Protein 3SIR (pdb70)

Nearest PDB structures (foldseek):
  3sir-assembly2_D  TM=1.006E+00  e=1.236E-36  Drosophila melanogaster
  3sir-assembly1_A  TM=9.595E-01  e=1.688E-28  Drosophila melanogaster
  3sir-assembly1_B  TM=9.388E-01  e=2.127E-26  Drosophila melanogaster
  3v6m-assembly1_A  TM=8.961E-01  e=5.161E-17  Homo sapiens
  3v6m-assembly4_J  TM=8.856E-01  e=1.012E-16  Homo sapiens

InterPro domains:
  IPR001309 Peptidase C14, p20 domain [PS50208] (92-215)
  IPR002138 Peptidase C14, caspase non-catalytic subunit p10 [PS50207] (235-330)
  IPR002398 Peptidase C14 family [PTHR10454] (73-324)
  IPR011600 Peptidase C14, caspase domain [PF00656] (93-324)
  IPR015917 Peptidase C14A, caspase catalytic domain [PR00376] (92-105)
  IPR015917 Peptidase C14A, caspase catalytic domain [PR00376] (112-130)
  IPR015917 Peptidase C14A, caspase catalytic domain [PR00376] (130-148)
  IPR015917 Peptidase C14A, caspase catalytic domain [PR00376] (162-170)
  IPR015917 Peptidase C14A, caspase catalytic domain [PR00376] (196-214)
  IPR015917 Peptidase C14A, caspase catalytic domain [PR00376] (257-268)
  IPR015917 Peptidase C14A, caspase catalytic domain [PR00376] (320-329)
  IPR015917 Peptidase C14A, caspase catalytic domain [SM00115] (85-330)
  IPR015917 Peptidase C14A, caspase catalytic domain [cd00032] (86-328)
  IPR016129 Peptidase family C14A, His active site [PS01121] (156-170)
  IPR029030 Caspase-like domain superfamily [SSF52129] (75-328)
  IPR033139 Peptidase family C14A, cysteine active site [PS01122] (202-213)

Radius of gyration: 32.16 Å; Cα contacts (8 Å, |Δi|>4): 1539; chains: 4; bounding box: 69×56×92 Å

GO terms:
  GO:0005634 nucleus (C, IDA)
  GO:0005737 cytoplasm (C, IDA)
  GO:0005886 plasma membrane (C, IDA)
  GO:0031625 ubiquitin protein ligase binding (F, IDA)
  GO:0012501 programmed cell death (P, IDA)
  GO:0004197 cysteine-type endopeptidase activity (F, IDA)
  GO:0097194 execution phase of apoptosis (P, IDA)
  GO:0006508 proteolysis (P, IDA)
  GO:0045476 nurse cell apoptotic process (P, IGI)
  GO:0006915 apoptotic process (P, IGI)
  GO:0035070 salivary gland histolysis (P, IMP)
  GO:0045751 negative regulation of Toll signaling pathway (P, IMP)
  GO:0010165 response to X-ray (P, IMP)
  GO:0010623 programmed cell death involved in cell development (P, IMP)
  GO:0012501 programmed cell death (P, IMP)
  GO:0016322 neuron remodeling (P, IMP)
  GO:0046667 compound eye retinal cell programmed cell death (P, IMP)
  GO:0048515 spermatid differentiation (P, IMP)
  GO:0061060 negative regulation of peptidoglycan recognition protein signaling pathway (P, IMP)
  GO:1990525 BIR domain binding (F, IPI)

Sequence (717 aa):
ALGSVTDRHAAEYNMRHKNRGMALIFNHEHFNVDCENLTRVLKQLDFEVTVYKDCRYKDILRTIEYSASQNHSDSDCILVAILSHGEMGYIYAKDTQYKLDNIWSFFTANHCPSLAGKPKLFFIQACQGDRLDGSYKIPVHADFLIAYSTVPGFYSWRNTTRGSWFMQSLCAELAANGKRLDILTLLTFVCQRVAVDFQIPCITTMLTRILRFSAAEYNMRHKNRGMALIFNNVDCENLTRVLKQLDFEVTVYKDCRYKDILRTIEYSASQNHSDSDCILVAILSHIWSFFTANHCPSLAGKPKLFFIQACSYKIPVHADFLIAYSTVPTRGSWFMQSLCAELAANGKRLDILTLLTFVCQRVAVDFESCQIPCITTMLTRILRFSAAEYNMRHKNRGMALIFNHNVDCENLTRVLKQLDFEVTVYKDCRYKDILRTIEYSASQNHSDSDCILVAILSNIWSFFTANHCPSLAGKPKLFFIQACQVHADFLIAYSTVPSWFMQSLCAELAANGKRLDILTLLTFVCQRVAVDQIPCITTMLTRILRFSAAEYNMRHKNRGMALIFNHNVDCENLTRVLKQLDFEVTVYKDKDILRTIEYSASQNHSDSDCILVAILSIWSFFTANHCPSLAGKPKLFFIQAADFLIAYSTVPGFYSWRNTTRGSWFMQSLCAELAANGKRLDILTLLTFVCQRVAVDFQIPCITTMLTRILRFSDKQ

CATH classification: 3.40.50.1460

Foldseek 3Di:
DLVPDQPPPGFEQPQPFPAAEAEEEEEQDECDVLQVLVVVLVVVLGHPYDYHYDHQVVVVLVVLLVRLVDQCLRHQEYEYEYAYDAAADHDHDPCNVVSLVCSVVSNACVNRVSPDLHAYEYEDEAAPVQVSDVVHVDDDGARYKYWYFHHYHHDDDDVPDDPDLLSVQLSVQSVPCVAVDWVVVSLVVSQVRVVVVPSGIDMDDNYPHTYHSD/DAEQPCPFQAAEAEEAEEPLLSVLVVVLVVVLRHDYDYHYDDDPPVLQVVLLVSLVDQLLRHQEYHYEYAYCHCVCNACVNRVSQDLHAYEYEYEACDDDDDDHANYKHWYFHDCVNDDLLSNLLSVQCNPCVQPAWVVVSVVVSQVRSVPVPDDVRRIDMDHRNPHTYHSD/DAAQPQPFPAQEAEEAEQCDPLSVLCVVLVVVLRHDYDYYYHNDPVVLLVVQLCSLVDQCLRHQAYHYEYAPVSCCSVACVNRVSPDLHAYEYEYADAPDGARYKYKYAHDCPLLSVLLSVLSNPCLAPDWVVVSLVVSQVRVVVVSRIDMDHRYPHTDHSD/DFEQPQAFVAQEAEEEEEVPLLQVLVVVLVVVLRHHYDYHYNVVQQVVLQVRLQDQLLRHSEYEYEYAPHCVSNACPNRVSDDLHAYEYEYECLNYKYWYFYDDPPPDDPPDVHDPLQSRQLSVLSVPCLAPDWVVVSLVVSQVDSVVDPSRIDIDDSHPHTYHSDDYD

Organism: Drosophila melanogaster (NCBI:txid7227)

B-factor: mean 43.35, std 10.56, range [2.0, 82.76]

Structure (mmCIF, N/CA/C/O backbone):
data_3SIR
#
_entry.id   3SIR
#
_cell.length_a   56.025
_cell.length_b   56.025
_cell.length_c   287.441
_cell.angle_alpha   90.00
_cell.angle_beta   90.00
_cell.angle_gamma   120.00
#
_symmetry.space_group_name_H-M   'P 31'
#
loop_
_entity.id
_entity.type
_entity.pdbx_description
1 polymer Caspase
2 water water
#
loop_
_atom_site.group_PDB
_atom_site.id
_atom_site.type_symbol
_atom_site.label_atom_id
_atom_site.label_alt_id
_atom_site.label_comp_id
_atom_site.label_asym_id
_atom_site.label_entity_id
_atom_site.label_seq_id
_atom_site.pdbx_PDB_ins_code
_atom_site.Cartn_x
_atom_site.Cartn_y
_atom_site.Cartn_z
_atom_site.occupancy
_atom_site.B_iso_or_equiv
_atom_site.auth_seq_id
_atom_site.auth_comp_id
_atom_site.auth_asym_id
_atom_site.auth_atom_id
_atom_site.pdbx_PDB_model_num
ATOM 1 N N . ALA A 1 1 ? 18.227 -12.241 -26.764 1.00 23.46 1 ALA A N 1
ATOM 2 C CA . ALA A 1 1 ? 17.634 -11.185 -25.885 1.00 23.32 1 ALA A CA 1
ATOM 3 C C . ALA A 1 1 ? 16.127 -11.382 -25.749 1.00 24.32 1 ALA A C 1
ATOM 4 O O . ALA A 1 1 ? 15.370 -10.430 -25.569 1.00 24.83 1 ALA A O 1
ATOM 6 N N . LEU A 1 2 ? 15.700 -12.637 -25.817 1.00 28.23 2 LEU A N 1
ATOM 7 C CA . LEU A 1 2 ? 14.371 -13.030 -25.349 1.00 30.47 2 LEU A CA 1
ATOM 8 C C . LEU A 1 2 ? 13.251 -12.589 -26.280 1.00 31.74 2 LEU A C 1
ATOM 9 O O . LEU A 1 2 ? 12.217 -13.253 -26.370 1.00 34.46 2 LEU A O 1
ATOM 14 N N . GLY A 1 3 ? 13.484 -11.521 -27.034 1.00 32.65 3 GLY A N 1
ATOM 15 C CA . GLY A 1 3 ? 12.993 -11.494 -28.402 1.00 33.81 3 GLY A CA 1
ATOM 16 C C . GLY A 1 3 ? 13.070 -12.910 -28.937 1.00 34.13 3 GLY A C 1
ATOM 17 O O . GLY A 1 3 ? 12.044 -13.505 -29.271 1.00 32.21 3 GLY A O 1
ATOM 18 N N . SER A 1 4 ? 14.242 -13.520 -28.775 1.00 35.69 4 SER A N 1
ATOM 19 C CA . SER A 1 4 ? 14.609 -14.699 -29.561 1.00 37.26 4 SER A CA 1
ATOM 20 C C . SER A 1 4 ? 15.096 -15.914 -28.777 1.00 37.30 4 SER A C 1
ATOM 21 O O . SER A 1 4 ? 15.385 -16.949 -29.379 1.00 39.28 4 SER A O 1
ATOM 24 N N . VAL A 1 5 ? 15.146 -15.830 -27.452 1.00 36.39 5 VAL A N 1
ATOM 25 C CA . VAL A 1 5 ? 15.065 -17.054 -26.667 1.00 36.80 5 VAL A CA 1
ATOM 26 C C . VAL A 1 5 ? 13.625 -17.530 -26.649 1.00 37.68 5 VAL A C 1
ATOM 27 O O . VAL A 1 5 ? 12.701 -16.725 -26.531 1.00 41.23 5 VAL A O 1
ATOM 31 N N . THR A 1 6 ? 13.434 -18.810 -26.938 1.00 36.22 6 THR A N 1
ATOM 32 C CA . THR A 1 6 ? 12.213 -19.494 -26.551 1.00 34.39 6 THR A CA 1
ATOM 33 C C . THR A 1 6 ? 12.583 -20.629 -25.618 1.00 35.66 6 THR A C 1
ATOM 34 O O . THR A 1 6 ? 13.619 -20.603 -24.953 1.00 38.93 6 THR A O 1
ATOM 38 N N . ASP A 1 7 ? 11.876 -21.732 -25.792 1.00 34.72 7 ASP A N 1
ATOM 39 C CA . ASP A 1 7 ? 12.310 -22.999 -25.241 1.00 34.27 7 ASP A CA 1
ATOM 40 C C . ASP A 1 7 ? 11.176 -23.951 -25.585 1.00 35.91 7 ASP A C 1
ATOM 41 O O . ASP A 1 7 ? 10.106 -23.506 -26.002 1.00 35.38 7 ASP A O 1
ATOM 46 N N . ARG A 1 8 ? 11.492 -25.232 -25.698 1.00 36.25 8 ARG A N 1
ATOM 47 C CA . ARG A 1 8 ? 10.679 -26.080 -26.546 1.00 36.76 8 ARG A CA 1
ATOM 48 C C . ARG A 1 8 ? 9.206 -25.802 -26.253 1.00 38.36 8 ARG A C 1
ATOM 49 O O . ARG A 1 8 ? 8.396 -26.723 -26.135 1.00 40.71 8 ARG A O 1
ATOM 57 N N . HIS A 1 9 ? 8.875 -24.515 -26.145 1.00 38.41 9 HIS A N 1
ATOM 58 C CA . HIS A 1 9 ? 7.489 -24.053 -26.033 1.00 38.67 9 HIS A CA 1
ATOM 59 C C . HIS A 1 9 ? 7.349 -22.554 -26.319 1.00 39.06 9 HIS A C 1
ATOM 60 O O . HIS A 1 9 ? 6.793 -22.149 -27.345 1.00 40.09 9 HIS A O 1
ATOM 67 N N . ALA A 1 10 ? 7.824 -21.732 -25.391 1.00 39.46 10 ALA A N 1
ATOM 68 C CA . ALA A 1 10 ? 7.490 -20.312 -25.387 1.00 40.65 10 ALA A CA 1
ATOM 69 C C . ALA A 1 10 ? 8.143 -19.596 -24.209 1.00 40.43 10 ALA A C 1
ATOM 70 O O . ALA A 1 10 ? 8.465 -20.221 -23.198 1.00 39.76 10 ALA A O 1
ATOM 72 N N . ALA A 1 11 ? 8.328 -18.285 -24.342 1.00 40.73 11 ALA A N 1
ATOM 73 C CA . ALA A 1 11 ? 9.175 -17.534 -23.420 1.00 40.60 11 ALA A CA 1
ATOM 74 C C . ALA A 1 11 ? 8.406 -16.974 -22.223 1.00 41.27 11 ALA A C 1
ATOM 75 O O . ALA A 1 11 ? 8.879 -17.041 -21.088 1.00 41.56 11 ALA A O 1
ATOM 77 N N . GLU A 1 12 ? 7.250 -16.371 -22.488 1.00 40.75 12 GLU A N 1
ATOM 78 C CA . GLU A 1 12 ? 6.557 -15.562 -21.493 1.00 39.08 12 GLU A CA 1
ATOM 79 C C . GLU A 1 12 ? 5.231 -16.191 -21.106 1.00 39.82 12 GLU A C 1
ATOM 80 O O . GLU A 1 12 ? 4.494 -16.669 -21.967 1.00 41.24 12 GLU A O 1
ATOM 86 N N . TYR A 1 13 ? 4.964 -16.250 -19.803 1.00 39.86 13 TYR A N 1
ATOM 87 C CA . TYR A 1 13 ? 3.704 -16.791 -19.307 1.00 36.51 13 TYR A CA 1
ATOM 88 C C . TYR A 1 13 ? 2.563 -16.059 -19.999 1.00 36.93 13 TYR A C 1
ATOM 89 O O . TYR A 1 13 ? 2.625 -14.842 -20.190 1.00 37.62 13 TYR A O 1
ATOM 98 N N . ASN A 1 14 ? 1.551 -16.804 -20.429 1.00 37.22 14 ASN A N 1
ATOM 99 C CA . ASN A 1 14 ? 0.331 -16.181 -20.931 1.00 37.78 14 ASN A CA 1
ATOM 100 C C . ASN A 1 14 ? -0.452 -15.471 -19.827 1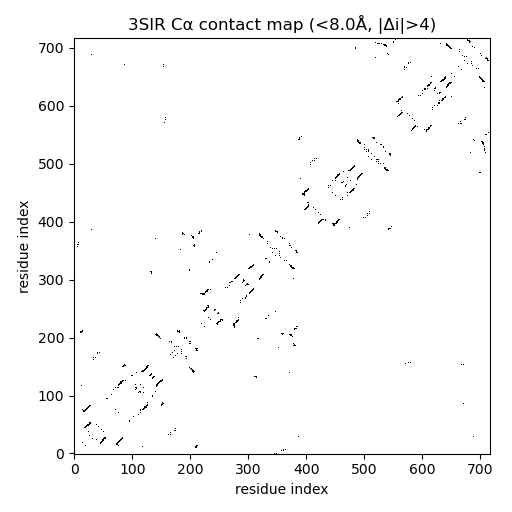.00 38.54 14 ASN A C 1
ATOM 101 O O . ASN A 1 14 ? -1.121 -16.117 -19.016 1.00 39.61 14 ASN A O 1
ATOM 106 N N . MET A 1 15 ? -0.275 -14.155 -19.737 1.00 38.34 15 MET A N 1
ATOM 107 C CA . MET A 1 15 ? -0.868 -13.356 -18.665 1.00 40.20 15 MET A CA 1
ATOM 108 C C . MET A 1 15 ? -1.972 -12.428 -19.175 1.00 41.80 15 MET A C 1
ATOM 109 O O . MET A 1 15 ? -2.167 -11.328 -18.652 1.00 40.55 15 MET A O 1
ATOM 114 N N . ARG A 1 16 ? -2.701 -12.874 -20.192 1.00 43.85 16 ARG A N 1
ATOM 115 C CA . ARG A 1 16 ? -3.747 -12.045 -20.776 1.00 46.13 16 ARG A CA 1
ATOM 116 C C . ARG A 1 16 ? -5.106 -12.741 -20.764 1.00 45.87 16 ARG A C 1
ATOM 117 O O . ARG A 1 16 ? -6.054 -12.280 -21.396 1.00 46.43 16 ARG A O 1
ATOM 125 N N . HIS A 1 17 ? -5.231 -13.761 -19.920 1.00 46.56 17 HIS A N 1
ATOM 126 C CA . HIS A 1 17 ? -6.492 -14.476 -19.743 1.00 45.29 17 HIS A CA 1
ATOM 127 C C . HIS A 1 17 ? -7.643 -13.527 -19.423 1.00 45.92 17 HIS A C 1
ATOM 128 O O . HIS A 1 17 ? -7.482 -12.306 -19.437 1.00 46.83 17 HIS A O 1
ATOM 135 N N . LYS A 1 18 ? -8.810 -14.107 -19.159 1.00 45.91 18 LYS A N 1
ATOM 136 C CA . LYS A 1 18 ? -9.981 -13.359 -18.715 1.00 44.75 18 LYS A CA 1
ATOM 137 C C . LYS A 1 18 ? -9.703 -12.681 -17.376 1.00 44.34 18 LYS A C 1
ATOM 138 O O . LYS A 1 18 ? -9.792 -11.457 -17.262 1.00 44.02 18 LYS A O 1
ATOM 144 N N . ASN A 1 19 ? -9.343 -13.480 -16.373 1.00 44.38 19 ASN A N 1
ATOM 145 C CA . ASN A 1 19 ? -9.000 -12.965 -15.045 1.00 41.32 19 ASN A CA 1
ATOM 146 C C . ASN A 1 19 ? -7.538 -13.205 -14.696 1.00 39.37 19 ASN A C 1
ATOM 147 O O . ASN A 1 19 ? -6.998 -14.274 -14.980 1.00 39.14 19 ASN A O 1
ATOM 152 N N . ARG A 1 20 ? -6.971 -12.292 -13.914 1.00 36.93 20 ARG A N 1
ATOM 153 C CA . ARG A 1 20 ? -5.624 -12.469 -13.383 1.00 36.18 20 ARG A CA 1
ATOM 154 C C . ARG A 1 20 ? -5.528 -13.685 -12.470 1.00 35.05 20 ARG A C 1
ATOM 155 O O . ARG A 1 20 ? -4.718 -14.583 -12.697 1.00 35.97 20 ARG A O 1
ATOM 163 N N . GLY A 1 21 ? -6.381 -13.725 -11.453 1.00 35.10 21 GLY A N 1
ATOM 164 C CA . GLY A 1 21 ? -6.486 -14.893 -10.582 1.00 35.28 21 GLY A CA 1
ATOM 165 C C . GLY A 1 21 ? -6.803 -14.476 -9.161 1.00 33.56 21 GLY A C 1
ATOM 166 O O . GLY A 1 21 ? -6.979 -13.290 -8.885 1.00 32.55 21 GLY A O 1
ATOM 167 N N . MET A 1 22 ? -6.884 -15.451 -8.261 1.00 34.66 22 MET A N 1
ATOM 168 C CA . MET A 1 22 ? -7.139 -15.173 -6.848 1.00 35.74 22 MET A CA 1
ATOM 169 C C . MET A 1 22 ? -5.892 -14.665 -6.141 1.00 33.83 22 MET A C 1
ATOM 170 O O . MET A 1 22 ? -4.815 -15.238 -6.298 1.00 34.25 22 MET A O 1
ATOM 175 N N . ALA A 1 23 ? -6.086 -13.722 -5.227 1.00 32.56 23 ALA A N 1
ATOM 176 C CA . ALA A 1 23 ? -5.192 -13.565 -4.085 1.00 33.38 23 ALA A CA 1
ATOM 177 C C . ALA A 1 23 ? -5.857 -14.039 -2.793 1.00 33.48 23 ALA A C 1
ATOM 178 O O . ALA A 1 23 ? -6.957 -13.606 -2.451 1.00 33.29 23 ALA A O 1
ATOM 180 N N . LEU A 1 24 ? -5.216 -14.986 -2.115 1.00 33.10 24 LEU A N 1
ATOM 181 C CA . LEU A 1 24 ? -5.645 -15.401 -0.786 1.00 32.25 24 LEU A CA 1
ATOM 182 C C . LEU A 1 24 ? -4.634 -14.982 0.274 1.00 32.37 24 LEU A C 1
ATOM 183 O O . LEU A 1 24 ? -3.584 -15.612 0.430 1.00 32.92 24 LEU A O 1
ATOM 188 N N . ILE A 1 25 ? -4.940 -13.893 0.973 1.00 31.32 25 ILE A N 1
ATOM 189 C CA . ILE A 1 25 ? -4.104 -13.423 2.072 1.00 30.70 25 ILE A CA 1
ATOM 190 C C . ILE A 1 25 ? -4.570 -13.931 3.436 1.00 31.47 25 ILE A C 1
ATOM 191 O O . ILE A 1 25 ? -5.600 -13.501 3.952 1.00 31.71 25 ILE A O 1
ATOM 196 N N . PHE A 1 26 ? -3.790 -14.823 4.034 1.00 31.38 26 PHE A N 1
ATOM 197 C CA . PHE A 1 26 ? -4.098 -15.318 5.368 1.00 33.25 26 PHE A CA 1
ATOM 198 C C . PHE A 1 26 ? -3.244 -14.635 6.430 1.00 34.70 26 PHE A C 1
ATOM 199 O O . PHE A 1 26 ? -2.024 -14.818 6.472 1.00 34.27 26 PHE A O 1
ATOM 207 N N . ASN A 1 27 ? -3.889 -13.832 7.271 1.00 35.68 27 ASN A N 1
ATOM 208 C CA . ASN A 1 27 ? -3.276 -13.384 8.520 1.00 38.44 27 ASN A CA 1
ATOM 209 C C . ASN A 1 27 ? -3.214 -14.485 9.569 1.00 38.92 27 ASN A C 1
ATOM 210 O O . ASN A 1 27 ? -4.246 -14.966 10.039 1.00 39.96 27 ASN A O 1
ATOM 215 N N . HIS A 1 28 ? -2.002 -14.958 9.840 1.00 38.89 28 HIS A N 1
ATOM 216 C CA . HIS A 1 28 ? -1.730 -15.715 11.053 1.00 38.52 28 HIS A CA 1
ATOM 217 C C . HIS A 1 28 ? -1.713 -14.771 12.251 1.00 38.10 28 HIS A C 1
ATOM 218 O O . HIS A 1 28 ? -0.732 -14.066 12.495 1.00 37.23 28 HIS A O 1
ATOM 225 N N . GLU A 1 29 ? -2.818 -14.746 12.984 1.00 36.23 29 GLU A N 1
ATOM 226 C CA . GLU A 1 29 ? -2.905 -13.956 14.203 1.00 36.05 29 GLU A CA 1
ATOM 227 C C . GLU A 1 29 ? -2.821 -14.887 15.401 1.00 34.68 29 GLU A C 1
ATOM 228 O O . GLU A 1 29 ? -3.061 -16.086 15.280 1.00 31.45 29 GLU A O 1
ATOM 234 N N . HIS A 1 30 ? -2.457 -14.339 16.554 1.00 37.19 30 HIS A N 1
ATOM 235 C CA . HIS A 1 30 ? -2.512 -15.112 17.789 1.00 38.95 30 HIS A CA 1
ATOM 236 C C . HIS A 1 30 ? -3.437 -14.453 18.800 1.00 39.79 30 HIS A C 1
ATOM 237 O O . HIS A 1 30 ? -4.458 -13.882 18.420 1.00 38.36 30 HIS A O 1
ATOM 244 N N . PHE A 1 31 ? -3.127 -14.625 20.083 1.00 42.31 31 PHE A N 1
ATOM 245 C CA . PHE A 1 31 ? -3.463 -13.637 21.109 1.00 42.35 31 PHE A CA 1
ATOM 246 C C . PHE A 1 31 ? -2.465 -13.649 22.264 1.00 41.04 31 PHE A C 1
ATOM 247 O O . PHE A 1 31 ? -2.464 -12.753 23.111 1.00 39.65 31 PHE A O 1
ATOM 255 N N . ASN A 1 43 ? -1.415 -6.362 9.334 1.00 57.88 43 ASN A N 1
ATOM 256 C CA . ASN A 1 43 ? -2.639 -5.571 9.380 1.00 58.62 43 ASN A CA 1
ATOM 257 C C . ASN A 1 43 ? -2.550 -4.338 8.488 1.00 57.85 43 ASN A C 1
ATOM 258 O O . ASN A 1 43 ? -3.458 -4.067 7.701 1.00 57.24 43 ASN A O 1
ATOM 263 N N . VAL A 1 44 ? -1.446 -3.604 8.609 1.00 56.03 44 VAL A N 1
ATOM 264 C CA . VAL A 1 44 ? -1.093 -2.569 7.642 1.00 54.57 44 VAL A CA 1
ATOM 265 C C . VAL A 1 44 ? -0.382 -3.154 6.424 1.00 53.47 44 VAL A C 1
ATOM 266 O O . VAL A 1 44 ? -0.703 -2.817 5.283 1.00 53.34 44 VAL A O 1
ATOM 270 N N . ASP A 1 45 ? 0.643 -3.960 6.677 1.00 51.84 45 ASP A N 1
ATOM 271 C CA . ASP A 1 45 ? 1.130 -4.917 5.690 1.00 50.66 45 ASP A CA 1
ATOM 272 C C . ASP A 1 45 ? -0.042 -5.534 4.930 1.00 50.52 45 ASP A C 1
ATOM 273 O O . ASP A 1 45 ? -0.173 -5.363 3.715 1.00 48.27 45 ASP A O 1
ATOM 278 N N . CYS A 1 46 ? -0.965 -6.114 5.690 1.00 49.94 46 CYS A N 1
ATOM 279 C CA . CYS A 1 46 ? -2.013 -6.956 5.134 1.00 49.67 46 CYS A CA 1
ATOM 280 C C . CYS A 1 46 ? -2.987 -6.141 4.293 1.00 49.34 46 CYS A C 1
ATOM 281 O O . CYS A 1 46 ? -3.783 -6.693 3.535 1.00 49.01 46 CYS A O 1
ATOM 284 N N . GLU A 1 47 ? -2.949 -4.824 4.464 1.00 49.15 47 GLU A N 1
ATOM 285 C CA . GLU A 1 47 ? -3.836 -3.943 3.717 1.00 48.57 47 GLU A CA 1
ATOM 286 C C . GLU A 1 47 ? -3.132 -3.440 2.467 1.00 46.85 47 GLU A C 1
ATOM 287 O O . GLU A 1 47 ? -3.667 -3.533 1.363 1.00 47.29 47 GLU A O 1
ATOM 293 N N . ASN A 1 48 ? -1.895 -2.990 2.641 1.00 45.03 48 ASN A N 1
ATOM 294 C CA . ASN A 1 48 ? -1.020 -2.702 1.516 1.00 43.64 48 ASN A CA 1
ATOM 295 C C . ASN A 1 48 ? -0.996 -3.825 0.478 1.00 43.25 48 ASN A C 1
ATOM 296 O O . ASN A 1 48 ? -1.571 -3.689 -0.601 1.00 41.48 48 ASN A O 1
ATOM 301 N N . LEU A 1 49 ? -0.418 -4.966 0.841 1.00 42.45 49 LEU A N 1
ATOM 302 C CA . LEU A 1 49 ? -0.562 -6.177 0.041 1.00 42.00 49 LEU A CA 1
ATOM 303 C C . LEU A 1 49 ? -1.876 -6.174 -0.734 1.00 42.84 49 LEU A C 1
ATOM 304 O O . LEU A 1 49 ? -1.884 -6.001 -1.954 1.00 44.25 49 LEU A O 1
ATOM 309 N N . THR A 1 50 ? -2.980 -6.358 -0.016 1.00 43.12 50 THR A N 1
ATOM 310 C CA . THR A 1 50 ? -4.323 -6.231 -0.580 1.00 42.15 50 THR A CA 1
ATOM 311 C C . THR A 1 50 ? -4.402 -5.201 -1.707 1.00 43.44 50 THR A C 1
ATOM 312 O O . THR A 1 50 ? -4.816 -5.519 -2.821 1.00 43.40 50 THR A O 1
ATOM 316 N N . ARG A 1 51 ? -4.041 -3.959 -1.405 1.00 44.30 51 ARG A N 1
ATOM 317 C CA . ARG A 1 51 ? -4.184 -2.868 -2.361 1.00 46.70 51 ARG A CA 1
ATOM 318 C C . ARG A 1 51 ? -3.395 -3.150 -3.637 1.00 47.96 51 ARG A C 1
ATOM 319 O O . ARG A 1 51 ? -3.936 -3.120 -4.744 1.00 48.23 51 ARG A O 1
ATOM 327 N N . VAL A 1 52 ? -2.099 -3.397 -3.473 1.00 48.55 52 VAL A N 1
ATOM 328 C CA . VAL A 1 52 ? -1.212 -3.616 -4.607 1.00 47.30 52 VAL A CA 1
ATOM 329 C C . VAL A 1 52 ? -1.708 -4.771 -5.465 1.00 47.58 52 VAL A C 1
ATOM 330 O O . VAL A 1 52 ? -1.595 -4.739 -6.692 1.00 48.08 52 VAL A O 1
ATOM 334 N N . LEU A 1 53 ? -2.251 -5.794 -4.814 1.00 46.58 53 LEU A N 1
ATOM 335 C CA . LEU A 1 53 ? -2.710 -6.975 -5.530 1.00 46.78 53 LEU A CA 1
ATOM 336 C C . LEU A 1 53 ? -4.028 -6.697 -6.239 1.00 48.66 53 LEU A C 1
ATOM 337 O O . LEU A 1 53 ? -4.417 -7.432 -7.147 1.00 49.11 53 LEU A O 1
ATOM 342 N N . LYS A 1 54 ? -4.687 -5.610 -5.844 1.00 49.05 54 LYS A N 1
ATOM 343 C CA . LYS A 1 54 ? -5.888 -5.150 -6.529 1.00 50.25 54 LYS A CA 1
ATOM 344 C C . LYS A 1 54 ? -5.510 -4.273 -7.717 1.00 50.89 54 LYS A C 1
ATOM 345 O O . LYS A 1 54 ? -6.123 -4.360 -8.781 1.00 50.54 54 LYS A O 1
ATOM 351 N N . GLN A 1 55 ? -4.510 -3.416 -7.526 1.00 50.65 55 GLN A N 1
ATOM 352 C CA . GLN A 1 55 ? -3.946 -2.645 -8.631 1.00 49.75 55 GLN A CA 1
ATOM 353 C C . GLN A 1 55 ? -3.418 -3.564 -9.727 1.00 48.59 55 GLN A C 1
ATOM 354 O O . GLN A 1 55 ? -3.378 -3.180 -10.895 1.00 47.43 55 GLN A O 1
ATOM 360 N N . LEU A 1 56 ? -2.988 -4.763 -9.339 1.00 46.57 56 LEU A N 1
ATOM 361 C CA . LEU A 1 56 ? -2.450 -5.734 -10.288 1.00 44.46 56 LEU A CA 1
ATOM 362 C C . LEU A 1 56 ? -3.530 -6.635 -10.879 1.00 44.12 56 LEU A C 1
ATOM 363 O O . LEU A 1 56 ? -3.269 -7.397 -11.812 1.00 44.51 56 LEU A O 1
ATOM 368 N N . ASP A 1 57 ? -4.734 -6.565 -10.317 1.00 43.04 57 ASP A N 1
ATOM 369 C CA . ASP A 1 57 ? -5.927 -7.064 -10.991 1.00 41.60 57 ASP A CA 1
ATOM 370 C C . ASP A 1 57 ? -6.432 -8.354 -10.358 1.00 40.04 57 ASP A C 1
ATOM 371 O O . ASP A 1 57 ? -7.299 -9.028 -10.918 1.00 40.13 57 ASP A O 1
ATOM 376 N N . PHE A 1 58 ? -5.858 -8.717 -9.214 1.00 39.64 58 PHE A N 1
ATOM 377 C CA . P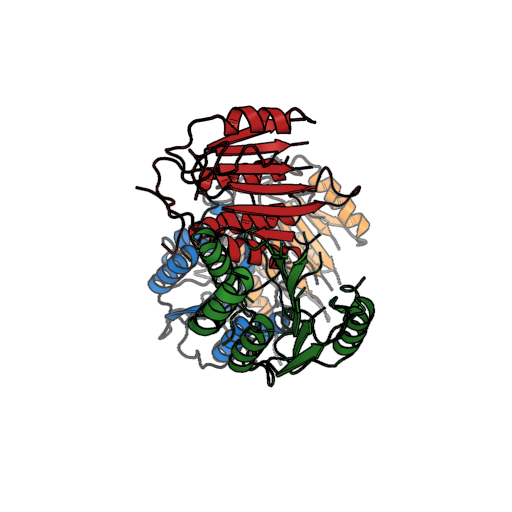HE A 1 58 ? -6.249 -9.937 -8.499 1.00 38.37 58 PHE A CA 1
ATOM 378 C C . PHE A 1 58 ? -7.645 -9.817 -7.890 1.00 37.42 58 PHE A C 1
ATOM 379 O O . PHE A 1 58 ? -8.137 -8.710 -7.672 1.00 36.59 58 PHE A O 1
ATOM 387 N N . GLU A 1 59 ? -8.304 -10.950 -7.667 1.00 36.07 59 GLU A N 1
ATOM 388 C CA . GLU A 1 59 ? -9.484 -10.965 -6.811 1.00 36.34 59 GLU A CA 1
ATOM 389 C C . GLU A 1 59 ? -9.114 -11.290 -5.369 1.00 35.18 59 GLU A C 1
ATOM 390 O O . GLU A 1 59 ? -8.968 -12.456 -4.992 1.00 36.93 59 GLU A O 1
ATOM 396 N N . VAL A 1 60 ? -8.970 -10.241 -4.567 1.00 32.60 60 VAL A N 1
ATOM 397 C CA . VAL A 1 60 ? -8.348 -10.349 -3.256 1.00 31.19 60 VAL A CA 1
ATOM 398 C C . VAL A 1 60 ? -9.388 -10.686 -2.185 1.00 31.64 60 VAL A C 1
ATOM 399 O O . VAL A 1 60 ? -10.329 -9.927 -1.961 1.00 32.63 60 VAL A O 1
ATOM 403 N N . THR A 1 61 ? -9.260 -11.856 -1.571 1.00 31.15 61 THR A N 1
ATOM 404 C CA . THR A 1 61 ? -9.969 -12.130 -0.330 1.00 32.57 61 THR A CA 1
ATOM 405 C C . THR A 1 61 ? -9.005 -12.279 0.843 1.00 34.01 61 THR A C 1
ATOM 406 O O . THR A 1 61 ? -7.980 -12.958 0.735 1.00 32.40 61 THR A O 1
ATOM 410 N N . VAL A 1 62 ? -9.363 -11.672 1.972 1.00 35.29 62 VAL A N 1
ATOM 411 C CA . VAL A 1 62 ? -8.456 -11.541 3.108 1.00 36.95 62 VAL A CA 1
ATOM 412 C C . VAL A 1 62 ? -8.979 -12.291 4.334 1.00 39.00 62 VAL A C 1
ATOM 413 O O . VAL A 1 62 ? -9.984 -11.905 4.928 1.00 40.92 62 VAL A O 1
ATOM 417 N N . TYR A 1 63 ? -8.371 -13.431 4.637 1.00 39.80 63 TYR A N 1
ATOM 418 C CA . TYR A 1 63 ? -8.851 -14.260 5.734 1.00 43.30 63 TYR A CA 1
ATOM 419 C C . TYR A 1 63 ? -8.101 -13.917 7.018 1.00 44.53 63 TYR A C 1
ATOM 420 O O . TYR A 1 63 ? -6.914 -13.597 6.986 1.00 44.49 63 TYR A O 1
ATOM 429 N N . LYS A 1 64 ? -8.819 -13.927 8.136 1.00 46.24 64 LYS A N 1
ATOM 430 C CA . LYS A 1 64 ? -8.230 -13.638 9.439 1.00 47.15 64 LYS A CA 1
ATOM 431 C C . LYS A 1 64 ? -8.463 -14.827 10.357 1.00 47.17 64 LYS A C 1
ATOM 432 O O . LYS A 1 64 ? -9.461 -14.876 11.075 1.00 45.74 64 LYS A O 1
ATOM 438 N N . ASP A 1 65 ? -7.627 -15.848 10.204 1.00 49.16 65 ASP A N 1
ATOM 439 C CA . ASP A 1 65 ? -7.750 -17.044 11.025 1.00 51.83 65 ASP A CA 1
ATOM 440 C C . ASP A 1 65 ? -6.448 -17.482 11.682 1.00 51.48 65 ASP A C 1
ATOM 441 O O . ASP A 1 65 ? -5.365 -17.014 11.328 1.00 50.70 65 ASP A O 1
ATOM 446 N N . CYS A 1 66 ? -6.572 -18.436 12.600 1.00 51.58 66 CYS A N 1
ATOM 447 C CA . CYS A 1 66 ? -5.709 -18.518 13.773 1.00 51.94 66 CYS A CA 1
ATOM 448 C C . CYS A 1 66 ? -5.326 -19.975 14.022 1.00 50.74 66 CYS A C 1
ATOM 449 O O . CYS A 1 66 ? -4.246 -20.269 14.539 1.00 50.32 66 CYS A O 1
ATOM 452 N N . ARG A 1 67 ? -6.223 -20.881 13.642 1.00 49.12 67 ARG A N 1
ATOM 453 C CA . ARG A 1 67 ? -5.892 -22.292 13.488 1.00 47.72 67 ARG A CA 1
ATOM 454 C C . ARG A 1 67 ? -5.312 -22.579 12.103 1.00 48.01 67 ARG A C 1
ATOM 455 O O . ARG A 1 67 ? -6.043 -22.632 11.110 1.00 49.30 67 ARG A O 1
ATOM 463 N N . TYR A 1 68 ? -3.991 -22.727 12.040 1.00 46.05 68 TYR A N 1
ATOM 464 C CA . TYR A 1 68 ? -3.281 -22.863 10.770 1.00 44.36 68 TYR A CA 1
ATOM 465 C C . TYR A 1 68 ? -4.031 -23.776 9.804 1.00 44.56 68 TYR A C 1
ATOM 466 O O . TYR A 1 68 ? -4.190 -23.454 8.626 1.00 43.00 68 TYR A O 1
ATOM 475 N N . LYS A 1 69 ? -4.498 -24.908 10.324 1.00 44.69 69 LYS A N 1
ATOM 476 C CA . LYS A 1 69 ? -5.330 -25.843 9.571 1.00 45.58 69 LYS A CA 1
ATOM 477 C C . LYS A 1 69 ? -6.410 -25.154 8.738 1.00 46.49 69 LYS A C 1
ATOM 478 O O . LYS A 1 69 ? -6.762 -25.625 7.655 1.00 45.45 69 LYS A O 1
ATOM 484 N N . ASP A 1 70 ? -7.007 -24.104 9.298 1.00 46.92 70 ASP A N 1
ATOM 485 C CA . ASP A 1 70 ? -7.951 -23.268 8.561 1.00 47.08 70 ASP A CA 1
ATOM 486 C C . ASP A 1 70 ? -7.328 -22.742 7.276 1.00 45.83 70 ASP A C 1
ATOM 487 O O . ASP A 1 70 ? -7.939 -22.788 6.208 1.00 47.14 70 ASP A O 1
ATOM 492 N N . ILE A 1 71 ? -6.126 -22.194 7.410 1.00 43.60 71 ILE A N 1
ATOM 493 C CA . ILE A 1 71 ? -5.403 -21.605 6.293 1.00 42.34 71 ILE A CA 1
ATOM 494 C C . ILE A 1 71 ? -5.100 -22.650 5.218 1.00 42.88 71 ILE A C 1
ATOM 495 O O . ILE A 1 71 ? -5.309 -22.413 4.028 1.00 43.33 71 ILE A O 1
ATOM 500 N N . LEU A 1 72 ? -4.713 -23.845 5.649 1.00 42.18 72 LEU A N 1
ATOM 501 C CA . LEU A 1 72 ? -4.372 -24.907 4.713 1.00 42.03 72 LEU A CA 1
ATOM 502 C C . LEU A 1 72 ? -5.605 -25.357 3.941 1.00 42.91 72 LEU A C 1
ATOM 503 O O . LEU A 1 72 ? -5.654 -25.235 2.715 1.00 44.13 72 LEU A O 1
ATOM 508 N N . ARG A 1 73 ? -6.641 -25.759 4.670 1.00 42.74 73 ARG A N 1
ATOM 509 C CA . ARG A 1 73 ? -7.868 -26.229 4.041 1.00 43.97 73 ARG A CA 1
ATOM 510 C C . ARG A 1 73 ? -8.363 -25.206 3.030 1.00 43.75 73 ARG A C 1
ATOM 511 O O . ARG A 1 73 ? -8.563 -25.528 1.858 1.00 44.11 73 ARG A O 1
ATOM 519 N N . THR A 1 74 ? -8.457 -23.954 3.463 1.00 43.24 74 THR A N 1
ATOM 520 C CA . THR A 1 74 ? -8.962 -22.891 2.601 1.00 44.43 74 THR A CA 1
ATOM 521 C C . THR A 1 74 ? -8.176 -22.882 1.299 1.00 44.97 74 THR A C 1
ATOM 522 O O . THR A 1 74 ? -8.712 -22.593 0.229 1.00 44.89 74 THR A O 1
ATOM 526 N N . ILE A 1 75 ? -6.916 -23.285 1.401 1.00 46.39 75 ILE A N 1
ATOM 527 C CA . ILE A 1 75 ? -6.050 -23.430 0.244 1.00 45.79 75 ILE A CA 1
ATOM 528 C C . ILE A 1 75 ? -6.442 -24.665 -0.560 1.00 46.33 75 ILE A C 1
ATOM 529 O O . ILE A 1 75 ? -6.643 -24.583 -1.774 1.00 46.39 75 ILE A O 1
ATOM 534 N N . GLU A 1 76 ? -6.606 -25.794 0.125 1.00 45.19 76 GLU A N 1
ATOM 535 C CA . GLU A 1 76 ? -7.005 -27.029 -0.548 1.00 45.54 76 GLU A CA 1
ATOM 536 C C . GLU A 1 76 ? -8.213 -26.818 -1.449 1.00 44.74 76 GLU A C 1
ATOM 537 O O . GLU A 1 76 ? -8.202 -27.213 -2.614 1.00 44.21 76 GLU A O 1
ATOM 543 N N . TYR A 1 77 ? -9.232 -26.152 -0.915 1.00 46.33 77 TYR A N 1
ATOM 544 C CA . TYR A 1 77 ? -10.505 -25.982 -1.612 1.00 46.80 77 TYR A CA 1
ATOM 545 C C . TYR A 1 77 ? -10.432 -25.034 -2.808 1.00 45.90 77 TYR A C 1
ATOM 546 O O . TYR A 1 77 ? -11.248 -25.120 -3.724 1.00 46.03 77 TYR A O 1
ATOM 555 N N . SER A 1 78 ? -9.434 -24.157 -2.810 1.00 44.61 78 SER A N 1
ATOM 556 C CA . SER A 1 78 ? -9.238 -23.217 -3.904 1.00 45.28 78 SER A CA 1
ATOM 557 C C . SER A 1 78 ? -8.408 -23.858 -5.008 1.00 46.04 78 SER A C 1
ATOM 558 O O . SER A 1 78 ? -8.543 -23.525 -6.187 1.00 47.09 78 SER A O 1
ATOM 561 N N . ALA A 1 79 ? -7.505 -24.746 -4.610 1.00 45.78 79 ALA A N 1
ATOM 562 C CA . ALA A 1 79 ? -6.890 -25.657 -5.562 1.00 44.79 79 ALA A CA 1
ATOM 563 C C . ALA A 1 79 ? -7.980 -26.345 -6.377 1.00 44.04 79 ALA A C 1
ATOM 564 O O . ALA A 1 79 ? -7.834 -26.542 -7.583 1.00 45.28 79 ALA A O 1
ATOM 566 N N . SER A 1 80 ? -9.086 -26.667 -5.713 1.00 43.06 80 SER A N 1
ATOM 567 C CA . SER A 1 80 ? -10.111 -27.537 -6.277 1.00 41.15 80 SER A CA 1
ATOM 568 C C . SER A 1 80 ? -10.932 -26.788 -7.314 1.00 41.15 80 SER A C 1
ATOM 569 O O . SER A 1 80 ? -11.755 -27.383 -8.012 1.00 42.56 80 SER A O 1
ATOM 572 N N . GLN A 1 81 ? -10.795 -25.467 -7.325 1.00 39.82 81 GLN A N 1
ATOM 573 C CA . GLN A 1 81 ? -11.573 -24.639 -8.233 1.00 40.60 81 GLN A CA 1
ATOM 574 C C . GLN A 1 81 ? -11.076 -24.780 -9.663 1.00 41.28 81 GLN A C 1
ATOM 575 O O . GLN A 1 81 ? -10.051 -25.419 -9.914 1.00 41.68 81 GLN A O 1
ATOM 581 N N . ASN A 1 82 ? -11.877 -24.277 -10.599 1.00 41.21 82 ASN A N 1
ATOM 582 C CA . ASN A 1 82 ? -11.503 -24.225 -12.005 1.00 39.04 82 ASN A CA 1
ATOM 583 C C . ASN A 1 82 ? -10.937 -22.852 -12.338 1.00 40.01 82 ASN A C 1
ATOM 584 O O . ASN A 1 82 ? -11.678 -21.871 -12.443 1.00 39.24 82 ASN A O 1
ATOM 589 N N . HIS A 1 83 ? -9.612 -22.780 -12.441 1.00 38.67 83 HIS A N 1
ATOM 590 C CA . HIS A 1 83 ? -8.951 -21.540 -12.817 1.00 37.30 83 HIS A CA 1
ATOM 591 C C . HIS A 1 83 ? -8.587 -21.507 -14.300 1.00 38.28 83 HIS A C 1
ATOM 592 O O . HIS A 1 83 ? -7.645 -20.821 -14.696 1.00 39.33 83 HIS A O 1
ATOM 599 N N . SER A 1 84 ? -9.412 -22.147 -15.125 1.00 36.96 84 SER A N 1
ATOM 600 C CA . SER A 1 84 ? -9.267 -22.108 -16.582 1.00 36.95 84 SER A CA 1
ATOM 601 C C . SER A 1 84 ? -9.110 -20.700 -17.153 1.00 37.06 84 SER A C 1
ATOM 602 O O . SER A 1 84 ? -8.559 -20.532 -18.243 1.00 37.79 84 SER A O 1
ATOM 605 N N . ASP A 1 85 ? -9.789 -19.740 -16.532 1.00 36.54 85 ASP A N 1
ATOM 606 C CA . ASP A 1 85 ? -9.794 -18.357 -16.992 1.00 37.02 85 ASP A CA 1
ATOM 607 C C . ASP A 1 85 ? -8.793 -17.508 -16.213 1.00 38.60 85 ASP A C 1
ATOM 608 O O . ASP A 1 85 ? -8.791 -16.277 -16.317 1.00 37.82 85 ASP A O 1
ATOM 613 N N . SER A 1 86 ? -7.963 -18.172 -15.413 1.00 38.01 86 SER A N 1
ATOM 614 C CA . SER A 1 86 ? -6.974 -17.489 -14.590 1.00 40.14 86 SER A CA 1
ATOM 615 C C . SER A 1 86 ? -5.619 -17.390 -15.293 1.00 39.74 86 SER A C 1
ATOM 616 O O . SER A 1 86 ? -5.149 -18.359 -15.895 1.00 38.14 86 SER A O 1
ATOM 619 N N . ASP A 1 87 ? -5.003 -16.212 -15.221 1.00 38.90 87 ASP A N 1
ATOM 620 C CA . ASP A 1 87 ? -3.557 -16.083 -15.374 1.00 38.96 87 ASP A CA 1
ATOM 621 C C . ASP A 1 87 ? -2.832 -17.018 -14.408 1.00 39.22 87 ASP A C 1
ATOM 622 O O . ASP A 1 87 ? -2.051 -17.877 -14.823 1.00 38.75 87 ASP A O 1
ATOM 627 N N . CYS A 1 88 ? -3.072 -16.821 -13.115 1.00 38.60 88 CYS A N 1
ATOM 628 C CA . CYS A 1 88 ? -2.236 -17.416 -12.078 1.00 38.04 88 CYS A CA 1
ATOM 629 C C . CYS A 1 88 ? -3.011 -17.661 -10.788 1.00 37.58 88 CYS A C 1
ATOM 630 O O . CYS A 1 88 ? -4.241 -17.650 -10.775 1.00 39.83 88 CYS A O 1
ATOM 633 N N . ILE A 1 89 ? -2.278 -17.870 -9.700 1.00 35.17 89 ILE A N 1
ATOM 634 C CA . ILE A 1 89 ? -2.831 -17.738 -8.359 1.00 32.66 89 ILE A CA 1
ATOM 635 C C . ILE A 1 89 ? -1.767 -17.191 -7.424 1.00 33.94 89 ILE A C 1
ATOM 636 O O . ILE A 1 89 ? -0.572 -17.438 -7.606 1.00 35.85 89 ILE A O 1
ATOM 641 N N . LEU A 1 90 ? -2.206 -16.490 -6.387 1.00 33.54 90 LEU A N 1
ATOM 642 C CA . LEU A 1 90 ? -1.290 -16.080 -5.333 1.00 33.45 90 LEU A CA 1
ATOM 643 C C . LEU A 1 90 ? -1.833 -16.455 -3.962 1.00 33.68 90 LEU A C 1
ATOM 644 O O . LEU A 1 90 ? -2.992 -16.178 -3.648 1.00 33.33 90 LEU A O 1
ATOM 649 N N . VAL A 1 91 ? -1.018 -17.154 -3.180 1.00 32.96 91 VAL A N 1
ATOM 650 C CA . VAL A 1 91 ? -1.313 -17.354 -1.769 1.00 34.28 91 VAL A CA 1
ATOM 651 C C . VAL A 1 91 ? -0.303 -16.589 -0.921 1.00 35.55 91 VAL A C 1
ATOM 652 O O . VAL A 1 91 ? 0.859 -16.453 -1.299 1.00 36.36 91 VAL A O 1
ATOM 656 N N . ALA A 1 92 ? -0.769 -16.002 0.175 1.00 35.95 92 ALA A N 1
ATOM 657 C CA . ALA A 1 92 ? 0.077 -15.115 0.963 1.00 36.20 92 ALA A CA 1
ATOM 658 C C . ALA A 1 92 ? -0.153 -15.338 2.450 1.00 35.60 92 ALA A C 1
ATOM 659 O O . ALA A 1 92 ? -1.203 -14.983 2.980 1.00 36.31 92 ALA A O 1
ATOM 661 N N . ILE A 1 93 ? 0.811 -15.962 3.112 1.00 35.16 93 ILE A N 1
ATOM 662 C CA . ILE A 1 93 ? 0.719 -16.148 4.554 1.00 35.81 93 ILE A CA 1
ATOM 663 C C . ILE A 1 93 ? 1.565 -15.126 5.300 1.00 36.30 93 ILE A C 1
ATOM 664 O O . ILE A 1 93 ? 2.725 -14.897 4.961 1.00 38.05 93 ILE A O 1
ATOM 669 N N . LEU A 1 94 ? 0.924 -14.396 6.204 1.00 36.27 94 LEU A N 1
ATOM 670 C CA . LEU A 1 94 ? 1.607 -13.362 6.969 1.00 36.30 94 LEU A CA 1
ATOM 671 C C . LEU A 1 94 ? 1.526 -13.665 8.459 1.00 37.32 94 LEU A C 1
ATOM 672 O O . LEU A 1 94 ? 0.438 -13.803 9.017 1.00 37.96 94 LEU A O 1
ATOM 677 N N . SER A 1 95 ? 2.681 -13.933 9.056 1.00 39.08 95 SER A N 1
ATOM 678 C CA . SER A 1 95 ? 2.760 -14.157 10.491 1.00 39.89 95 SER A CA 1
ATOM 679 C C . SER A 1 95 ? 3.303 -12.915 11.177 1.00 41.14 95 SER A C 1
ATOM 680 O O . SER A 1 95 ? 4.000 -12.111 10.558 1.00 40.34 95 SER A O 1
ATOM 683 N N . HIS A 1 96 ? 2.806 -12.665 12.383 1.00 42.74 96 HIS A N 1
ATOM 684 C CA . HIS A 1 96 ? 2.989 -11.374 13.029 1.00 42.94 96 HIS A CA 1
ATOM 685 C C . HIS A 1 96 ? 4.270 -11.390 13.857 1.00 42.42 96 HIS A C 1
ATOM 686 O O . HIS A 1 96 ? 4.669 -12.435 14.370 1.00 41.46 96 HIS A O 1
ATOM 693 N N . GLY A 1 97 ? 4.949 -10.248 13.909 1.00 42.83 97 GLY A N 1
ATOM 694 C CA . GLY A 1 97 ? 6.140 -10.077 14.737 1.00 42.63 97 GLY A CA 1
ATOM 695 C C . GLY A 1 97 ? 6.137 -10.858 16.037 1.00 42.15 97 GLY A C 1
ATOM 696 O O . GLY A 1 97 ? 6.095 -12.087 16.028 1.00 44.26 97 GLY A O 1
ATOM 697 N N . GLU A 1 98 ? 6.317 -10.157 17.153 1.00 41.36 98 GLU A N 1
ATOM 698 C CA . GLU A 1 98 ? 7.177 -10.659 18.222 1.00 40.49 98 GLU A CA 1
ATOM 699 C C . GLU A 1 98 ? 6.414 -11.384 19.323 1.00 39.39 98 GLU A C 1
ATOM 700 O O . GLU A 1 98 ? 6.608 -11.110 20.512 1.00 37.52 98 GLU A O 1
ATOM 706 N N . MET A 1 99 ? 5.505 -12.262 18.911 1.00 36.71 99 MET A N 1
ATOM 707 C CA . MET A 1 99 ? 5.143 -13.425 19.708 1.00 34.55 99 MET A CA 1
ATOM 708 C C . MET A 1 99 ? 4.942 -14.640 18.808 1.00 33.78 99 MET A C 1
ATOM 709 O O . MET A 1 99 ? 4.648 -14.506 17.618 1.00 32.98 99 MET A O 1
ATOM 714 N N . GLY A 1 100 ? 5.197 -15.821 19.358 1.00 31.19 100 GLY A N 1
ATOM 715 C CA . GLY A 1 100 ? 5.155 -17.046 18.573 1.00 30.12 100 GLY A CA 1
ATOM 716 C C . GLY A 1 100 ? 3.777 -17.678 18.502 1.00 27.06 100 GLY A C 1
ATOM 717 O O . GLY A 1 100 ? 2.769 -17.047 18.818 1.00 27.69 100 GLY A O 1
ATOM 718 N N . TYR A 1 101 ? 3.739 -18.941 18.097 1.00 23.99 101 TYR A N 1
ATOM 719 C CA . TYR A 1 101 ? 2.480 -19.663 17.955 1.00 21.30 101 TYR A CA 1
ATOM 720 C C . TYR A 1 101 ? 2.626 -21.086 18.482 1.00 21.07 101 TYR A C 1
ATOM 721 O O . TYR A 1 101 ? 3.729 -21.545 18.770 1.00 20.61 101 TYR A O 1
ATOM 730 N N . ILE A 1 102 ? 1.514 -21.806 18.520 1.00 22.28 102 ILE A N 1
ATOM 731 C CA . ILE A 1 102 ? 1.525 -23.242 18.779 1.00 26.03 102 ILE A CA 1
ATOM 732 C C . ILE A 1 102 ? 0.769 -23.916 17.635 1.00 27.95 102 ILE A C 1
ATOM 733 O O . ILE A 1 102 ? -0.113 -23.310 17.028 1.00 29.79 102 ILE A O 1
ATOM 738 N N . TYR A 1 103 ? 1.164 -25.134 17.284 1.00 29.91 103 TYR A N 1
ATOM 739 C CA . TYR A 1 103 ? 0.490 -25.857 16.214 1.00 30.72 103 TYR A CA 1
ATOM 740 C C . TYR A 1 103 ? 0.202 -27.312 16.596 1.00 32.11 103 TYR A C 1
ATOM 741 O O . TYR A 1 103 ? 1.016 -27.969 17.243 1.00 33.16 103 TYR A O 1
ATOM 750 N N . ALA A 1 104 ? -0.962 -27.810 16.194 1.00 32.76 104 ALA A N 1
ATOM 751 C CA . ALA A 1 104 ? -1.379 -29.162 16.538 1.00 33.32 104 ALA A CA 1
ATOM 752 C C . ALA A 1 104 ? -0.597 -30.212 15.753 1.00 35.95 104 ALA A C 1
ATOM 753 O O . ALA A 1 104 ? 0.090 -29.896 14.776 1.00 37.62 104 ALA A O 1
ATOM 755 N N . LYS A 1 105 ? -0.786 -31.476 16.121 1.00 35.64 105 LYS A N 1
ATOM 756 C CA . LYS A 1 105 ? 0.137 -32.531 15.716 1.00 34.85 105 LYS A CA 1
ATOM 757 C C . LYS A 1 105 ? 0.139 -32.760 14.207 1.00 33.56 105 LYS A C 1
ATOM 758 O O . LYS A 1 105 ? 1.052 -33.393 13.675 1.00 33.31 105 LYS A O 1
ATOM 764 N N . ASP A 1 106 ? -0.913 -32.301 13.536 1.00 31.17 106 ASP A N 1
ATOM 765 C CA . ASP A 1 106 ? -1.199 -32.704 12.161 1.00 28.89 106 ASP A CA 1
ATOM 766 C C . ASP A 1 106 ? -1.034 -31.529 11.204 1.00 27.80 106 ASP A C 1
ATOM 767 O O . ASP A 1 106 ? -1.440 -31.599 10.041 1.00 28.67 106 ASP A O 1
ATOM 772 N N . THR A 1 107 ? -0.634 -30.390 11.757 1.00 23.95 107 THR A N 1
ATOM 773 C CA . THR A 1 107 ? -0.392 -29.198 10.960 1.00 20.77 107 THR A CA 1
ATOM 774 C C . THR A 1 107 ? 0.819 -29.439 10.064 1.00 18.75 107 THR A C 1
ATOM 775 O O . THR A 1 107 ? 0.715 -29.407 8.834 1.00 19.98 107 THR A O 1
ATOM 779 N N . GLN A 1 108 ? 1.938 -29.802 10.687 1.00 13.53 108 GLN A N 1
ATOM 780 C CA . GLN A 1 108 ? 3.203 -29.950 9.976 1.00 8.70 108 GLN A CA 1
ATOM 781 C C . GLN A 1 108 ? 2.959 -30.770 8.718 1.00 6.02 108 GLN A C 1
ATOM 782 O O . GLN A 1 108 ? 2.866 -30.242 7.609 1.00 2.00 108 GLN A O 1
ATOM 788 N N . TYR A 1 109 ? 2.515 -31.994 8.942 1.00 2.00 109 TYR A N 1
ATOM 789 C CA . TYR A 1 109 ? 2.083 -32.829 7.839 1.00 2.00 109 TYR A CA 1
ATOM 790 C C . TYR A 1 109 ? 1.273 -31.993 6.882 1.00 2.00 109 TYR A C 1
ATOM 791 O O . TYR A 1 109 ? 1.512 -32.024 5.661 1.00 2.00 109 TYR A O 1
ATOM 800 N N . LYS A 1 110 ? 0.298 -31.258 7.405 1.00 2.00 110 LYS A N 1
ATOM 801 C CA . LYS A 1 110 ? -0.680 -30.645 6.507 1.00 2.00 110 LYS A CA 1
ATOM 802 C C . LYS A 1 110 ? 0.063 -29.609 5.657 1.00 2.00 110 LYS A C 1
ATOM 803 O O . LYS A 1 110 ? 0.224 -29.784 4.440 1.00 2.00 110 LYS A O 1
ATOM 809 N N . LEU A 1 111 ? 0.760 -28.684 6.317 1.00 2.00 111 LEU A N 1
ATOM 810 C CA . LEU A 1 111 ? 1.706 -27.879 5.562 1.00 2.00 111 LEU A CA 1
ATOM 811 C C . LEU A 1 111 ? 2.312 -28.828 4.559 1.00 2.00 111 LEU A C 1
ATOM 812 O O . LEU A 1 111 ? 2.601 -28.440 3.435 1.00 2.00 111 LEU A O 1
ATOM 817 N N . ASP A 1 112 ? 2.820 -29.942 5.071 1.00 7.20 112 ASP A N 1
ATOM 818 C CA . ASP A 1 112 ? 3.793 -30.683 4.282 1.00 17.65 112 ASP A CA 1
ATOM 819 C C . ASP A 1 112 ? 3.179 -30.979 2.913 1.00 24.03 112 ASP A C 1
ATOM 820 O O . ASP A 1 112 ? 3.827 -30.755 1.886 1.00 25.36 112 ASP A O 1
ATOM 825 N N . ASN A 1 113 ? 1.869 -31.223 2.901 1.00 28.81 113 ASN A N 1
ATOM 826 C CA . ASN A 1 113 ? 1.178 -31.706 1.703 1.00 35.81 113 ASN A CA 1
ATOM 827 C C . ASN A 1 113 ? 0.913 -30.610 0.683 1.00 39.87 113 ASN A C 1
ATOM 828 O O . ASN A 1 113 ? 0.826 -30.878 -0.519 1.00 41.13 113 ASN A O 1
ATOM 833 N N . ILE A 1 114 ? 0.554 -29.439 1.198 1.00 41.39 114 ILE A N 1
ATOM 834 C CA . ILE A 1 114 ? -0.450 -28.604 0.557 1.00 42.57 114 ILE A CA 1
ATOM 835 C C . ILE A 1 114 ? -0.045 -28.268 -0.870 1.00 44.00 114 ILE A C 1
ATOM 836 O O . ILE A 1 114 ? -0.829 -27.705 -1.633 1.00 45.51 114 ILE A O 1
ATOM 841 N N . TRP A 1 115 ? 1.182 -28.627 -1.230 1.00 44.74 115 TRP A N 1
ATOM 842 C CA . TRP A 1 115 ? 1.697 -28.339 -2.559 1.00 45.81 115 TRP A CA 1
ATOM 843 C C . TRP A 1 115 ? 1.149 -29.327 -3.583 1.00 45.21 115 TRP A C 1
ATOM 844 O O . TRP A 1 115 ? 0.776 -28.944 -4.693 1.00 45.99 115 TRP A O 1
ATOM 855 N N . SER A 1 116 ? 0.992 -30.580 -3.169 1.00 43.18 116 SER A N 1
ATOM 856 C CA . SER A 1 116 ? 0.448 -31.592 -4.065 1.00 41.78 116 SER A CA 1
ATOM 857 C C . SER A 1 116 ? -0.827 -31.083 -4.723 1.00 40.98 116 SER A C 1
ATOM 858 O O . SER A 1 116 ? -1.105 -31.398 -5.879 1.00 43.02 116 SER A O 1
ATOM 861 N N . PHE A 1 117 ? -1.600 -30.295 -3.984 1.00 39.94 117 PHE A N 1
ATOM 862 C CA . PHE A 1 117 ? -2.920 -29.883 -4.451 1.00 39.13 117 PHE A CA 1
ATOM 863 C C . PHE A 1 117 ? -2.828 -29.070 -5.733 1.00 39.29 117 PHE A C 1
ATOM 864 O O . PHE A 1 117 ? -3.809 -28.945 -6.464 1.00 38.72 117 PHE A O 1
ATOM 872 N N . PHE A 1 118 ? -1.645 -28.523 -5.994 1.00 39.79 118 PHE A N 1
ATOM 873 C CA . PHE A 1 118 ? -1.474 -27.517 -7.037 1.00 39.83 118 PHE A CA 1
ATOM 874 C C . PHE A 1 118 ? -0.685 -28.042 -8.238 1.00 40.83 118 PHE A C 1
ATOM 875 O O . PHE A 1 118 ? -0.572 -27.358 -9.255 1.00 40.90 118 PHE A O 1
ATOM 883 N N . THR A 1 119 ? -0.091 -29.225 -8.115 1.00 41.73 119 THR A N 1
ATOM 884 C CA . THR A 1 119 ? 0.685 -29.764 -9.227 1.00 44.31 119 THR A CA 1
ATOM 885 C C . THR A 1 119 ? -0.143 -29.625 -10.502 1.00 46.67 119 THR A C 1
ATOM 886 O O . THR A 1 119 ? -1.332 -29.308 -10.433 1.00 47.49 119 THR A O 1
ATOM 890 N N . ALA A 1 120 ? 0.479 -29.840 -11.658 1.00 47.87 120 ALA A N 1
ATOM 891 C CA . ALA A 1 120 ? -0.263 -29.891 -12.917 1.00 49.12 120 ALA A CA 1
ATOM 892 C C . ALA A 1 120 ? -1.213 -31.089 -12.980 1.00 50.81 120 ALA A C 1
ATOM 893 O O . ALA A 1 120 ? -2.348 -30.974 -13.454 1.00 49.54 120 ALA A O 1
ATOM 895 N N . ASN A 1 121 ? -0.757 -32.230 -12.471 1.00 52.20 121 ASN A N 1
ATOM 896 C CA . ASN A 1 121 ? -1.630 -33.385 -12.278 1.00 54.01 121 ASN A CA 1
ATOM 897 C C . ASN A 1 121 ? -2.865 -33.047 -11.448 1.00 53.75 121 ASN A C 1
ATOM 898 O O . ASN A 1 121 ? -3.977 -33.009 -11.977 1.00 54.74 121 ASN A O 1
ATOM 903 N N . HIS A 1 122 ? -2.648 -32.681 -10.187 1.00 52.16 122 HIS A N 1
ATOM 904 C CA . HIS A 1 122 ? -3.742 -32.467 -9.240 1.00 51.10 122 HIS A CA 1
ATOM 905 C C . HIS A 1 122 ? -4.613 -31.258 -9.576 1.00 49.02 122 HIS A C 1
ATOM 906 O O . HIS A 1 122 ? -5.715 -31.114 -9.049 1.00 49.08 122 HIS A O 1
ATOM 913 N N . CYS A 1 123 ? -4.093 -30.353 -10.399 1.00 47.17 123 CYS A N 1
ATOM 914 C CA . CYS A 1 123 ? -4.755 -29.075 -10.634 1.00 45.42 123 CYS A CA 1
ATOM 915 C C . CYS A 1 123 ? -4.542 -28.607 -12.067 1.00 44.30 123 CYS A C 1
ATOM 916 O O . CYS A 1 123 ? -3.722 -27.727 -12.319 1.00 44.03 123 CYS A O 1
ATOM 919 N N . PRO A 1 124 ? -5.288 -29.196 -13.010 1.00 43.61 124 PRO A N 1
ATOM 920 C CA . PRO A 1 124 ? -4.940 -29.100 -14.424 1.00 43.33 124 PRO A CA 1
ATOM 921 C C . PRO A 1 124 ? -5.453 -27.825 -15.090 1.00 43.48 124 PRO A C 1
ATOM 922 O O . PRO A 1 124 ? -5.162 -27.580 -16.264 1.00 42.99 124 PRO A O 1
ATOM 926 N N . SER A 1 125 ? -6.197 -27.015 -14.340 1.00 43.01 125 SER A N 1
ATOM 927 C CA . SER A 1 125 ? -6.553 -25.671 -14.783 1.00 39.83 125 SER A CA 1
ATOM 928 C C . SER A 1 125 ? -5.432 -24.679 -14.498 1.00 40.06 125 SER A C 1
ATOM 929 O O . SER A 1 125 ? -5.292 -23.679 -15.202 1.00 41.28 125 SER A O 1
ATOM 932 N N . LEU A 1 126 ? -4.651 -24.950 -13.454 1.00 39.72 126 LEU A N 1
ATOM 933 C CA . LEU A 1 126 ? -3.295 -24.411 -13.333 1.00 38.94 126 LEU A CA 1
ATOM 934 C C . LEU A 1 126 ? -2.248 -25.489 -13.612 1.00 40.91 126 LEU A C 1
ATOM 935 O O . LEU A 1 126 ? -1.662 -26.068 -12.691 1.00 43.36 126 LEU A O 1
ATOM 940 N N . ALA A 1 127 ? -2.111 -25.841 -14.884 1.00 39.61 127 ALA A N 1
ATOM 941 C CA . ALA A 1 127 ? -0.916 -26.518 -15.354 1.00 38.81 127 ALA A CA 1
ATOM 942 C C . ALA A 1 127 ? -0.203 -25.596 -16.331 1.00 38.88 127 ALA A C 1
ATOM 943 O O . ALA A 1 127 ? -0.750 -25.251 -17.377 1.00 41.01 127 ALA A O 1
ATOM 945 N N . GLY A 1 128 ? 0.981 -25.133 -15.948 1.00 37.63 128 GLY A N 1
ATOM 946 C CA . GLY A 1 128 ? 1.750 -24.222 -16.785 1.00 34.07 128 GLY A CA 1
ATOM 947 C C . GLY A 1 128 ? 1.420 -22.783 -16.459 1.00 33.50 128 GLY A C 1
ATOM 948 O O . GLY A 1 128 ? 1.717 -21.875 -17.240 1.00 36.14 128 GLY A O 1
ATOM 949 N N . LYS A 1 129 ? 0.793 -22.579 -15.304 1.00 30.76 129 LYS A N 1
ATOM 950 C CA . LYS A 1 129 ? 0.567 -21.237 -14.776 1.00 28.50 129 LYS A CA 1
ATOM 951 C C . LYS A 1 129 ? 1.303 -20.994 -13.457 1.00 26.86 129 LYS A C 1
ATOM 952 O O . LYS A 1 129 ? 1.398 -21.883 -12.606 1.00 27.68 129 LYS A O 1
ATOM 958 N N . PRO A 1 130 ? 1.814 -19.772 -13.273 1.00 24.25 130 PRO A N 1
ATOM 959 C CA . PRO A 1 130 ? 2.507 -19.427 -12.039 1.00 25.50 130 PRO A CA 1
ATOM 960 C C . PRO A 1 130 ? 1.633 -19.685 -10.811 1.00 26.87 130 PRO A C 1
ATOM 961 O O . PRO A 1 130 ? 0.501 -19.202 -10.741 1.00 28.52 130 PRO A O 1
ATOM 965 N N . LYS A 1 131 ? 2.144 -20.456 -9.858 1.00 26.46 131 LYS A N 1
ATOM 966 C CA . LYS A 1 131 ? 1.517 -20.553 -8.544 1.00 26.58 131 LYS A CA 1
ATOM 967 C C . LYS A 1 131 ? 2.423 -19.899 -7.519 1.00 27.27 131 LYS A C 1
ATOM 968 O O . LYS A 1 131 ? 3.420 -20.499 -7.122 1.00 24.32 131 LYS A O 1
ATOM 974 N N . LEU A 1 132 ? 2.145 -18.632 -7.211 1.00 29.75 132 LEU A N 1
ATOM 975 C CA . LEU A 1 132 ? 2.995 -17.822 -6.336 1.00 31.38 132 LEU A CA 1
ATOM 976 C C . LEU A 1 132 ? 2.686 -18.117 -4.875 1.00 33.66 132 LEU A C 1
ATOM 977 O O . LEU A 1 132 ? 1.530 -18.327 -4.514 1.00 36.62 132 LEU A O 1
ATOM 982 N N . PHE A 1 133 ? 3.706 -18.066 -4.024 1.00 35.05 133 PHE A N 1
ATOM 983 C CA . PHE A 1 133 ? 3.492 -18.024 -2.582 1.00 33.09 133 PHE A CA 1
ATOM 984 C C . PHE A 1 133 ? 4.383 -16.990 -1.917 1.00 32.55 133 PHE A C 1
ATOM 985 O O . PHE A 1 133 ? 5.602 -17.007 -2.081 1.00 32.54 133 PHE A O 1
ATOM 993 N N . PHE A 1 134 ? 3.774 -16.138 -1.106 1.00 32.57 134 PHE A N 1
ATOM 994 C CA . PHE A 1 134 ? 4.531 -15.316 -0.178 1.00 35.46 134 PHE A CA 1
ATOM 995 C C . PHE A 1 134 ? 4.339 -15.785 1.262 1.00 36.88 134 PHE A C 1
ATOM 996 O O . PHE A 1 134 ? 3.208 -15.935 1.729 1.00 38.19 134 PHE A O 1
ATOM 1004 N N . ILE A 1 135 ? 5.431 -16.249 1.862 1.00 36.32 135 ILE A N 1
ATOM 1005 C CA . ILE A 1 135 ? 5.434 -16.599 3.278 1.00 35.93 135 ILE A CA 1
ATOM 1006 C C . ILE A 1 135 ? 6.153 -15.545 4.113 1.00 36.79 135 ILE A C 1
ATOM 1007 O O . ILE A 1 135 ? 7.356 -15.330 3.952 1.00 36.92 135 ILE A O 1
ATOM 1012 N N . GLN A 1 136 ? 5.419 -14.923 5.031 1.00 36.42 136 GLN A N 1
ATOM 1013 C CA . GLN A 1 136 ? 6.016 -14.307 6.210 1.00 36.90 136 GLN A CA 1
ATOM 1014 C C . GLN A 1 136 ? 5.999 -15.280 7.385 1.00 37.07 136 GLN A C 1
ATOM 1015 O O . GLN A 1 136 ? 4.935 -15.712 7.830 1.00 36.97 136 GLN A O 1
ATOM 1021 N N . ALA A 1 137 ? 7.181 -15.653 7.865 1.00 37.65 137 ALA A N 1
ATOM 1022 C CA . ALA A 1 137 ? 7.289 -16.663 8.913 1.00 37.91 137 ALA A CA 1
ATOM 1023 C C . ALA A 1 137 ? 8.090 -16.127 10.090 1.00 39.21 137 ALA A C 1
ATOM 1024 O O . ALA A 1 137 ? 8.468 -14.957 10.109 1.00 39.46 137 ALA A O 1
ATOM 1026 N N . CYS A 1 138 ? 8.331 -16.984 11.076 1.00 41.14 138 CYS A N 1
ATOM 1027 C CA . CYS A 1 138 ? 9.010 -16.577 12.299 1.00 43.18 138 CYS A CA 1
ATOM 1028 C C . CYS A 1 138 ? 10.471 -16.993 12.234 1.00 45.06 138 CYS A C 1
ATOM 1029 O O . CYS A 1 138 ? 10.807 -17.999 11.603 1.00 45.28 138 CYS A O 1
ATOM 1032 N N . GLN A 1 139 ? 11.322 -16.268 12.955 1.00 46.38 139 GLN A N 1
ATOM 1033 C CA . GLN A 1 139 ? 12.742 -16.590 13.003 1.00 47.60 139 GLN A CA 1
ATOM 1034 C C . GLN A 1 139 ? 12.990 -17.814 13.877 1.00 46.83 139 GLN A C 1
ATOM 1035 O O . GLN A 1 139 ? 14.038 -17.941 14.512 1.00 48.44 139 GLN A O 1
ATOM 1041 N N . GLY A 1 140 ? 12.009 -18.708 13.922 1.00 45.88 140 GLY A N 1
ATOM 1042 C CA . GLY A 1 140 ? 12.179 -19.993 14.584 1.00 43.98 140 GLY A CA 1
ATOM 1043 C C . GLY A 1 140 ? 11.765 -21.127 13.673 1.00 43.00 140 GLY A C 1
ATOM 1044 O O . GLY A 1 140 ? 12.176 -22.268 13.861 1.00 44.90 140 GLY A O 1
ATOM 1045 N N . ASP A 1 141 ? 10.948 -20.808 12.677 1.00 42.48 141 ASP A N 1
ATOM 1046 C CA . ASP A 1 141 ? 10.634 -21.749 11.609 1.00 41.76 141 ASP A CA 1
ATOM 1047 C C . ASP A 1 141 ? 11.849 -22.014 10.724 1.00 41.40 141 ASP A C 1
ATOM 1048 O O . ASP A 1 141 ? 12.846 -21.299 10.806 1.00 41.46 141 ASP A O 1
ATOM 1053 N N . ARG A 1 142 ? 11.809 -23.112 9.974 1.00 40.72 142 ARG A N 1
ATOM 1054 C CA . ARG A 1 142 ? 12.892 -23.456 9.061 1.00 40.44 142 ARG A CA 1
ATOM 1055 C C . ARG A 1 142 ? 12.427 -23.278 7.621 1.00 40.53 142 ARG A C 1
ATOM 1056 O O . ARG A 1 142 ? 11.238 -23.398 7.329 1.00 40.76 142 ARG A O 1
ATOM 1064 N N . LEU A 1 143 ? 13.370 -23.035 6.717 1.00 39.98 143 LEU A N 1
ATOM 1065 C CA . LEU A 1 143 ? 13.127 -23.250 5.296 1.00 40.22 143 LEU A CA 1
ATOM 1066 C C . LEU A 1 143 ? 14.174 -24.167 4.672 1.00 40.44 143 LEU A C 1
ATOM 1067 O O . LEU A 1 143 ? 15.373 -23.913 4.774 1.00 40.71 143 LEU A O 1
ATOM 1072 N N . ASP A 1 144 ? 13.714 -25.255 4.065 1.00 40.13 144 ASP A N 1
ATOM 1073 C CA . ASP A 1 144 ? 14.613 -26.253 3.509 1.00 42.05 144 ASP A CA 1
ATOM 1074 C C . ASP A 1 144 ? 14.031 -26.821 2.220 1.00 42.63 144 ASP A C 1
ATOM 1075 O O . ASP A 1 144 ? 12.818 -26.782 2.011 1.00 41.54 144 ASP A O 1
ATOM 1080 N N . GLY A 1 145 ? 14.909 -27.305 1.344 1.00 42.90 145 GLY A N 1
ATOM 1081 C CA . GLY A 1 145 ? 14.502 -27.888 0.071 1.00 42.13 145 GLY A CA 1
ATOM 1082 C C . GLY A 1 145 ? 15.203 -29.201 -0.216 1.00 42.87 145 GLY A C 1
ATOM 1083 O O . GLY A 1 145 ? 15.284 -29.634 -1.366 1.00 42.88 145 GLY A O 1
ATOM 1084 N N . SER A 1 163 ? 8.079 -25.640 9.647 1.00 29.07 163 SER A N 1
ATOM 1085 C CA . SER A 1 163 ? 9.236 -25.546 8.770 1.00 29.27 163 SER A CA 1
ATOM 1086 C C . SER A 1 163 ? 8.846 -25.855 7.329 1.00 29.43 163 SER A C 1
ATOM 1087 O O . SER A 1 163 ? 8.014 -26.727 7.070 1.00 28.75 163 SER A O 1
ATOM 1090 N N . TYR A 1 164 ? 9.426 -25.109 6.396 1.00 29.30 164 TYR A N 1
ATOM 1091 C CA . TYR A 1 164 ? 8.867 -25.002 5.056 1.00 30.21 164 TYR A CA 1
ATOM 1092 C C . TYR A 1 164 ? 9.749 -25.721 4.042 1.00 29.83 164 TYR A C 1
ATOM 1093 O O . TYR A 1 164 ? 10.739 -25.168 3.568 1.00 29.37 164 TYR A O 1
ATOM 1102 N N . LYS A 1 165 ? 9.404 -26.970 3.745 1.00 31.37 165 LYS A N 1
ATOM 1103 C CA . LYS A 1 165 ? 10.091 -27.728 2.708 1.00 34.37 165 LYS A CA 1
ATOM 1104 C C . LYS A 1 165 ? 9.714 -27.218 1.321 1.00 36.94 165 LYS A C 1
ATOM 1105 O O . LYS A 1 165 ? 8.538 -27.209 0.954 1.00 36.50 165 LYS A O 1
ATOM 1111 N N . ILE A 1 166 ? 10.713 -26.764 0.569 1.00 38.68 166 ILE A N 1
ATOM 1112 C CA . ILE A 1 166 ? 10.510 -26.383 -0.821 1.00 40.55 166 ILE A CA 1
ATOM 1113 C C . ILE A 1 166 ? 10.014 -27.575 -1.629 1.00 41.81 166 ILE A C 1
ATOM 1114 O O . ILE A 1 166 ? 10.741 -28.554 -1.809 1.00 42.35 166 ILE A O 1
ATOM 1119 N N . PRO A 1 167 ? 8.822 -27.438 -2.225 1.00 42.34 167 PRO A N 1
ATOM 1120 C CA . PRO A 1 167 ? 8.192 -28.572 -2.887 1.00 42.83 167 PRO A CA 1
ATOM 1121 C C . PRO A 1 167 ? 9.112 -29.216 -3.924 1.00 42.60 167 PRO A C 1
ATOM 1122 O O . PRO A 1 167 ? 9.352 -30.422 -3.875 1.00 43.40 167 PRO A O 1
ATOM 1126 N N . VAL A 1 168 ? 9.577 -28.426 -4.887 1.00 41.23 168 VAL A N 1
ATOM 1127 C CA . VAL A 1 168 ? 10.131 -28.971 -6.122 1.00 40.11 168 VAL A CA 1
ATOM 1128 C C . VAL A 1 168 ? 9.018 -29.385 -7.082 1.00 39.64 168 VAL A C 1
ATOM 1129 O O . VAL A 1 168 ? 8.682 -30.565 -7.199 1.00 39.60 168 VAL A O 1
ATOM 1133 N N . HIS A 1 169 ? 8.371 -28.388 -7.678 1.00 38.78 169 HIS A N 1
ATOM 1134 C CA . HIS A 1 169 ? 7.463 -28.608 -8.798 1.00 36.59 169 HIS A CA 1
ATOM 1135 C C . HIS A 1 169 ? 7.629 -27.482 -9.810 1.00 35.85 169 HIS A C 1
ATOM 1136 O O . HIS A 1 169 ? 8.159 -26.424 -9.480 1.00 35.97 169 HIS A O 1
ATOM 1143 N N . ALA A 1 170 ? 7.221 -27.730 -11.049 1.00 34.46 170 ALA A N 1
ATOM 1144 C CA . ALA A 1 170 ? 7.311 -26.714 -12.090 1.00 34.38 170 ALA A CA 1
ATOM 1145 C C . ALA A 1 170 ? 6.356 -25.556 -11.819 1.00 32.52 170 ALA A C 1
ATOM 1146 O O . ALA A 1 170 ? 5.200 -25.769 -11.461 1.00 33.27 170 ALA A O 1
ATOM 1148 N N . ASP A 1 171 ? 6.851 -24.333 -11.985 1.00 32.30 171 ASP A N 1
ATOM 1149 C CA . ASP A 1 171 ? 6.011 -23.136 -11.993 1.00 31.10 171 ASP A CA 1
ATOM 1150 C C . ASP A 1 171 ? 5.740 -22.508 -10.621 1.00 30.29 171 ASP A C 1
ATOM 1151 O O . ASP A 1 171 ? 5.405 -21.326 -10.539 1.00 29.69 171 ASP A O 1
ATOM 1156 N N . PHE A 1 172 ? 6.065 -23.231 -9.552 1.00 28.26 172 PHE A N 1
ATOM 1157 C CA . PHE A 1 172 ? 6.044 -22.664 -8.203 1.00 28.94 172 PHE A CA 1
ATOM 1158 C C . PHE A 1 172 ? 7.050 -21.523 -8.024 1.00 29.93 172 PHE A C 1
ATOM 1159 O O . PHE A 1 172 ? 8.163 -21.576 -8.550 1.00 28.89 172 PHE A O 1
ATOM 1167 N N . LEU A 1 173 ? 6.656 -20.505 -7.263 1.00 30.90 173 LEU A N 1
ATOM 1168 C CA . LEU A 1 173 ? 7.603 -19.571 -6.657 1.00 31.67 173 LEU A CA 1
ATOM 1169 C C . LEU A 1 173 ? 7.215 -19.221 -5.226 1.00 32.72 173 LEU A C 1
ATOM 1170 O O . LEU A 1 173 ? 6.137 -18.681 -4.984 1.00 34.11 173 LEU A O 1
ATOM 1175 N N . ILE A 1 174 ? 8.170 -19.366 -4.314 1.00 33.62 174 ILE A N 1
ATOM 1176 C CA . ILE A 1 174 ? 7.957 -19.065 -2.904 1.00 34.39 174 ILE A CA 1
ATOM 1177 C C . ILE A 1 174 ? 8.897 -17.955 -2.439 1.00 35.06 174 ILE A C 1
ATOM 1178 O O . ILE A 1 174 ? 10.073 -18.203 -2.182 1.00 37.52 174 ILE A O 1
ATOM 1183 N N . ALA A 1 175 ? 8.396 -16.723 -2.382 1.00 35.28 175 ALA A N 1
ATOM 1184 C CA . ALA A 1 175 ? 9.081 -15.649 -1.663 1.00 34.59 175 ALA A CA 1
ATOM 1185 C C . ALA A 1 175 ? 8.905 -15.781 -0.151 1.00 34.97 175 ALA A C 1
ATOM 1186 O O . ALA A 1 175 ? 7.787 -15.909 0.349 1.00 35.38 175 ALA A O 1
ATOM 1188 N N . TYR A 1 176 ? 10.013 -15.769 0.579 1.00 34.89 176 TYR A N 1
ATOM 1189 C CA . TYR A 1 176 ? 9.992 -16.166 1.980 1.00 36.94 176 TYR A CA 1
ATOM 1190 C C . TYR A 1 176 ? 10.876 -15.276 2.849 1.00 37.88 176 TYR A C 1
ATOM 1191 O O . TYR A 1 176 ? 12.049 -15.064 2.546 1.00 36.80 176 TYR A O 1
ATOM 1200 N N . SER A 1 177 ? 10.298 -14.747 3.924 1.00 39.70 177 SER A N 1
ATOM 1201 C CA . SER A 1 177 ? 11.052 -13.978 4.906 1.00 41.36 177 SER A CA 1
ATOM 1202 C C . SER A 1 177 ? 10.654 -14.374 6.325 1.00 41.93 177 SER A C 1
ATOM 1203 O O . SER A 1 177 ? 9.598 -14.973 6.545 1.00 39.34 177 SER A O 1
ATOM 1206 N N . THR A 1 178 ? 11.515 -14.036 7.281 1.00 42.89 178 THR A N 1
ATOM 1207 C CA . THR A 1 178 ? 11.288 -14.364 8.685 1.00 42.03 178 THR A CA 1
ATOM 1208 C C . THR A 1 178 ? 10.914 -13.109 9.455 1.00 40.28 178 THR A C 1
ATOM 1209 O O . THR A 1 178 ? 11.630 -12.115 9.398 1.00 41.73 178 THR A O 1
ATOM 1213 N N . VAL A 1 179 ? 9.830 -13.187 10.219 1.00 39.79 179 VAL A N 1
ATOM 1214 C CA . VAL A 1 179 ? 9.486 -12.177 11.216 1.00 40.04 179 VAL A CA 1
ATOM 1215 C C . VAL A 1 179 ? 10.041 -12.550 12.598 1.00 40.87 179 VAL A C 1
ATOM 1216 O O . VAL A 1 179 ? 10.066 -13.723 12.968 1.00 40.23 179 VAL A O 1
ATOM 1220 N N . PRO A 1 180 ? 10.599 -11.571 13.327 1.00 43.08 180 PRO A N 1
ATOM 1221 C CA . PRO A 1 180 ? 11.150 -11.899 14.642 1.00 43.61 180 PRO A CA 1
ATOM 1222 C C . PRO A 1 180 ? 10.038 -12.245 15.624 1.00 43.29 180 PRO A C 1
ATOM 1223 O O . PRO A 1 180 ? 9.077 -11.484 15.757 1.00 45.16 180 PRO A O 1
ATOM 1227 N N . GLY A 1 181 ? 10.166 -13.378 16.304 1.00 41.00 181 GLY A N 1
ATOM 1228 C CA . GLY A 1 181 ? 9.151 -13.799 17.261 1.00 42.19 181 GLY A CA 1
ATOM 1229 C C . GLY A 1 181 ? 9.516 -13.580 18.720 1.00 42.87 181 GLY A C 1
ATOM 1230 O O . GLY A 1 181 ? 9.248 -14.433 19.565 1.00 41.57 181 GLY A O 1
ATOM 1231 N N . PHE A 1 182 ? 10.107 -12.429 19.028 1.00 43.17 182 PHE A N 1
ATOM 1232 C CA . PHE A 1 182 ? 10.281 -12.006 20.418 1.00 44.43 182 PHE A CA 1
ATOM 1233 C C . PHE A 1 182 ? 10.432 -10.488 20.529 1.00 44.45 182 PHE A C 1
ATOM 1234 O O . PHE A 1 182 ? 10.177 -9.759 19.569 1.00 43.99 182 PHE A O 1
ATOM 1242 N N . TYR A 1 183 ? 10.879 -10.015 21.688 1.00 44.55 183 TYR A N 1
ATOM 1243 C CA . TYR A 1 183 ? 10.802 -8.592 21.988 1.00 45.99 183 TYR A CA 1
ATOM 1244 C C . TYR A 1 183 ? 12.143 -7.921 22.298 1.00 47.52 183 TYR A C 1
ATOM 1245 O O . TYR A 1 183 ? 12.926 -8.420 23.111 1.00 46.12 183 TYR A O 1
ATOM 1254 N N . SER A 1 184 ? 12.426 -6.828 21.591 1.00 49.00 184 SER A N 1
ATOM 1255 C CA . SER A 1 184 ? 12.726 -5.536 22.215 1.00 51.35 184 SER A CA 1
ATOM 1256 C C . SER A 1 184 ? 12.884 -4.436 21.167 1.00 53.56 184 SER A C 1
ATOM 1257 O O . SER A 1 184 ? 12.554 -4.651 19.998 1.00 55.30 184 SER A O 1
ATOM 1260 N N . TRP A 1 185 ? 13.306 -3.246 21.594 1.00 54.84 185 TRP A N 1
ATOM 1261 C CA . TRP A 1 185 ? 13.378 -2.079 20.706 1.00 57.25 185 TRP A CA 1
ATOM 1262 C C . TRP A 1 185 ? 12.149 -1.168 20.872 1.00 58.05 185 TRP A C 1
ATOM 1263 O O . TRP A 1 185 ? 11.067 -1.651 21.214 1.00 59.39 185 TRP A O 1
ATOM 1274 N N . ARG A 1 186 ? 12.294 0.129 20.595 1.00 57.95 186 ARG A N 1
ATOM 1275 C CA . ARG A 1 186 ? 11.282 1.129 20.974 1.00 58.42 186 ARG A CA 1
ATOM 1276 C C . ARG A 1 186 ? 10.297 1.580 19.890 1.00 59.99 186 ARG A C 1
ATOM 1277 O O . ARG A 1 186 ? 9.118 1.788 20.187 1.00 60.26 186 ARG A O 1
ATOM 1285 N N . ASN A 1 187 ? 10.826 2.026 18.754 1.00 60.60 187 ASN A N 1
ATOM 1286 C CA . ASN A 1 187 ? 9.996 2.672 17.736 1.00 61.40 187 ASN A CA 1
ATOM 1287 C C . ASN A 1 187 ? 9.016 1.703 17.072 1.00 61.50 187 ASN A C 1
ATOM 1288 O O . ASN A 1 187 ? 9.206 1.302 15.921 1.00 61.65 187 ASN A O 1
ATOM 1293 N N . THR A 1 188 ? 7.954 1.356 17.795 1.00 60.36 188 THR A N 1
ATOM 1294 C CA . THR A 1 188 ? 7.440 -0.012 17.795 1.00 60.11 188 THR A CA 1
ATOM 1295 C C . THR A 1 188 ? 7.718 -0.711 16.468 1.00 58.77 188 THR A C 1
ATOM 1296 O O . THR A 1 188 ? 7.279 -0.255 15.410 1.00 57.82 188 THR A O 1
ATOM 1300 N N . THR A 1 189 ? 8.501 -1.783 16.524 1.00 56.51 189 THR A N 1
ATOM 1301 C CA . THR A 1 189 ? 9.054 -2.372 15.312 1.00 55.03 189 THR A CA 1
ATOM 1302 C C . THR A 1 189 ? 7.988 -2.403 14.225 1.00 53.70 189 THR A C 1
ATOM 1303 O O . THR A 1 189 ? 6.813 -2.654 14.498 1.00 52.99 189 THR A O 1
ATOM 1307 N N . ARG A 1 190 ? 8.379 -1.984 13.028 1.00 52.49 190 ARG A N 1
ATOM 1308 C CA . ARG A 1 190 ? 7.427 -1.461 12.063 1.00 51.64 190 ARG A CA 1
ATOM 1309 C C . ARG A 1 190 ? 6.699 -2.620 11.391 1.00 50.83 190 ARG A C 1
ATOM 1310 O O . ARG A 1 190 ? 6.990 -3.786 11.660 1.00 49.28 190 ARG A O 1
ATOM 1318 N N . GLY A 1 191 ? 5.735 -2.302 10.533 1.00 49.59 191 GLY A N 1
ATOM 1319 C CA . GLY A 1 191 ? 5.437 -3.171 9.402 1.00 48.60 191 GLY A CA 1
ATOM 1320 C C . GLY A 1 191 ? 6.711 -3.778 8.846 1.00 47.50 191 GLY A C 1
ATOM 1321 O O . GLY A 1 191 ? 7.749 -3.118 8.796 1.00 47.28 191 GLY A O 1
ATOM 1322 N N . SER A 1 192 ? 6.637 -5.044 8.447 1.00 48.10 192 SER A N 1
ATOM 1323 C CA . SER A 1 192 ? 7.779 -5.753 7.871 1.00 48.63 192 SER A CA 1
ATOM 1324 C C . SER A 1 192 ? 8.441 -4.981 6.735 1.00 48.27 192 SER A C 1
ATOM 1325 O O . SER A 1 192 ? 7.770 -4.311 5.954 1.00 47.48 192 SER A O 1
ATOM 1328 N N . TRP A 1 193 ? 9.754 -5.139 6.607 1.00 49.80 193 TRP A N 1
ATOM 1329 C CA . TRP A 1 193 ? 10.485 -4.563 5.485 1.00 52.27 193 TRP A CA 1
ATOM 1330 C C . TRP A 1 193 ? 10.241 -5.359 4.206 1.00 51.01 193 TRP A C 1
ATOM 1331 O O . TRP A 1 193 ? 10.172 -4.791 3.115 1.00 50.15 193 TRP A O 1
ATOM 1342 N N . PHE A 1 194 ? 10.057 -6.667 4.353 1.00 50.25 194 PHE A N 1
ATOM 1343 C CA . PHE A 1 194 ? 9.652 -7.508 3.236 1.00 50.37 194 PHE A CA 1
ATOM 1344 C C . PHE A 1 194 ? 8.398 -6.961 2.554 1.00 49.66 194 PHE A C 1
ATOM 1345 O O . PHE A 1 194 ? 8.317 -6.918 1.326 1.00 49.09 194 PHE A O 1
ATOM 1353 N N . MET A 1 195 ? 7.445 -6.497 3.357 1.00 49.14 195 MET A N 1
ATOM 1354 C CA . MET A 1 195 ? 6.134 -6.105 2.849 1.00 49.65 195 MET A CA 1
ATOM 1355 C C . MET A 1 195 ? 6.098 -4.643 2.416 1.00 48.48 195 MET A C 1
ATOM 1356 O O . MET A 1 195 ? 5.438 -4.295 1.436 1.00 49.73 195 MET A O 1
ATOM 1361 N N . GLN A 1 196 ? 6.729 -3.779 3.202 1.00 46.03 196 GLN A N 1
ATOM 1362 C CA . GLN A 1 196 ? 6.936 -2.394 2.802 1.00 45.36 196 GLN A CA 1
ATOM 1363 C C . GLN A 1 196 ? 7.548 -2.306 1.405 1.00 44.93 196 GLN A C 1
ATOM 1364 O O . GLN A 1 196 ? 7.057 -1.570 0.545 1.00 43.79 196 GLN A O 1
ATOM 1370 N N . SER A 1 197 ? 8.565 -3.129 1.166 1.00 43.95 197 SER A N 1
ATOM 1371 C CA . SER A 1 197 ? 9.338 -3.082 -0.070 1.00 43.36 197 SER A CA 1
ATOM 1372 C C . SER A 1 197 ? 8.609 -3.790 -1.207 1.00 42.75 197 SER A C 1
ATOM 1373 O O . SER A 1 197 ? 8.672 -3.368 -2.362 1.00 40.72 197 SER A O 1
ATOM 1376 N N . LEU A 1 198 ? 7.968 -4.906 -0.875 1.00 43.37 198 LEU A N 1
ATOM 1377 C CA . LEU A 1 198 ? 7.289 -5.730 -1.867 1.00 44.05 198 LEU A CA 1
ATOM 1378 C C . LEU A 1 198 ? 6.116 -4.975 -2.483 1.00 44.60 198 LEU A C 1
ATOM 1379 O O . LEU A 1 198 ? 5.948 -4.949 -3.703 1.00 44.09 198 LEU A O 1
ATOM 1384 N N . CYS A 1 199 ? 5.284 -4.402 -1.618 1.00 44.79 199 CYS A N 1
ATOM 1385 C CA . CYS A 1 199 ? 4.283 -3.426 -2.031 1.00 44.24 199 CYS A CA 1
ATOM 1386 C C . CYS A 1 199 ? 4.904 -2.257 -2.785 1.00 43.14 199 CYS A C 1
ATOM 1387 O O . CYS A 1 199 ? 4.385 -1.831 -3.814 1.00 44.54 199 CYS A O 1
ATOM 1390 N N . ALA A 1 200 ? 6.008 -1.728 -2.272 1.00 41.46 200 ALA A N 1
ATOM 1391 C CA . ALA A 1 200 ? 6.653 -0.601 -2.928 1.00 41.53 200 ALA A CA 1
ATOM 1392 C C . ALA A 1 200 ? 7.046 -0.970 -4.354 1.00 41.94 200 ALA A C 1
ATOM 1393 O O . ALA A 1 200 ? 6.643 -0.298 -5.303 1.00 43.92 200 ALA A O 1
ATOM 1395 N N . GLU A 1 201 ? 7.670 -2.131 -4.517 1.00 41.70 201 GLU A N 1
ATOM 1396 C CA . GLU A 1 201 ? 8.081 -2.579 -5.843 1.00 41.86 201 GLU A CA 1
ATOM 1397 C C . GLU A 1 201 ? 6.908 -2.936 -6.749 1.00 41.65 201 GLU A C 1
ATOM 1398 O O . GLU A 1 201 ? 6.532 -2.152 -7.619 1.00 40.56 201 GLU A O 1
ATOM 1404 N N . LEU A 1 202 ? 6.301 -4.096 -6.528 1.00 42.47 202 LEU A N 1
ATOM 1405 C CA . LEU A 1 202 ? 4.992 -4.353 -7.121 1.00 43.91 202 LEU A CA 1
ATOM 1406 C C . LEU A 1 202 ? 4.294 -3.035 -7.468 1.00 45.73 202 LEU A C 1
ATOM 1407 O O . LEU A 1 202 ? 3.775 -2.871 -8.574 1.00 46.88 202 LEU A O 1
ATOM 1412 N N . ALA A 1 203 ? 4.304 -2.093 -6.528 1.00 45.57 203 ALA A N 1
ATOM 1413 C CA . ALA A 1 203 ? 3.431 -0.920 -6.597 1.00 46.24 203 ALA A CA 1
ATOM 1414 C C . ALA A 1 203 ? 4.007 0.211 -7.443 1.00 46.74 203 ALA A C 1
ATOM 1415 O O . ALA A 1 203 ? 3.588 1.365 -7.317 1.00 47.94 203 ALA A O 1
ATOM 1417 N N . ALA A 1 204 ? 4.986 -0.115 -8.279 1.00 45.70 204 ALA A N 1
ATOM 1418 C CA . ALA A 1 204 ? 5.783 0.900 -8.960 1.00 44.67 204 ALA A CA 1
ATOM 1419 C C . ALA A 1 204 ? 6.326 0.315 -10.256 1.00 44.75 204 ALA A C 1
ATOM 1420 O O . ALA A 1 204 ? 6.278 0.952 -11.307 1.00 44.50 204 ALA A O 1
ATOM 1422 N N . ASN A 1 205 ? 6.808 -0.922 -10.168 1.00 45.01 205 ASN A N 1
ATOM 1423 C CA . ASN A 1 205 ? 7.299 -1.662 -11.321 1.00 44.61 205 ASN A CA 1
ATOM 1424 C C . ASN A 1 205 ? 6.446 -2.904 -11.550 1.00 45.18 205 ASN A C 1
ATOM 1425 O O . ASN A 1 205 ? 6.671 -3.651 -12.501 1.00 46.47 205 ASN A O 1
ATOM 1430 N N . GLY A 1 206 ? 5.528 -3.175 -10.629 1.00 43.98 206 GLY A N 1
ATOM 1431 C CA . GLY A 1 206 ? 4.610 -4.300 -10.791 1.00 44.25 206 GLY A CA 1
ATOM 1432 C C . GLY A 1 206 ? 4.300 -4.616 -12.244 1.00 44.47 206 GLY A C 1
ATOM 1433 O O . GLY A 1 206 ? 4.154 -5.779 -12.624 1.00 42.62 206 GLY A O 1
ATOM 1434 N N . LYS A 1 207 ? 4.162 -3.572 -13.055 1.00 45.21 207 LYS A N 1
ATOM 1435 C CA . LYS A 1 207 ? 3.637 -3.712 -14.407 1.00 46.53 207 LYS A CA 1
ATOM 1436 C C . LYS A 1 207 ? 4.733 -3.454 -15.433 1.00 47.50 207 LYS A C 1
ATOM 1437 O O . LYS A 1 207 ? 4.612 -3.832 -16.601 1.00 48.87 207 LYS A O 1
ATOM 1443 N N . ARG A 1 208 ? 5.818 -2.838 -14.975 1.00 46.89 208 ARG A N 1
ATOM 1444 C CA . ARG A 1 208 ? 6.922 -2.465 -15.848 1.00 47.16 208 ARG A CA 1
ATOM 1445 C C . ARG A 1 208 ? 7.877 -3.635 -16.073 1.00 47.07 208 ARG A C 1
ATOM 1446 O O . ARG A 1 208 ? 8.514 -3.728 -17.122 1.00 48.84 208 ARG A O 1
ATOM 1454 N N . LEU A 1 209 ? 7.859 -4.596 -15.154 1.00 46.07 209 LEU A N 1
ATOM 1455 C CA . LEU A 1 209 ? 9.034 -5.410 -14.852 1.00 44.04 209 LEU A CA 1
ATOM 1456 C C . LEU A 1 209 ? 8.659 -6.867 -14.592 1.00 42.65 209 LEU A C 1
ATOM 1457 O O . LEU A 1 209 ? 7.615 -7.150 -14.005 1.00 41.12 209 LEU A O 1
ATOM 1462 N N . ASP A 1 210 ? 9.565 -7.781 -14.925 1.00 40.22 210 ASP A N 1
ATOM 1463 C CA . ASP A 1 210 ? 9.299 -9.206 -14.755 1.00 39.98 210 ASP A CA 1
ATOM 1464 C C . ASP A 1 210 ? 9.579 -9.665 -13.326 1.00 38.25 210 ASP A C 1
ATOM 1465 O O . ASP A 1 210 ? 10.426 -9.094 -12.638 1.00 38.41 210 ASP A O 1
ATOM 1470 N N . ILE A 1 211 ? 8.842 -10.675 -12.875 1.00 35.14 211 ILE A N 1
ATOM 1471 C CA . ILE A 1 211 ? 8.672 -10.930 -11.449 1.00 34.48 211 ILE A CA 1
ATOM 1472 C C . ILE A 1 211 ? 10.001 -11.024 -10.696 1.00 35.18 211 ILE A C 1
ATOM 1473 O O . ILE A 1 211 ? 10.134 -10.500 -9.587 1.00 33.16 211 ILE A O 1
ATOM 1478 N N . LEU A 1 212 ? 11.004 -11.616 -11.338 1.00 35.10 212 LEU A N 1
ATOM 1479 C CA . LEU A 1 212 ? 12.233 -11.996 -10.649 1.00 35.92 212 LEU A CA 1
ATOM 1480 C C . LEU A 1 212 ? 13.192 -10.818 -10.476 1.00 37.01 212 LEU A C 1
ATOM 1481 O O . LEU A 1 212 ? 14.001 -10.795 -9.544 1.00 35.91 212 LEU A O 1
ATOM 1486 N N . THR A 1 213 ? 13.091 -9.842 -11.375 1.00 36.93 213 THR A N 1
ATOM 1487 C CA . THR A 1 213 ? 13.797 -8.574 -11.218 1.00 36.94 213 THR A CA 1
ATOM 1488 C C . THR A 1 213 ? 12.999 -7.606 -10.346 1.00 35.52 213 THR A C 1
ATOM 1489 O O . THR A 1 213 ? 13.561 -6.706 -9.719 1.00 38.05 213 THR A O 1
ATOM 1493 N N . LEU A 1 214 ? 11.698 -7.840 -10.231 1.00 33.50 214 LEU A N 1
ATOM 1494 C CA . LEU A 1 214 ? 10.944 -7.254 -9.133 1.00 32.20 214 LEU A CA 1
ATOM 1495 C C . LEU A 1 214 ? 11.478 -7.777 -7.799 1.00 31.80 214 LEU A C 1
ATOM 1496 O O . LEU A 1 214 ? 12.183 -7.065 -7.084 1.00 29.55 214 LEU A O 1
ATOM 1501 N N . LEU A 1 215 ? 11.278 -9.069 -7.553 1.00 31.44 215 LEU A N 1
ATOM 1502 C CA . LEU A 1 215 ? 11.671 -9.689 -6.285 1.00 32.23 215 LEU A CA 1
ATOM 1503 C C . LEU A 1 215 ? 13.179 -9.680 -6.058 1.00 31.88 215 LEU A C 1
ATOM 1504 O O . LEU A 1 215 ? 13.661 -10.107 -5.009 1.00 29.34 215 LEU A O 1
ATOM 1509 N N . THR A 1 216 ? 13.926 -9.258 -7.071 1.00 33.12 216 THR A N 1
ATOM 1510 C CA . THR A 1 216 ? 15.348 -9.006 -6.898 1.00 34.32 216 THR A CA 1
ATOM 1511 C C . THR A 1 216 ? 15.552 -7.663 -6.211 1.00 36.18 216 THR A C 1
ATOM 1512 O O . THR A 1 216 ? 16.356 -7.540 -5.284 1.00 37.01 216 THR A O 1
ATOM 1516 N N . PHE A 1 217 ? 14.732 -6.692 -6.594 1.00 35.69 217 PHE A N 1
ATOM 1517 C CA . PHE A 1 217 ? 14.829 -5.354 -6.038 1.00 36.00 217 PHE A CA 1
ATOM 1518 C C . PHE A 1 217 ? 14.173 -5.274 -4.662 1.00 37.73 217 PHE A C 1
ATOM 1519 O O . PHE A 1 217 ? 14.575 -4.470 -3.818 1.00 40.64 217 PHE A O 1
ATOM 1527 N N . VAL A 1 218 ? 13.185 -6.132 -4.427 1.00 36.39 218 VAL A N 1
ATOM 1528 C CA . VAL A 1 218 ? 12.595 -6.266 -3.099 1.00 34.81 218 VAL A CA 1
ATOM 1529 C C . VAL A 1 218 ? 13.651 -6.760 -2.112 1.00 36.52 218 VAL A C 1
ATOM 1530 O O . VAL A 1 218 ? 13.583 -6.475 -0.915 1.00 34.50 218 VAL A O 1
ATOM 1534 N N . CYS A 1 219 ? 14.613 -7.520 -2.629 1.00 38.65 219 CYS A N 1
ATOM 1535 C CA . CYS A 1 219 ? 15.720 -8.044 -1.834 1.00 38.72 219 CYS A CA 1
ATOM 1536 C C . CYS A 1 219 ? 16.773 -6.969 -1.570 1.00 39.24 219 CYS A C 1
ATOM 1537 O O . CYS A 1 219 ? 17.109 -6.683 -0.418 1.00 38.85 219 CYS A O 1
ATOM 1540 N N . GLN A 1 220 ? 17.295 -6.384 -2.644 1.00 38.55 220 GLN A N 1
ATOM 1541 C CA . GLN A 1 220 ? 18.060 -5.146 -2.553 1.00 39.69 220 GLN A CA 1
ATOM 1542 C C . GLN A 1 220 ? 17.573 -4.281 -1.397 1.00 42.02 220 GLN A C 1
ATOM 1543 O O . GLN A 1 220 ? 18.318 -4.021 -0.452 1.00 41.45 220 GLN A O 1
ATOM 1549 N N . ARG A 1 221 ? 16.305 -3.879 -1.459 1.00 44.25 221 ARG A N 1
ATOM 1550 C CA . ARG A 1 221 ? 15.808 -2.788 -0.633 1.00 46.51 221 ARG A CA 1
ATOM 1551 C C . ARG A 1 221 ? 15.785 -3.132 0.852 1.00 48.62 221 ARG A C 1
ATOM 1552 O O . ARG A 1 221 ? 16.164 -2.307 1.682 1.00 50.75 221 ARG A O 1
ATOM 1560 N N . VAL A 1 222 ? 15.462 -4.378 1.184 1.00 49.99 222 VAL A N 1
ATOM 1561 C CA . VAL A 1 222 ? 15.489 -4.807 2.580 1.00 51.45 222 VAL A CA 1
ATOM 1562 C C . VAL A 1 222 ? 16.907 -5.089 3.062 1.00 53.13 222 VAL A C 1
ATOM 1563 O O . VAL A 1 222 ? 17.143 -5.250 4.262 1.00 53.50 222 VAL A O 1
ATOM 1567 N N . ALA A 1 223 ? 17.843 -5.154 2.119 1.00 53.40 223 ALA A N 1
ATOM 1568 C CA . ALA A 1 223 ? 19.253 -5.316 2.455 1.00 53.95 223 ALA A CA 1
ATOM 1569 C C . ALA A 1 223 ? 19.955 -3.964 2.525 1.00 53.78 223 ALA A C 1
ATOM 1570 O O . ALA A 1 223 ? 20.605 -3.642 3.519 1.00 53.07 223 ALA A O 1
ATOM 1572 N N . VAL A 1 224 ? 19.740 -3.140 1.507 1.00 55.17 224 VAL A N 1
ATOM 1573 C CA . VAL A 1 224 ? 20.078 -1.724 1.592 1.00 56.80 224 VAL A CA 1
ATOM 1574 C C . VAL A 1 224 ? 19.053 -0.966 2.436 1.00 57.54 224 VAL A C 1
ATOM 1575 O O . VAL A 1 224 ? 18.675 0.160 2.112 1.00 57.79 224 VAL A O 1
ATOM 1579 N N . ASP A 1 225 ? 18.615 -1.597 3.521 1.00 58.21 225 ASP A N 1
ATOM 1580 C CA . ASP A 1 225 ? 17.926 -0.906 4.607 1.00 58.94 225 ASP A CA 1
ATOM 1581 C C . ASP A 1 225 ? 18.409 -1.405 5.967 1.00 59.22 225 ASP A C 1
ATOM 1582 O O . ASP A 1 225 ? 17.682 -1.331 6.960 1.00 59.26 225 ASP A O 1
ATOM 1587 N N . PHE A 1 226 ? 19.627 -1.938 6.000 1.00 57.92 226 PHE A N 1
ATOM 1588 C CA . PHE A 1 226 ? 20.303 -2.219 7.263 1.00 56.46 226 PHE A CA 1
ATOM 1589 C C . PHE A 1 226 ? 21.506 -1.302 7.449 1.00 56.20 226 PHE A C 1
ATOM 1590 O O . PHE A 1 226 ? 22.148 -0.903 6.478 1.00 55.59 226 PHE A O 1
ATOM 1598 N N . GLN A 1 241 ? 17.038 -12.942 7.821 1.00 53.94 241 GLN A N 1
ATOM 1599 C CA . GLN A 1 241 ? 16.129 -11.861 7.456 1.00 52.72 241 GLN A CA 1
ATOM 1600 C C . GLN A 1 241 ? 16.667 -11.048 6.281 1.00 51.05 241 GLN A C 1
ATOM 1601 O O . GLN A 1 241 ? 17.098 -9.906 6.443 1.00 49.90 241 GLN A O 1
ATOM 1607 N N . ILE A 1 242 ? 16.747 -11.691 5.120 1.00 49.03 242 ILE A N 1
ATOM 1608 C CA . ILE A 1 242 ? 16.523 -11.021 3.843 1.00 45.70 242 ILE A CA 1
ATOM 1609 C C . ILE A 1 242 ? 15.672 -11.939 2.974 1.00 43.25 242 ILE A C 1
ATOM 1610 O O . ILE A 1 242 ? 15.642 -13.149 3.195 1.00 43.19 242 ILE A O 1
ATOM 1615 N N . PRO A 1 243 ? 14.915 -11.365 2.028 1.00 41.95 243 PRO A N 1
ATOM 1616 C CA . PRO A 1 243 ? 13.988 -12.248 1.334 1.00 40.38 243 PRO A CA 1
ATOM 1617 C C . PRO A 1 243 ? 14.694 -13.368 0.573 1.00 39.07 243 PRO A C 1
ATOM 1618 O O . PRO A 1 243 ? 15.774 -13.171 0.013 1.00 37.17 243 PRO A O 1
ATOM 1622 N N . CYS A 1 244 ? 14.135 -14.567 0.677 1.00 37.85 244 CYS A N 1
ATOM 1623 C CA . CYS A 1 244 ? 14.737 -15.754 0.097 1.00 37.22 244 CYS A CA 1
ATOM 1624 C C . CYS A 1 244 ? 13.790 -16.319 -0.954 1.00 37.13 244 CYS A C 1
ATOM 1625 O O . CYS A 1 244 ? 12.798 -16.976 -0.627 1.00 37.15 244 CYS A O 1
ATOM 1628 N N . ILE A 1 245 ? 14.037 -15.974 -2.212 1.00 35.97 245 ILE A N 1
ATOM 1629 C CA . ILE A 1 245 ? 13.102 -16.336 -3.267 1.00 35.51 245 ILE A CA 1
ATOM 1630 C C . ILE A 1 245 ? 13.529 -17.649 -3.902 1.00 35.51 245 ILE A C 1
ATOM 1631 O O . ILE A 1 245 ? 14.701 -17.829 -4.231 1.00 38.53 245 ILE A O 1
ATOM 1636 N N . THR A 1 246 ? 12.586 -18.571 -4.053 1.00 33.30 246 THR A N 1
ATOM 1637 C CA . THR A 1 246 ? 12.892 -19.867 -4.641 1.00 33.75 246 THR A CA 1
ATOM 1638 C C . THR A 1 246 ? 11.972 -20.182 -5.817 1.00 33.62 246 THR A C 1
ATOM 1639 O O . THR A 1 246 ? 10.802 -20.522 -5.628 1.00 31.56 246 THR A O 1
ATOM 1643 N N . THR A 1 247 ? 12.512 -20.114 -7.031 1.00 31.63 247 THR A N 1
ATOM 1644 C CA . THR A 1 247 ? 11.677 -20.274 -8.219 1.00 30.68 247 THR A CA 1
ATOM 1645 C C . THR A 1 247 ? 11.805 -21.647 -8.868 1.00 29.85 247 THR A C 1
ATOM 1646 O O . THR A 1 247 ? 12.899 -22.208 -8.942 1.00 30.25 247 THR A O 1
ATOM 1650 N N . MET A 1 248 ? 10.702 -22.134 -9.429 1.00 28.40 248 MET A N 1
ATOM 1651 C CA . MET A 1 248 ? 10.759 -23.081 -10.541 1.00 28.21 248 MET A CA 1
ATOM 1652 C C . MET A 1 248 ? 9.966 -22.592 -11.748 1.00 27.62 248 MET A C 1
ATOM 1653 O O . MET A 1 248 ? 9.541 -23.389 -12.585 1.00 25.23 248 MET A O 1
ATOM 1658 N N . LEU A 1 249 ? 9.749 -21.282 -11.819 1.00 26.70 249 LEU A N 1
ATOM 1659 C CA . LEU A 1 249 ? 9.115 -20.695 -12.988 1.00 26.17 249 LEU A CA 1
ATOM 1660 C C . LEU A 1 249 ? 9.816 -21.228 -14.231 1.00 26.19 249 LEU A C 1
ATOM 1661 O O . LEU A 1 249 ? 11.037 -21.318 -14.263 1.00 27.15 249 LEU A O 1
ATOM 1666 N N . THR A 1 250 ? 9.039 -21.750 -15.171 1.00 27.46 250 THR A N 1
ATOM 1667 C CA . THR A 1 250 ? 9.588 -22.165 -16.452 1.00 30.28 250 THR A CA 1
ATOM 1668 C C . THR A 1 250 ? 9.635 -21.022 -17.469 1.00 31.75 250 THR A C 1
ATOM 1669 O O . THR A 1 250 ? 10.187 -21.192 -18.558 1.00 32.11 250 THR A O 1
ATOM 1673 N N . ARG A 1 251 ? 9.161 -19.839 -17.073 1.00 31.43 251 ARG A N 1
ATOM 1674 C CA . ARG A 1 251 ? 8.974 -18.724 -18.002 1.00 29.73 251 ARG A CA 1
ATOM 1675 C C . ARG A 1 251 ? 8.986 -17.356 -17.323 1.00 30.33 251 ARG A C 1
ATOM 1676 O O . ARG A 1 251 ? 8.690 -17.237 -16.136 1.00 29.88 251 ARG A O 1
ATOM 1684 N N . ILE A 1 252 ? 9.182 -16.313 -18.125 1.00 31.19 252 ILE A N 1
ATOM 1685 C CA . ILE A 1 252 ? 9.155 -14.932 -17.650 1.00 32.38 252 ILE A CA 1
ATOM 1686 C C . ILE A 1 252 ? 7.739 -14.474 -17.327 1.00 36.11 252 ILE A C 1
ATOM 1687 O O . ILE A 1 252 ? 6.921 -14.278 -18.232 1.00 37.02 252 ILE A O 1
ATOM 1692 N N . LEU A 1 253 ? 7.515 -14.129 -16.063 1.00 37.74 253 LEU A N 1
ATOM 1693 C CA . LEU A 1 253 ? 6.197 -13.695 -15.613 1.00 37.91 253 LEU A CA 1
ATOM 1694 C C . LEU A 1 253 ? 6.130 -12.172 -15.562 1.00 38.12 253 LEU A C 1
ATOM 1695 O O . LEU A 1 253 ? 6.939 -11.534 -14.896 1.00 39.62 253 LEU A O 1
ATOM 1700 N N . ARG A 1 254 ? 5.163 -11.593 -16.264 1.00 39.96 254 ARG A N 1
ATOM 1701 C CA . ARG A 1 254 ? 4.944 -10.151 -16.211 1.00 42.62 254 ARG A CA 1
ATOM 1702 C C . ARG A 1 254 ? 3.459 -9.803 -16.274 1.00 43.69 254 ARG A C 1
ATOM 1703 O O . ARG A 1 254 ? 2.773 -10.129 -17.245 1.00 44.21 254 ARG A O 1
ATOM 1711 N N . PHE A 1 255 ? 2.968 -9.170 -15.213 1.00 44.57 255 PHE A N 1
ATOM 1712 C CA . PHE A 1 255 ? 1.567 -8.783 -15.114 1.00 43.83 255 PHE A CA 1
ATOM 1713 C C . PHE A 1 255 ? 1.239 -7.740 -16.170 1.00 45.67 255 PHE A C 1
ATOM 1714 O O . PHE A 1 255 ? 1.321 -6.540 -15.909 1.00 46.84 255 PHE A O 1
ATOM 1722 N N . SER A 1 256 ? 0.955 -8.208 -17.383 1.00 48.28 256 SER A N 1
ATOM 1723 C CA . SER A 1 256 ? 0.649 -7.326 -18.507 1.00 48.62 256 SER A CA 1
ATOM 1724 C C . SER A 1 256 ? -0.857 -7.191 -18.686 1.00 49.41 256 SER A C 1
ATOM 1725 O O . SER A 1 256 ? -1.623 -7.407 -17.745 1.00 51.61 256 SER A O 1
ATOM 1728 N N . ALA B 1 10 ? 22.015 1.016 -7.154 1.00 44.96 10 ALA B N 1
ATOM 1729 C CA . ALA B 1 10 ? 22.664 0.467 -8.378 1.00 46.37 10 ALA B CA 1
ATOM 1730 C C . ALA B 1 10 ? 21.900 -0.744 -8.908 1.00 46.72 10 ALA B C 1
ATOM 1731 O O . ALA B 1 10 ? 21.655 -1.705 -8.176 1.00 47.59 10 ALA B O 1
ATOM 1733 N N . ALA B 1 11 ? 21.502 -0.681 -10.175 1.00 45.48 11 ALA B N 1
ATOM 1734 C CA . ALA B 1 11 ? 20.683 -1.730 -10.774 1.00 44.71 11 ALA B CA 1
ATOM 1735 C C . ALA B 1 11 ? 21.460 -3.031 -10.973 1.00 44.41 11 ALA B C 1
ATOM 1736 O O . ALA B 1 11 ? 20.926 -4.125 -10.786 1.00 43.03 11 ALA B O 1
ATOM 1738 N N . GLU B 1 12 ? 22.721 -2.905 -11.376 1.00 43.53 12 GLU B N 1
ATOM 1739 C CA . GLU B 1 12 ? 23.450 -4.021 -11.966 1.00 40.94 12 GLU B CA 1
ATOM 1740 C C . GLU B 1 12 ? 24.649 -4.404 -11.111 1.00 40.44 12 GLU B C 1
ATOM 1741 O O . GLU B 1 12 ? 25.366 -3.536 -10.616 1.00 41.42 12 GLU B O 1
ATOM 1747 N N . TYR B 1 13 ? 24.924 -5.702 -11.026 1.00 39.48 13 TYR B N 1
ATOM 1748 C CA . TYR B 1 13 ? 26.176 -6.162 -10.444 1.00 39.22 13 TYR B CA 1
ATOM 1749 C C . TYR B 1 13 ? 27.328 -5.639 -11.284 1.00 41.28 13 TYR B C 1
ATOM 1750 O O . TYR B 1 13 ? 27.278 -5.686 -12.513 1.00 42.70 13 TYR B O 1
ATOM 1759 N N . ASN B 1 14 ? 28.296 -5.015 -10.621 1.00 44.56 14 ASN B N 1
ATOM 1760 C CA . ASN B 1 14 ? 29.511 -4.566 -11.288 1.00 46.39 14 ASN B CA 1
ATOM 1761 C C . ASN B 1 14 ? 30.317 -5.755 -11.800 1.00 48.03 14 ASN B C 1
ATOM 1762 O O . ASN B 1 14 ? 31.024 -6.415 -11.033 1.00 48.50 14 ASN B O 1
ATOM 1767 N N . MET B 1 15 ? 30.057 -6.126 -13.051 1.00 49.87 15 MET B N 1
ATOM 1768 C CA . MET B 1 15 ? 30.693 -7.286 -13.671 1.00 50.86 15 MET B CA 1
ATOM 1769 C C . MET B 1 15 ? 31.682 -6.849 -14.750 1.00 52.44 15 MET B C 1
ATOM 1770 O O . MET B 1 15 ? 31.673 -7.370 -15.864 1.00 52.70 15 MET B O 1
ATOM 1775 N N . ARG B 1 16 ? 32.513 -5.864 -14.421 1.00 54.45 16 ARG B N 1
ATOM 1776 C CA . ARG B 1 16 ? 33.632 -5.476 -15.276 1.00 56.03 16 ARG B CA 1
ATOM 1777 C C . ARG B 1 16 ? 34.912 -5.257 -14.468 1.00 55.47 16 ARG B C 1
ATOM 1778 O O . ARG B 1 16 ? 35.675 -4.325 -14.730 1.00 54.93 16 ARG B O 1
ATOM 1786 N N . HIS B 1 17 ? 35.122 -6.087 -13.452 1.00 54.84 17 HIS B N 1
ATOM 1787 C CA . HIS B 1 17 ? 36.368 -6.051 -12.698 1.00 54.59 17 HIS B CA 1
ATOM 1788 C C . HIS B 1 17 ? 37.528 -6.527 -13.565 1.00 54.99 17 HIS B C 1
ATOM 1789 O O . HIS B 1 17 ? 37.336 -6.880 -14.731 1.00 53.75 17 HIS B O 1
ATOM 1796 N N . LYS B 1 18 ? 38.738 -6.481 -13.013 1.00 54.84 18 LYS B N 1
ATOM 1797 C CA . LYS B 1 18 ? 39.874 -7.154 -13.635 1.00 54.25 18 LYS B CA 1
ATOM 1798 C C . LYS B 1 18 ? 39.476 -8.566 -14.051 1.00 52.11 18 LYS B C 1
ATOM 1799 O O . LYS B 1 18 ? 39.213 -8.817 -15.230 1.00 53.50 18 LYS B O 1
ATOM 1805 N N . ASN B 1 19 ? 39.274 -9.428 -13.057 1.00 49.07 19 ASN B N 1
ATOM 1806 C CA . ASN B 1 19 ? 38.946 -10.835 -13.287 1.00 45.65 19 ASN B CA 1
ATOM 1807 C C . ASN B 1 19 ? 37.460 -11.117 -13.090 1.00 43.64 19 ASN B C 1
ATOM 1808 O O . ASN B 1 19 ? 36.782 -10.427 -12.329 1.00 43.66 19 ASN B O 1
ATOM 1813 N N . ARG B 1 20 ? 36.969 -12.160 -13.749 1.00 41.96 20 ARG B N 1
ATOM 1814 C CA . ARG B 1 20 ? 35.591 -12.604 -13.567 1.00 40.76 20 ARG B CA 1
ATOM 1815 C C . ARG B 1 20 ? 35.417 -13.263 -12.199 1.00 40.13 20 ARG B C 1
ATOM 1816 O O . ARG B 1 20 ? 34.582 -12.843 -11.396 1.00 38.80 20 ARG B O 1
ATOM 1824 N N . GLY B 1 21 ? 36.253 -14.257 -11.915 1.00 39.28 21 GLY B N 1
ATOM 1825 C CA . GLY B 1 21 ? 36.229 -14.922 -10.618 1.00 37.87 21 GLY B CA 1
ATOM 1826 C C . GLY B 1 21 ? 36.546 -16.400 -10.721 1.00 37.03 21 GLY B C 1
ATOM 1827 O O . GLY B 1 21 ? 36.879 -16.904 -11.792 1.00 38.20 21 GLY B O 1
ATOM 1828 N N . MET B 1 22 ? 36.393 -17.104 -9.607 1.00 36.56 22 MET B N 1
ATOM 1829 C CA . MET B 1 22 ? 36.869 -18.473 -9.484 1.00 36.18 22 MET B CA 1
ATOM 1830 C C . MET B 1 22 ? 35.714 -19.440 -9.702 1.00 35.44 22 MET B C 1
ATOM 1831 O O . MET B 1 22 ? 34.628 -19.260 -9.154 1.00 35.07 22 MET B O 1
ATOM 1836 N N . ALA B 1 23 ? 35.984 -20.518 -10.426 1.00 35.06 23 ALA B N 1
ATOM 1837 C CA . ALA B 1 23 ? 35.011 -21.586 -10.579 1.00 34.97 23 ALA B CA 1
ATOM 1838 C C . ALA B 1 23 ? 35.597 -22.887 -10.049 1.00 36.02 23 ALA B C 1
ATOM 1839 O O . ALA B 1 23 ? 36.476 -23.478 -10.681 1.00 36.62 23 ALA B O 1
ATOM 1841 N N . LEU B 1 24 ? 35.189 -23.267 -8.842 1.00 34.43 24 LEU B N 1
ATOM 1842 C CA . LEU B 1 24 ? 35.561 -24.562 -8.285 1.00 34.90 24 LEU B CA 1
ATOM 1843 C C . LEU B 1 24 ? 34.516 -25.623 -8.608 1.00 36.42 24 LEU B C 1
ATOM 1844 O O . LEU B 1 24 ? 33.407 -25.602 -8.076 1.00 37.80 24 LEU B O 1
ATOM 1849 N N . ILE B 1 25 ? 34.857 -26.527 -9.518 1.00 37.69 25 ILE B N 1
ATOM 1850 C CA . ILE B 1 25 ? 33.937 -27.597 -9.882 1.00 38.41 25 ILE B CA 1
ATOM 1851 C C . ILE B 1 25 ? 34.311 -28.885 -9.172 1.00 37.94 25 ILE B C 1
ATOM 1852 O O . ILE B 1 25 ? 35.284 -29.544 -9.533 1.00 39.18 25 ILE B O 1
ATOM 1857 N N . PHE B 1 26 ? 33.551 -29.222 -8.139 1.00 39.90 26 PHE B N 1
ATOM 1858 C CA . PHE B 1 26 ? 33.837 -30.413 -7.357 1.00 41.17 26 PHE B CA 1
ATOM 1859 C C . PHE B 1 26 ? 33.004 -31.579 -7.872 1.00 42.43 26 PHE B C 1
ATOM 1860 O O . PHE B 1 26 ? 31.782 -31.482 -7.965 1.00 43.08 26 PHE B O 1
ATOM 1868 N N . ASN B 1 27 ? 33.683 -32.612 -8.358 1.00 43.58 27 ASN B N 1
ATOM 1869 C CA . ASN B 1 27 ? 33.066 -33.923 -8.512 1.00 45.57 27 ASN B CA 1
ATOM 1870 C C . ASN B 1 27 ? 32.945 -34.656 -7.177 1.00 44.92 27 ASN B C 1
ATOM 1871 O O . ASN B 1 27 ? 33.796 -35.473 -6.829 1.00 43.26 27 ASN B O 1
ATOM 1876 N N . ASN B 1 43 ? 31.120 -37.876 -15.652 1.00 55.44 43 ASN B N 1
ATOM 1877 C CA . ASN B 1 43 ? 32.353 -37.302 -16.175 1.00 56.68 43 ASN B CA 1
ATOM 1878 C C . ASN B 1 43 ? 32.111 -36.179 -17.177 1.00 56.65 43 ASN B C 1
ATOM 1879 O O . ASN B 1 43 ? 32.847 -35.193 -17.198 1.00 57.27 43 ASN B O 1
ATOM 1884 N N . VAL B 1 44 ? 31.099 -36.356 -18.024 1.00 55.77 44 VAL B N 1
ATOM 1885 C CA . VAL B 1 44 ? 30.806 -35.427 -19.114 1.00 55.87 44 VAL B CA 1
ATOM 1886 C C . VAL B 1 44 ? 30.096 -34.149 -18.657 1.00 55.75 44 VAL B C 1
ATOM 1887 O O . VAL B 1 44 ? 30.118 -33.134 -19.358 1.00 55.35 44 VAL B O 1
ATOM 1891 N N . ASP B 1 45 ? 29.430 -34.213 -17.508 1.00 54.87 45 ASP B N 1
ATOM 1892 C CA . ASP B 1 45 ? 28.812 -33.026 -16.927 1.00 53.85 45 ASP B CA 1
ATOM 1893 C C . ASP B 1 45 ? 29.889 -32.080 -16.424 1.00 53.08 45 ASP B C 1
ATOM 1894 O O . ASP B 1 45 ? 29.832 -30.872 -16.658 1.00 54.76 45 ASP B O 1
ATOM 1899 N N . CYS B 1 46 ? 30.885 -32.636 -15.747 1.00 51.68 46 CYS B N 1
ATOM 1900 C CA . CYS B 1 46 ? 31.982 -31.822 -15.251 1.00 51.94 46 CYS B CA 1
ATOM 1901 C C . CYS B 1 46 ? 32.715 -31.116 -16.381 1.00 51.63 46 CYS B C 1
ATOM 1902 O O . CYS B 1 46 ? 33.332 -30.072 -16.169 1.00 53.13 46 CYS B O 1
ATOM 1905 N N . GLU B 1 47 ? 32.681 -31.710 -17.570 1.00 50.25 47 GLU B N 1
ATOM 1906 C CA . GLU B 1 47 ? 33.460 -31.202 -18.691 1.00 49.62 47 GLU B CA 1
ATOM 1907 C C . GLU B 1 47 ? 32.796 -29.999 -19.348 1.00 48.20 47 GLU B C 1
ATOM 1908 O O . GLU B 1 47 ? 33.432 -28.968 -19.568 1.00 47.92 47 GLU B O 1
ATOM 1914 N N . ASN B 1 48 ? 31.527 -30.156 -19.706 1.00 47.16 48 ASN B N 1
ATOM 1915 C CA . ASN B 1 48 ? 30.771 -29.061 -20.296 1.00 46.30 48 ASN B CA 1
ATOM 1916 C C . ASN B 1 48 ? 30.804 -27.832 -19.404 1.00 44.81 48 ASN B C 1
ATOM 1917 O O . ASN B 1 48 ? 31.312 -26.785 -19.801 1.00 46.08 48 ASN B O 1
ATOM 1922 N N . LEU B 1 49 ? 30.352 -27.982 -18.166 1.00 42.23 49 LEU B N 1
ATOM 1923 C CA . LEU B 1 49 ? 30.445 -26.872 -17.234 1.00 41.16 49 LEU B CA 1
ATOM 1924 C C . LEU B 1 49 ? 31.776 -26.177 -17.476 1.00 40.98 49 LEU B C 1
ATOM 1925 O O . LEU B 1 49 ? 31.813 -25.008 -17.859 1.00 39.82 49 LEU B O 1
ATOM 1930 N N . THR B 1 50 ? 32.841 -26.971 -17.443 1.00 41.71 50 THR B N 1
ATOM 1931 C CA . THR B 1 50 ? 34.195 -26.489 -17.679 1.00 43.35 50 THR B CA 1
ATOM 1932 C C . THR B 1 50 ? 34.315 -25.651 -18.947 1.00 44.78 50 THR B C 1
ATOM 1933 O O . THR B 1 50 ? 34.709 -24.486 -18.897 1.00 45.00 50 THR B O 1
ATOM 1937 N N . ARG B 1 51 ? 34.101 -26.290 -20.091 1.00 46.41 51 ARG B N 1
ATOM 1938 C CA . ARG B 1 51 ? 34.034 -25.581 -21.365 1.00 49.10 51 ARG B CA 1
ATOM 1939 C C . ARG B 1 51 ? 33.356 -24.221 -21.221 1.00 49.27 51 ARG B C 1
ATOM 1940 O O . ARG B 1 51 ? 33.924 -23.192 -21.581 1.00 49.52 51 ARG B O 1
ATOM 1948 N N . VAL B 1 52 ? 32.138 -24.223 -20.689 1.00 50.20 52 VAL B N 1
ATOM 1949 C CA . VAL B 1 52 ? 31.284 -23.040 -20.729 1.00 51.31 52 VAL B CA 1
ATOM 1950 C C . VAL B 1 52 ? 31.783 -21.914 -19.827 1.00 50.99 52 VAL B C 1
ATOM 1951 O O . VAL B 1 52 ? 31.795 -20.749 -20.226 1.00 52.17 52 VAL B O 1
ATOM 1955 N N . LEU B 1 53 ? 32.154 -22.252 -18.597 1.00 49.54 53 LEU B N 1
ATOM 1956 C CA . LEU B 1 53 ? 32.634 -21.248 -17.659 1.00 47.94 53 LEU B CA 1
ATOM 1957 C C . LEU B 1 53 ? 33.927 -20.631 -18.170 1.00 48.42 53 LEU B C 1
ATOM 1958 O O . LEU B 1 53 ? 34.134 -19.421 -18.062 1.00 48.75 53 LEU B O 1
ATOM 1963 N N . LYS B 1 54 ? 34.752 -21.458 -18.803 1.00 48.52 54 LYS B N 1
ATOM 1964 C CA . LYS B 1 54 ? 35.935 -20.971 -19.506 1.00 49.17 54 LYS B CA 1
ATOM 1965 C C . LYS B 1 54 ? 35.577 -19.936 -20.568 1.00 48.61 54 LYS B C 1
ATOM 1966 O O . LYS B 1 54 ? 36.298 -18.957 -20.751 1.00 48.42 54 LYS B O 1
ATOM 1972 N N . GLN B 1 55 ? 34.463 -20.155 -21.262 1.00 48.07 55 GLN B N 1
ATOM 1973 C CA . GLN B 1 55 ? 33.980 -19.204 -22.259 1.00 48.83 55 GLN B CA 1
ATOM 1974 C C . GLN B 1 55 ? 33.320 -18.001 -21.599 1.00 48.24 55 GLN B C 1
ATOM 1975 O O . GLN B 1 55 ? 33.006 -17.010 -22.257 1.00 48.31 55 GLN B O 1
ATOM 1981 N N . LEU B 1 56 ? 33.069 -18.114 -20.299 1.00 47.95 56 LEU B N 1
ATOM 1982 C CA . LEU B 1 56 ? 32.662 -16.964 -19.504 1.00 46.22 56 LEU B CA 1
ATOM 1983 C C . LEU B 1 56 ? 33.870 -16.357 -18.797 1.00 45.72 56 LEU B C 1
ATOM 1984 O O . LEU B 1 56 ? 33.740 -15.414 -18.014 1.00 45.83 56 LEU B O 1
ATOM 1989 N N . ASP B 1 57 ? 35.052 -16.810 -19.208 1.00 44.78 57 ASP B N 1
ATOM 1990 C CA . ASP B 1 57 ? 36.322 -16.236 -18.774 1.00 44.40 57 ASP B CA 1
ATOM 1991 C C . ASP B 1 57 ? 36.495 -16.286 -17.265 1.00 43.73 57 ASP B C 1
ATOM 1992 O O . ASP B 1 57 ? 37.232 -15.489 -16.686 1.00 43.38 57 ASP B O 1
ATOM 1997 N N . PHE B 1 58 ? 35.796 -17.229 -16.642 1.00 43.75 58 PHE B N 1
ATOM 1998 C CA . PHE B 1 58 ? 36.192 -17.793 -15.359 1.00 42.79 58 PHE B CA 1
ATOM 1999 C C . PHE B 1 58 ? 37.539 -18.498 -15.485 1.00 43.78 58 PHE B C 1
ATOM 2000 O O . PHE B 1 58 ? 37.845 -19.076 -16.528 1.00 42.47 58 PHE B O 1
ATOM 2008 N N . GLU B 1 59 ? 38.288 -18.544 -14.386 1.00 43.94 59 GLU B N 1
ATOM 2009 C CA . GLU B 1 59 ? 39.309 -19.568 -14.202 1.00 43.13 59 GLU B CA 1
ATOM 2010 C C . GLU B 1 59 ? 38.737 -20.780 -13.479 1.00 41.45 59 GLU B C 1
ATOM 2011 O O . GLU B 1 59 ? 38.291 -20.688 -12.336 1.00 40.52 59 GLU B O 1
ATOM 2017 N N . VAL B 1 60 ? 38.775 -21.923 -14.156 1.00 40.09 60 VAL B N 1
ATOM 2018 C CA . VAL B 1 60 ? 38.093 -23.122 -13.691 1.00 37.54 60 VAL B CA 1
ATOM 2019 C C . VAL B 1 60 ? 39.129 -24.117 -13.201 1.00 38.64 60 VAL B C 1
ATOM 2020 O O . VAL B 1 60 ? 40.161 -24.303 -13.846 1.00 40.44 60 VAL B O 1
ATOM 2024 N N . THR B 1 61 ? 38.943 -24.595 -11.975 1.00 39.61 61 THR B N 1
ATOM 2025 C CA . THR B 1 61 ? 39.750 -25.690 -11.448 1.00 38.78 61 THR B CA 1
ATOM 2026 C C . THR B 1 61 ? 38.855 -26.811 -10.933 1.00 39.48 61 THR B C 1
ATOM 2027 O O . THR B 1 61 ? 37.812 -26.558 -10.336 1.00 38.75 61 THR B O 1
ATOM 2031 N N . VAL B 1 62 ? 39.255 -28.047 -11.207 1.00 40.21 62 VAL B N 1
ATOM 2032 C CA . VAL B 1 62 ? 38.352 -29.188 -11.165 1.00 40.79 62 VAL B CA 1
ATOM 2033 C C . VAL B 1 62 ? 38.843 -30.133 -10.080 1.00 42.87 62 VAL B C 1
ATOM 2034 O O . VAL B 1 62 ? 40.027 -30.461 -10.040 1.00 45.37 62 VAL B O 1
ATOM 2038 N N . TYR B 1 63 ? 37.968 -30.486 -9.145 1.00 44.08 63 TYR B N 1
ATOM 2039 C CA . TYR B 1 63 ? 38.380 -31.273 -7.985 1.00 45.08 63 TYR B CA 1
ATOM 2040 C C . TYR B 1 63 ? 37.772 -32.672 -8.013 1.00 47.01 63 TYR B C 1
ATOM 2041 O O . TYR B 1 63 ? 36.557 -32.832 -7.905 1.00 48.11 63 TYR B O 1
ATOM 2050 N N . LYS B 1 64 ? 38.612 -33.681 -8.224 1.00 49.34 64 LYS B N 1
ATOM 2051 C CA . LYS B 1 64 ? 38.140 -35.063 -8.252 1.00 51.42 64 LYS B CA 1
ATOM 2052 C C . LYS B 1 64 ? 38.314 -35.742 -6.899 1.00 52.52 64 LYS B C 1
ATOM 2053 O O . LYS B 1 64 ? 39.054 -35.256 -6.046 1.00 53.28 64 LYS B O 1
ATOM 2059 N N . ASP B 1 65 ? 37.559 -36.813 -6.677 1.00 55.05 65 ASP B N 1
ATOM 2060 C CA . ASP B 1 65 ? 37.710 -37.631 -5.477 1.00 58.07 65 ASP B CA 1
ATOM 2061 C C . ASP B 1 65 ? 36.645 -37.333 -4.427 1.00 59.34 65 ASP B C 1
ATOM 2062 O O . ASP B 1 65 ? 36.604 -37.973 -3.374 1.00 60.42 65 ASP B O 1
ATOM 2067 N N . CYS B 1 66 ? 35.768 -36.382 -4.731 1.00 60.50 66 CYS B N 1
ATOM 2068 C CA . CYS B 1 66 ? 34.600 -36.113 -3.896 1.00 61.51 66 CYS B CA 1
ATOM 2069 C C . CYS B 1 66 ? 34.988 -36.006 -2.425 1.00 60.27 66 CYS B C 1
ATOM 2070 O O . CYS B 1 66 ? 35.904 -35.267 -2.066 1.00 60.62 66 CYS B O 1
ATOM 2073 N N . ARG B 1 67 ? 34.327 -36.796 -1.587 1.00 59.84 67 ARG B N 1
ATOM 2074 C CA . ARG B 1 67 ? 34.464 -36.669 -0.141 1.00 59.70 67 ARG B CA 1
ATOM 2075 C C . ARG B 1 67 ? 34.198 -35.243 0.330 1.00 58.27 67 ARG B C 1
ATOM 2076 O O . ARG B 1 67 ? 35.087 -34.392 0.301 1.00 58.04 67 ARG B O 1
ATOM 2084 N N . TYR B 1 68 ? 32.928 -34.955 0.593 1.00 57.93 68 TYR B N 1
ATOM 2085 C CA . TYR B 1 68 ? 32.523 -34.196 1.773 1.00 58.27 68 TYR B CA 1
ATOM 2086 C C . TYR B 1 68 ? 33.634 -33.301 2.322 1.00 58.04 68 TYR B C 1
ATOM 2087 O O . TYR B 1 68 ? 33.628 -32.092 2.098 1.00 58.37 68 TYR B O 1
ATOM 2096 N N . LYS B 1 69 ? 34.609 -33.905 2.996 1.00 58.15 69 LYS B N 1
ATOM 2097 C CA . LYS B 1 69 ? 35.546 -33.170 3.844 1.00 58.23 69 LYS B CA 1
ATOM 2098 C C . LYS B 1 69 ? 36.592 -32.363 3.074 1.00 57.94 69 LYS B C 1
ATOM 2099 O O . LYS B 1 69 ? 37.038 -31.316 3.542 1.00 58.60 69 LYS B O 1
ATOM 2105 N N . ASP B 1 70 ? 37.031 -32.869 1.927 1.00 56.60 70 ASP B N 1
ATOM 2106 C CA . ASP B 1 70 ? 37.931 -32.098 1.078 1.00 56.96 70 ASP B CA 1
ATOM 2107 C C . ASP B 1 70 ? 37.197 -30.880 0.534 1.00 55.79 70 ASP B C 1
ATOM 2108 O O . ASP B 1 70 ? 37.631 -29.744 0.725 1.00 55.77 70 ASP B O 1
ATOM 2113 N N . ILE B 1 71 ? 36.037 -31.125 -0.069 1.00 54.73 71 ILE B N 1
ATOM 2114 C CA . ILE B 1 71 ? 35.209 -30.060 -0.624 1.00 53.30 71 ILE B CA 1
ATOM 2115 C C . ILE B 1 71 ? 35.078 -28.907 0.361 1.00 52.05 71 ILE B C 1
ATOM 2116 O O . ILE B 1 71 ? 35.455 -27.773 0.060 1.00 52.10 71 ILE B O 1
ATOM 2121 N N . LEU B 1 72 ? 34.498 -29.201 1.519 1.00 51.17 72 LEU B N 1
ATOM 2122 C CA . LEU B 1 72 ? 34.444 -28.244 2.618 1.00 50.16 72 LEU B CA 1
ATOM 2123 C C . LEU B 1 72 ? 35.789 -27.551 2.793 1.00 48.77 72 LEU B C 1
ATOM 2124 O O . LEU B 1 72 ? 35.878 -26.325 2.736 1.00 49.10 72 LEU B O 1
ATOM 2129 N N . ARG B 1 73 ? 36.843 -28.340 2.967 1.00 47.30 73 ARG B N 1
ATOM 2130 C CA . ARG B 1 73 ? 38.140 -27.784 3.323 1.00 45.87 73 ARG B CA 1
ATOM 2131 C C . ARG B 1 73 ? 38.635 -26.858 2.224 1.00 43.82 73 ARG B C 1
ATOM 2132 O O . ARG B 1 73 ? 39.024 -25.719 2.483 1.00 43.71 73 ARG B O 1
ATOM 2140 N N . THR B 1 74 ? 38.548 -27.333 0.987 1.00 41.97 74 THR B N 1
ATOM 2141 C CA . THR B 1 74 ? 38.913 -26.526 -0.168 1.00 38.61 74 THR B CA 1
ATOM 2142 C C . THR B 1 74 ? 38.132 -25.218 -0.195 1.00 39.35 74 THR B C 1
ATOM 2143 O O . THR B 1 74 ? 38.703 -24.153 -0.420 1.00 39.55 74 THR B O 1
ATOM 2147 N N . ILE B 1 75 ? 36.826 -25.298 0.038 1.00 40.29 75 ILE B N 1
ATOM 2148 C CA . ILE B 1 75 ? 35.983 -24.107 0.008 1.00 42.40 75 ILE B CA 1
ATOM 2149 C C . ILE B 1 75 ? 36.390 -23.106 1.089 1.00 43.41 75 ILE B C 1
ATOM 2150 O O . ILE B 1 75 ? 36.444 -21.898 0.847 1.00 42.94 75 ILE B O 1
ATOM 2155 N N . GLU B 1 76 ? 36.734 -23.621 2.263 1.00 45.14 76 GLU B N 1
ATOM 2156 C CA . GLU B 1 76 ? 37.299 -22.787 3.317 1.00 48.30 76 GLU B CA 1
ATOM 2157 C C . GLU B 1 76 ? 38.377 -21.870 2.753 1.00 49.39 76 GLU B C 1
ATOM 2158 O O . GLU B 1 76 ? 38.289 -20.647 2.869 1.00 49.95 76 GLU B O 1
ATOM 2164 N N . TYR B 1 77 ? 39.369 -22.467 2.100 1.00 50.67 77 TYR B N 1
ATOM 2165 C CA . TYR B 1 77 ? 40.555 -21.731 1.681 1.00 52.21 77 TYR B CA 1
ATOM 2166 C C . TYR B 1 77 ? 40.285 -20.821 0.484 1.00 51.25 77 TYR B C 1
ATOM 2167 O O . TYR B 1 77 ? 40.925 -19.780 0.326 1.00 50.48 77 TYR B O 1
ATOM 2176 N N . SER B 1 78 ? 39.324 -21.205 -0.349 1.00 50.37 78 SER B N 1
ATOM 2177 C CA . SER B 1 78 ? 38.929 -20.374 -1.482 1.00 50.68 78 SER B CA 1
ATOM 2178 C C . SER B 1 78 ? 38.219 -19.111 -1.007 1.00 50.03 78 SER B C 1
ATOM 2179 O O . SER B 1 78 ? 38.366 -18.037 -1.597 1.00 50.84 78 SER B O 1
ATOM 2182 N N . ALA B 1 79 ? 37.475 -19.242 0.086 1.00 48.46 79 ALA B N 1
ATOM 2183 C CA . ALA B 1 79 ? 36.906 -18.088 0.766 1.00 47.29 79 ALA B CA 1
ATOM 2184 C C . ALA B 1 79 ? 37.986 -17.232 1.426 1.00 46.89 79 ALA B C 1
ATOM 2185 O O . ALA B 1 79 ? 37.818 -16.021 1.583 1.00 47.47 79 ALA B O 1
ATOM 2187 N N . SER B 1 80 ? 39.109 -17.854 1.770 1.00 45.52 80 SER B N 1
ATOM 2188 C CA . SER B 1 80 ? 40.172 -17.171 2.503 1.00 46.21 80 SER B CA 1
ATOM 2189 C C . SER B 1 80 ? 40.874 -16.098 1.679 1.00 45.48 80 SER B C 1
ATOM 2190 O O . SER B 1 80 ? 41.835 -15.489 2.153 1.00 46.92 80 SER B O 1
ATOM 2193 N N . GLN B 1 81 ? 40.404 -15.877 0.453 1.00 43.16 81 GLN B N 1
ATOM 2194 C CA . GLN B 1 81 ? 41.236 -15.297 -0.600 1.00 41.06 81 GLN B CA 1
ATOM 2195 C C . GLN B 1 81 ? 40.802 -13.899 -1.028 1.00 40.51 81 GLN B C 1
ATOM 2196 O O . GLN B 1 81 ? 39.610 -13.598 -1.073 1.00 39.58 81 GLN B O 1
ATOM 2202 N N . ASN B 1 82 ? 41.779 -13.033 -1.282 1.00 41.35 82 ASN B N 1
ATOM 2203 C CA . ASN B 1 82 ? 41.510 -11.675 -1.755 1.00 42.36 82 ASN B CA 1
ATOM 2204 C C . ASN B 1 82 ? 40.812 -11.672 -3.113 1.00 42.58 82 ASN B C 1
ATOM 2205 O O . ASN B 1 82 ? 41.438 -11.928 -4.141 1.00 43.00 82 ASN B O 1
ATOM 2210 N N . HIS B 1 83 ? 39.501 -11.460 -3.102 1.00 41.84 83 HIS B N 1
ATOM 2211 C CA . HIS B 1 83 ? 38.713 -11.534 -4.325 1.00 42.37 83 HIS B CA 1
ATOM 2212 C C . HIS B 1 83 ? 38.414 -10.134 -4.843 1.00 42.85 83 HIS B C 1
ATOM 2213 O O . HIS B 1 83 ? 37.593 -9.957 -5.740 1.00 44.14 83 HIS B O 1
ATOM 2220 N N . SER B 1 84 ? 39.102 -9.141 -4.290 1.00 42.07 84 SER B N 1
ATOM 2221 C CA . SER B 1 84 ? 38.848 -7.748 -4.641 1.00 41.22 84 SER B CA 1
ATOM 2222 C C . SER B 1 84 ? 38.776 -7.485 -6.144 1.00 41.54 84 SER B C 1
ATOM 2223 O O . SER B 1 84 ? 38.268 -6.444 -6.562 1.00 42.63 84 SER B O 1
ATOM 2226 N N . ASP B 1 85 ? 39.342 -8.380 -6.950 1.00 41.82 85 ASP B N 1
ATOM 2227 C CA . ASP B 1 85 ? 39.427 -8.158 -8.393 1.00 44.05 85 ASP B CA 1
ATOM 2228 C C . ASP B 1 85 ? 38.618 -9.175 -9.196 1.00 43.35 85 ASP B C 1
ATOM 2229 O O . ASP B 1 85 ? 38.933 -9.447 -10.354 1.00 43.47 85 ASP B O 1
ATOM 2234 N N . SER B 1 86 ? 37.603 -9.762 -8.570 1.00 41.35 86 SER B N 1
ATOM 2235 C CA . SER B 1 86 ? 36.756 -10.745 -9.235 1.00 40.51 86 SER B CA 1
ATOM 2236 C C . SER B 1 86 ? 35.295 -10.298 -9.218 1.00 41.14 86 SER B C 1
ATOM 2237 O O . SER B 1 86 ? 34.797 -9.818 -8.198 1.00 42.27 86 SER B O 1
ATOM 2240 N N . ASP B 1 87 ? 34.610 -10.465 -10.346 1.00 40.37 87 ASP B N 1
ATOM 2241 C CA . ASP B 1 87 ? 33.191 -10.133 -10.446 1.00 39.23 87 ASP B CA 1
ATOM 2242 C C . ASP B 1 87 ? 32.340 -10.978 -9.500 1.00 37.73 87 ASP B C 1
ATOM 2243 O O . ASP B 1 87 ? 31.329 -10.505 -8.978 1.00 37.85 87 ASP B O 1
ATOM 2248 N N . CYS B 1 88 ? 32.718 -12.243 -9.327 1.00 35.79 88 CYS B N 1
ATOM 2249 C CA . CYS B 1 88 ? 31.966 -13.162 -8.475 1.00 34.60 88 CYS B CA 1
ATOM 2250 C C . CYS B 1 88 ? 32.795 -14.352 -7.996 1.00 33.52 88 CYS B C 1
ATOM 2251 O O . CYS B 1 88 ? 34.025 -14.349 -8.094 1.00 34.42 88 CYS B O 1
ATOM 2254 N N . ILE B 1 89 ? 32.115 -15.350 -7.442 1.00 30.92 89 ILE B N 1
ATOM 2255 C CA . ILE B 1 89 ? 32.665 -16.700 -7.346 1.00 30.19 89 ILE B CA 1
ATOM 2256 C C . ILE B 1 89 ? 31.619 -17.750 -7.705 1.00 29.57 89 ILE B C 1
ATOM 2257 O O . ILE B 1 89 ? 30.421 -17.534 -7.542 1.00 28.40 89 ILE B O 1
ATOM 2262 N N . LEU B 1 90 ? 32.069 -18.863 -8.269 1.00 30.42 90 LEU B N 1
ATOM 2263 C CA . LEU B 1 90 ? 31.150 -19.927 -8.641 1.00 30.29 90 LEU B CA 1
ATOM 2264 C C . LEU B 1 90 ? 31.628 -21.257 -8.098 1.00 30.20 90 LEU B C 1
ATOM 2265 O O . LEU B 1 90 ? 32.737 -21.698 -8.402 1.00 31.31 90 LEU B O 1
ATOM 2270 N N . VAL B 1 91 ? 30.762 -21.906 -7.330 1.00 29.56 91 VAL B N 1
ATOM 2271 C CA . VAL B 1 91 ? 31.079 -23.208 -6.774 1.00 29.79 91 VAL B CA 1
ATOM 2272 C C . VAL B 1 91 ? 30.081 -24.249 -7.250 1.00 31.73 91 VAL B C 1
ATOM 2273 O O . VAL B 1 91 ? 28.906 -24.201 -6.887 1.00 33.67 91 VAL B O 1
ATOM 2277 N N . ALA B 1 92 ? 30.556 -25.194 -8.053 1.00 32.56 92 ALA B N 1
ATOM 2278 C CA . ALA B 1 92 ? 29.726 -26.307 -8.491 1.00 33.09 92 ALA B CA 1
ATOM 2279 C C . ALA B 1 92 ? 30.104 -27.574 -7.740 1.00 34.13 92 ALA B C 1
ATOM 2280 O O . ALA B 1 92 ? 31.274 -27.785 -7.421 1.00 34.86 92 ALA B O 1
ATOM 2282 N N . ILE B 1 93 ? 29.107 -28.416 -7.479 1.00 33.56 93 ILE B N 1
ATOM 2283 C CA . ILE B 1 93 ? 29.314 -29.716 -6.852 1.00 33.55 93 ILE B CA 1
ATOM 2284 C C . ILE B 1 93 ? 28.456 -30.749 -7.571 1.00 35.75 93 ILE B C 1
ATOM 2285 O O . ILE B 1 93 ? 27.231 -30.635 -7.609 1.00 38.14 93 ILE B O 1
ATOM 2290 N N . LEU B 1 94 ? 29.101 -31.733 -8.185 1.00 35.97 94 LEU B N 1
ATOM 2291 C CA . LEU B 1 94 ? 28.405 -32.615 -9.107 1.00 37.53 94 LEU B CA 1
ATOM 2292 C C . LEU B 1 94 ? 28.504 -34.052 -8.628 1.00 39.54 94 LEU B C 1
ATOM 2293 O O . LEU B 1 94 ? 29.596 -34.569 -8.412 1.00 42.08 94 LEU B O 1
ATOM 2298 N N . SER B 1 95 ? 27.356 -34.642 -8.320 1.00 42.22 95 SER B N 1
ATOM 2299 C CA . SER B 1 95 ? 27.322 -35.986 -7.766 1.00 43.60 95 SER B CA 1
ATOM 2300 C C . SER B 1 95 ? 26.708 -36.916 -8.805 1.00 43.33 95 SER B C 1
ATOM 2301 O O . SER B 1 95 ? 26.017 -36.460 -9.719 1.00 41.75 95 SER B O 1
ATOM 2304 N N . HIS B 1 96 ? 27.029 -38.203 -8.713 1.00 43.09 96 HIS B N 1
ATOM 2305 C CA . HIS B 1 96 ? 26.649 -39.144 -9.759 1.00 43.69 96 HIS B CA 1
ATOM 2306 C C . HIS B 1 96 ? 26.045 -40.417 -9.175 1.00 43.19 96 HIS B C 1
ATOM 2307 O O . HIS B 1 96 ? 24.856 -40.452 -8.853 1.00 42.18 96 HIS B O 1
ATOM 2314 N N . ILE B 1 114 ? 29.424 -24.289 6.084 1.00 49.90 114 ILE B N 1
ATOM 2315 C CA . ILE B 1 114 ? 29.743 -24.535 4.679 1.00 52.10 114 ILE B CA 1
ATOM 2316 C C . ILE B 1 114 ? 29.362 -23.349 3.797 1.00 52.03 114 ILE B C 1
ATOM 2317 O O . ILE B 1 114 ? 29.794 -23.246 2.648 1.00 51.98 114 ILE B O 1
ATOM 2322 N N . TRP B 1 115 ? 28.521 -22.477 4.342 1.00 52.02 115 TRP B N 1
ATOM 2323 C CA . TRP B 1 115 ? 28.221 -21.189 3.735 1.00 52.48 115 TRP B CA 1
ATOM 2324 C C . TRP B 1 115 ? 28.975 -20.089 4.468 1.00 51.43 115 TRP B C 1
ATOM 2325 O O . TRP B 1 115 ? 29.546 -19.198 3.838 1.00 53.23 115 TRP B O 1
ATOM 2336 N N . SER B 1 116 ? 28.949 -20.144 5.798 1.00 48.68 116 SER B N 1
ATOM 2337 C CA . SER B 1 116 ? 29.378 -19.021 6.626 1.00 45.40 116 SER B CA 1
ATOM 2338 C C . SER B 1 116 ? 30.697 -18.450 6.118 1.00 43.63 116 SER B C 1
ATOM 2339 O O . SER B 1 116 ? 31.117 -17.366 6.530 1.00 43.76 116 SER B O 1
ATOM 2342 N N . PHE B 1 117 ? 31.293 -19.142 5.152 1.00 41.88 117 PHE B N 1
ATOM 2343 C CA . PHE B 1 117 ? 32.634 -18.811 4.681 1.00 42.25 117 PHE B CA 1
ATOM 2344 C C . PHE B 1 117 ? 32.582 -17.690 3.655 1.00 42.49 117 PHE B C 1
ATOM 2345 O O . PHE B 1 117 ? 33.592 -17.031 3.394 1.00 43.14 117 PHE B O 1
ATOM 2353 N N . PHE B 1 118 ? 31.377 -17.402 3.172 1.00 40.54 118 PHE B N 1
ATOM 2354 C CA . PHE B 1 118 ? 31.197 -16.503 2.042 1.00 40.04 118 PHE B CA 1
ATOM 2355 C C . PHE B 1 118 ? 30.403 -15.253 2.415 1.00 40.68 118 PHE B C 1
ATOM 2356 O O . PHE B 1 118 ? 30.366 -14.278 1.661 1.00 40.49 118 PHE B O 1
ATOM 2364 N N . THR B 1 119 ? 29.724 -15.313 3.557 1.00 40.63 119 THR B N 1
ATOM 2365 C CA . THR B 1 119 ? 29.094 -14.139 4.149 1.00 40.53 119 THR B CA 1
ATOM 2366 C C . THR B 1 119 ? 30.033 -12.938 4.146 1.00 40.38 119 THR B C 1
ATOM 2367 O O . THR B 1 119 ? 31.253 -13.091 4.164 1.00 40.92 119 THR B O 1
ATOM 2371 N N . ALA B 1 120 ? 29.452 -11.744 4.097 1.00 41.27 120 ALA B N 1
ATOM 2372 C CA . ALA B 1 120 ? 30.204 -10.533 3.794 1.00 42.09 120 ALA B CA 1
ATOM 2373 C C . ALA B 1 120 ? 31.240 -10.265 4.876 1.00 42.54 120 ALA B C 1
ATOM 2374 O O . ALA B 1 120 ? 32.352 -9.830 4.580 1.00 41.73 120 ALA B O 1
ATOM 2376 N N . ASN B 1 121 ? 30.829 -10.448 6.128 1.00 43.55 121 ASN B N 1
ATOM 2377 C CA . ASN B 1 121 ? 31.722 -10.364 7.280 1.00 44.98 121 ASN B CA 1
ATOM 2378 C C . ASN B 1 121 ? 32.916 -11.285 7.095 1.00 44.52 121 ASN B C 1
ATOM 2379 O O . ASN B 1 121 ? 34.068 -10.857 7.186 1.00 44.88 121 ASN B O 1
ATOM 2384 N N . HIS B 1 122 ? 32.618 -12.552 6.826 1.00 43.50 122 HIS B N 1
ATOM 2385 C CA . HIS B 1 122 ? 33.638 -13.576 6.652 1.00 43.82 122 HIS B CA 1
ATOM 2386 C C . HIS B 1 122 ? 34.425 -13.396 5.353 1.00 43.53 122 HIS B C 1
ATOM 2387 O O . HIS B 1 122 ? 35.651 -13.481 5.348 1.00 42.54 122 HIS B O 1
ATOM 2394 N N . CYS B 1 123 ? 33.729 -13.105 4.258 1.00 43.77 123 CYS B N 1
ATOM 2395 C CA . CYS B 1 123 ? 34.396 -12.879 2.979 1.00 44.18 123 CYS B CA 1
ATOM 2396 C C . CYS B 1 123 ? 34.063 -11.503 2.416 1.00 44.65 123 CYS B C 1
ATOM 2397 O O . CYS B 1 123 ? 33.272 -11.394 1.476 1.00 46.33 123 CYS B O 1
ATOM 2400 N N . PRO B 1 124 ? 34.673 -10.450 2.984 1.00 43.52 124 PRO B N 1
ATOM 2401 C CA . PRO B 1 124 ? 34.327 -9.083 2.606 1.00 43.12 124 PRO B CA 1
ATOM 2402 C C . PRO B 1 124 ? 34.860 -8.683 1.231 1.00 43.32 124 PRO B C 1
ATOM 2403 O O . PRO B 1 124 ? 34.335 -7.752 0.616 1.00 44.04 124 PRO B O 1
ATOM 2407 N N . SER B 1 125 ? 35.892 -9.376 0.755 1.00 42.89 125 SER B N 1
ATOM 2408 C CA . SER B 1 125 ? 36.337 -9.213 -0.627 1.00 42.99 125 SER B CA 1
ATOM 2409 C C . SER B 1 125 ? 35.244 -9.586 -1.624 1.00 43.64 125 SER B C 1
ATOM 2410 O O . SER B 1 125 ? 35.193 -9.041 -2.729 1.00 43.29 125 SER B O 1
ATOM 2413 N N . LEU B 1 126 ? 34.346 -10.475 -1.205 1.00 43.83 126 LEU B N 1
ATOM 2414 C CA . LEU B 1 126 ? 33.057 -10.659 -1.868 1.00 43.29 126 LEU B CA 1
ATOM 2415 C C . LEU B 1 126 ? 31.910 -10.177 -0.984 1.00 44.78 126 LEU B C 1
ATOM 2416 O O . LEU B 1 126 ? 31.297 -10.960 -0.252 1.00 45.78 126 LEU B O 1
ATOM 2421 N N . ALA B 1 127 ? 31.601 -8.890 -1.078 1.00 44.94 127 ALA B N 1
ATOM 2422 C CA . ALA B 1 127 ? 30.477 -8.331 -0.342 1.00 44.12 127 ALA B CA 1
ATOM 2423 C C . ALA B 1 127 ? 29.674 -7.426 -1.267 1.00 44.40 127 ALA B C 1
ATOM 2424 O O . ALA B 1 127 ? 30.238 -6.576 -1.957 1.00 45.90 127 ALA B O 1
ATOM 2426 N N . GLY B 1 128 ? 28.373 -7.684 -1.357 1.00 42.77 128 GLY B N 1
ATOM 2427 C CA . GLY B 1 128 ? 27.609 -7.322 -2.544 1.00 41.23 128 GLY B CA 1
ATOM 2428 C C . GLY B 1 128 ? 28.314 -7.679 -3.840 1.00 39.56 128 GLY B C 1
ATOM 2429 O O . GLY B 1 128 ? 28.295 -6.900 -4.791 1.00 41.52 128 GLY B O 1
ATOM 2430 N N . LYS B 1 129 ? 28.935 -8.854 -3.881 1.00 36.65 129 LYS B N 1
ATOM 2431 C CA . LYS B 1 129 ? 29.168 -9.559 -5.137 1.00 35.34 129 LYS B CA 1
ATOM 2432 C C . LYS B 1 129 ? 28.398 -10.877 -5.165 1.00 35.08 129 LYS B C 1
ATOM 2433 O O . LYS B 1 129 ? 28.247 -11.535 -4.135 1.00 34.64 129 LYS B O 1
ATOM 2439 N N . PRO B 1 130 ? 27.975 -11.303 -6.365 1.00 33.11 130 PRO B N 1
ATOM 2440 C CA . PRO B 1 130 ? 27.299 -12.576 -6.565 1.00 31.61 130 PRO B CA 1
ATOM 2441 C C . PRO B 1 130 ? 28.177 -13.770 -6.203 1.00 33.29 130 PRO B C 1
ATOM 2442 O O . PRO B 1 130 ? 29.324 -13.847 -6.647 1.00 32.24 130 PRO B O 1
ATOM 2446 N N . LYS B 1 131 ? 27.571 -14.768 -5.565 1.00 32.51 131 LYS B N 1
ATOM 2447 C CA . LYS B 1 131 ? 28.273 -15.994 -5.223 1.00 32.29 131 LYS B CA 1
ATOM 2448 C C . LYS B 1 131 ? 27.424 -17.213 -5.581 1.00 34.03 131 LYS B C 1
ATOM 2449 O O . LYS B 1 131 ? 26.471 -17.541 -4.876 1.00 34.45 131 LYS B O 1
ATOM 2455 N N . LEU B 1 132 ? 27.763 -17.866 -6.691 1.00 34.05 132 LEU B N 1
ATOM 2456 C CA . LEU B 1 132 ? 26.842 -18.767 -7.383 1.00 31.89 132 LEU B CA 1
ATOM 2457 C C . LEU B 1 132 ? 27.073 -20.204 -6.942 1.00 30.65 132 LEU B C 1
ATOM 2458 O O . LEU B 1 132 ? 28.214 -20.643 -6.830 1.00 32.72 132 LEU B O 1
ATOM 2463 N N . PHE B 1 133 ? 25.995 -20.967 -6.810 1.00 29.32 133 PHE B N 1
ATOM 2464 C CA . PHE B 1 133 ? 26.083 -22.308 -6.249 1.00 28.57 133 PHE B CA 1
ATOM 2465 C C . PHE B 1 133 ? 25.227 -23.263 -7.057 1.00 30.33 133 PHE B C 1
ATOM 2466 O O . PHE B 1 133 ? 23.999 -23.190 -7.038 1.00 28.34 133 PHE B O 1
ATOM 2474 N N . PHE B 1 134 ? 25.890 -24.169 -7.763 1.00 33.45 134 PHE B N 1
ATOM 2475 C CA . PHE B 1 134 ? 25.195 -25.133 -8.600 1.00 35.39 134 PHE B CA 1
ATOM 2476 C C . PHE B 1 134 ? 25.431 -26.534 -8.066 1.00 36.23 134 PHE B C 1
ATOM 2477 O O . PHE B 1 134 ? 26.543 -27.055 -8.145 1.00 38.35 134 PHE B O 1
ATOM 2485 N N . ILE B 1 135 ? 24.429 -27.068 -7.379 1.00 37.22 135 ILE B N 1
ATOM 2486 C CA . ILE B 1 135 ? 24.527 -28.409 -6.822 1.00 37.31 135 ILE B CA 1
ATOM 2487 C C . ILE B 1 135 ? 23.717 -29.407 -7.638 1.00 38.68 135 ILE B C 1
ATOM 2488 O O . ILE B 1 135 ? 22.604 -29.114 -8.078 1.00 40.04 135 ILE B O 1
ATOM 2493 N N . GLN B 1 136 ? 24.351 -30.528 -7.957 1.00 39.13 136 GLN B N 1
ATOM 2494 C CA . GLN B 1 136 ? 23.657 -31.675 -8.524 1.00 39.05 136 GLN B CA 1
ATOM 2495 C C . GLN B 1 136 ? 23.790 -32.840 -7.546 1.00 39.18 136 GLN B C 1
ATOM 2496 O O . GLN B 1 136 ? 24.826 -33.502 -7.500 1.00 38.33 136 GLN B O 1
ATOM 2502 N N . ALA B 1 137 ? 22.825 -32.955 -6.640 1.00 39.49 137 ALA B N 1
ATOM 2503 C CA . ALA B 1 137 ? 22.873 -33.972 -5.597 1.00 42.14 137 ALA B CA 1
ATOM 2504 C C . ALA B 1 137 ? 22.127 -35.237 -6.017 1.00 43.23 137 ALA B C 1
ATOM 2505 O O . ALA B 1 137 ? 21.378 -35.223 -6.997 1.00 42.83 137 ALA B O 1
ATOM 2507 N N . CYS B 1 138 ? 22.330 -36.321 -5.271 1.00 43.99 138 CYS B N 1
ATOM 2508 C CA . CYS B 1 138 ? 21.921 -37.657 -5.709 1.00 46.17 138 CYS B CA 1
ATOM 2509 C C . CYS B 1 138 ? 20.471 -37.984 -5.354 1.00 45.37 138 CYS B C 1
ATOM 2510 O O . CYS B 1 138 ? 20.077 -37.944 -4.188 1.00 43.47 138 CYS B O 1
ATOM 2513 N N . SER B 1 163 ? 17.643 -33.667 0.266 1.00 54.16 163 SER B N 1
ATOM 2514 C CA . SER B 1 163 ? 17.021 -32.775 1.238 1.00 53.82 163 SER B CA 1
ATOM 2515 C C . SER B 1 163 ? 18.072 -31.891 1.896 1.00 53.59 163 SER B C 1
ATOM 2516 O O . SER B 1 163 ? 19.076 -32.387 2.408 1.00 52.15 163 SER B O 1
ATOM 2519 N N . TYR B 1 164 ? 17.825 -30.584 1.900 1.00 54.53 164 TYR B N 1
ATOM 2520 C CA . TYR B 1 164 ? 18.792 -29.625 2.427 1.00 53.71 164 TYR B CA 1
ATOM 2521 C C . TYR B 1 164 ? 18.143 -28.353 2.966 1.00 52.95 164 TYR B C 1
ATOM 2522 O O . TYR B 1 164 ? 17.119 -27.899 2.453 1.00 52.38 164 TYR B O 1
ATOM 2531 N N . LYS B 1 165 ? 18.815 -27.720 3.922 1.00 51.48 165 LYS B N 1
ATOM 2532 C CA . LYS B 1 165 ? 18.321 -26.489 4.524 1.00 50.21 165 LYS B CA 1
ATOM 2533 C C . LYS B 1 165 ? 19.045 -25.300 3.912 1.00 50.41 165 LYS B C 1
ATOM 2534 O O . LYS B 1 165 ? 20.210 -25.410 3.538 1.00 51.02 165 LYS B O 1
ATOM 2540 N N . ILE B 1 166 ? 18.409 -24.133 3.953 1.00 50.51 166 ILE B N 1
ATOM 2541 C CA . ILE B 1 166 ? 19.095 -22.887 3.631 1.00 50.75 166 ILE B CA 1
ATOM 2542 C C . ILE B 1 166 ? 18.537 -21.664 4.361 1.00 51.83 166 ILE B C 1
ATOM 2543 O O . ILE B 1 166 ? 17.351 -21.616 4.691 1.00 52.57 166 ILE B O 1
ATOM 2548 N N . PRO B 1 167 ? 19.429 -20.733 4.734 1.00 50.61 167 PRO B N 1
ATOM 2549 C CA . PRO B 1 167 ? 19.130 -19.309 4.698 1.00 50.00 167 PRO B CA 1
ATOM 2550 C C . PRO B 1 167 ? 20.107 -18.570 3.779 1.00 48.68 167 PRO B C 1
ATOM 2551 O O . PRO B 1 167 ? 20.120 -18.820 2.573 1.00 47.72 167 PRO B O 1
ATOM 2555 N N . VAL B 1 168 ? 20.931 -17.686 4.339 1.00 46.82 168 VAL B N 1
ATOM 2556 C CA . VAL B 1 168 ? 20.481 -16.409 4.887 1.00 44.60 168 VAL B CA 1
ATOM 2557 C C . VAL B 1 168 ? 20.760 -15.315 3.862 1.00 44.02 168 VAL B C 1
ATOM 2558 O O . VAL B 1 168 ? 19.856 -14.586 3.453 1.00 47.62 168 VAL B O 1
ATOM 2562 N N . HIS B 1 169 ? 21.989 -15.290 3.358 1.00 40.07 169 HIS B N 1
ATOM 2563 C CA . HIS B 1 169 ? 22.716 -14.041 3.186 1.00 36.07 169 HIS B CA 1
ATOM 2564 C C . HIS B 1 169 ? 22.585 -13.498 1.770 1.00 34.07 169 HIS B C 1
ATOM 2565 O O . HIS B 1 169 ? 22.255 -14.226 0.835 1.00 33.56 169 HIS B O 1
ATOM 2572 N N . ALA B 1 170 ? 22.919 -12.222 1.615 1.00 34.77 170 ALA B N 1
ATOM 2573 C CA . ALA B 1 170 ? 22.587 -11.467 0.413 1.00 35.79 170 ALA B CA 1
ATOM 2574 C C . ALA B 1 170 ? 23.540 -11.833 -0.717 1.00 36.25 170 ALA B C 1
ATOM 2575 O O . ALA B 1 170 ? 24.712 -12.115 -0.479 1.00 37.37 170 ALA B O 1
ATOM 2577 N N . ASP B 1 171 ? 23.031 -11.839 -1.944 1.00 34.69 171 ASP B N 1
ATOM 2578 C CA . ASP B 1 171 ? 23.882 -12.031 -3.111 1.00 32.93 171 ASP B CA 1
ATOM 2579 C C . ASP B 1 171 ? 24.312 -13.484 -3.291 1.00 32.21 171 ASP B C 1
ATOM 2580 O O . ASP B 1 171 ? 25.195 -13.777 -4.095 1.00 33.81 171 ASP B O 1
ATOM 2585 N N . PHE B 1 172 ? 23.682 -14.386 -2.543 1.00 31.07 172 PHE B N 1
ATOM 2586 C CA . PHE B 1 172 ? 23.811 -15.825 -2.761 1.00 30.55 172 PHE B CA 1
ATOM 2587 C C . PHE B 1 172 ? 22.796 -16.323 -3.785 1.00 31.69 172 PHE B C 1
ATOM 2588 O O . PHE B 1 172 ? 21.638 -15.904 -3.775 1.00 33.11 172 PHE B O 1
ATOM 2596 N N . LEU B 1 173 ? 23.171 -17.370 -4.512 1.00 32.89 173 LEU B N 1
ATOM 2597 C CA . LEU B 1 173 ? 22.255 -18.062 -5.418 1.00 31.54 173 LEU B CA 1
ATOM 2598 C C . LEU B 1 173 ? 22.583 -19.551 -5.404 1.00 31.37 173 LEU B C 1
ATOM 2599 O O . LEU B 1 173 ? 23.733 -19.934 -5.199 1.00 31.66 173 LEU B O 1
ATOM 2604 N N . ILE B 1 174 ? 21.561 -20.392 -5.514 1.00 31.83 174 ILE B N 1
ATOM 2605 C CA . ILE B 1 174 ? 21.750 -21.825 -5.336 1.00 31.47 174 ILE B CA 1
ATOM 2606 C C . ILE B 1 174 ? 20.871 -22.617 -6.296 1.00 33.70 174 ILE B C 1
ATOM 2607 O O . ILE B 1 174 ? 19.690 -22.843 -6.035 1.00 35.65 174 ILE B O 1
ATOM 2612 N N . ALA B 1 175 ? 21.424 -22.933 -7.461 1.00 34.93 175 ALA B N 1
ATOM 2613 C CA . ALA B 1 175 ? 20.775 -23.856 -8.379 1.00 35.83 175 ALA B CA 1
ATOM 2614 C C . ALA B 1 175 ? 20.978 -25.280 -7.881 1.00 37.07 175 ALA B C 1
ATOM 2615 O O . ALA B 1 175 ? 22.069 -25.640 -7.446 1.00 41.47 175 ALA B O 1
ATOM 2617 N N . TYR B 1 176 ? 19.906 -26.062 -7.870 1.00 37.31 176 TYR B N 1
ATOM 2618 C CA . TYR B 1 176 ? 19.910 -27.349 -7.191 1.00 37.06 176 TYR B CA 1
ATOM 2619 C C . TYR B 1 176 ? 19.004 -28.329 -7.930 1.00 38.88 176 TYR B C 1
ATOM 2620 O O . TYR B 1 176 ? 17.784 -28.167 -7.941 1.00 40.44 176 TYR B O 1
ATOM 2629 N N . SER B 1 177 ? 19.605 -29.298 -8.612 1.00 40.27 177 SER B N 1
ATOM 2630 C CA . SER B 1 177 ? 18.849 -30.422 -9.154 1.00 43.50 177 SER B CA 1
ATOM 2631 C C . SER B 1 177 ? 19.130 -31.710 -8.391 1.00 45.89 177 SER B C 1
ATOM 2632 O O . SER B 1 177 ? 20.062 -31.772 -7.591 1.00 46.79 177 SER B O 1
ATOM 2635 N N . THR B 1 178 ? 18.348 -32.748 -8.677 1.00 48.77 178 THR B N 1
ATOM 2636 C CA . THR B 1 178 ? 18.642 -34.091 -8.180 1.00 52.60 178 THR B CA 1
ATOM 2637 C C . THR B 1 178 ? 18.654 -35.150 -9.283 1.00 54.06 178 THR B C 1
ATOM 2638 O O . THR B 1 178 ? 17.654 -35.369 -9.968 1.00 53.88 178 THR B O 1
ATOM 2642 N N . VAL B 1 179 ? 19.819 -35.759 -9.483 1.00 56.52 179 VAL B N 1
ATOM 2643 C CA . VAL B 1 179 ? 19.970 -36.915 -10.363 1.00 57.95 179 VAL B CA 1
ATOM 2644 C C . VAL B 1 179 ? 19.255 -38.138 -9.792 1.00 59.09 179 VAL B C 1
ATOM 2645 O O . VAL B 1 179 ? 19.085 -38.254 -8.577 1.00 59.36 179 VAL B O 1
ATOM 2649 N N . PRO B 1 180 ? 18.814 -39.047 -10.674 1.00 60.63 180 PRO B N 1
ATOM 2650 C CA . PRO B 1 180 ? 18.429 -40.407 -10.312 1.00 61.94 180 PRO B CA 1
ATOM 2651 C C . PRO B 1 180 ? 19.339 -41.009 -9.244 1.00 63.65 180 PRO B C 1
ATOM 2652 O O . PRO B 1 180 ? 20.072 -41.962 -9.521 1.00 64.82 180 PRO B O 1
ATOM 2656 N N . THR B 1 189 ? 24.062 -40.066 -23.662 1.00 50.42 189 THR B N 1
ATOM 2657 C CA . THR B 1 189 ? 25.397 -40.265 -23.109 1.00 51.02 189 THR B CA 1
ATOM 2658 C C . THR B 1 189 ? 25.995 -38.958 -22.601 1.00 50.52 189 THR B C 1
ATOM 2659 O O . THR B 1 189 ? 26.755 -38.960 -21.631 1.00 50.87 189 THR B O 1
ATOM 2663 N N . ARG B 1 190 ? 25.840 -37.907 -23.403 1.00 49.41 190 ARG B N 1
ATOM 2664 C CA . ARG B 1 190 ? 25.538 -36.570 -22.896 1.00 47.62 190 ARG B CA 1
ATOM 2665 C C . ARG B 1 190 ? 24.684 -36.630 -21.633 1.00 46.82 190 ARG B C 1
ATOM 2666 O O . ARG B 1 190 ? 23.686 -37.350 -21.585 1.00 47.41 190 ARG B O 1
ATOM 2674 N N . GLY B 1 191 ? 25.057 -35.843 -20.628 1.00 45.06 191 GLY B N 1
ATOM 2675 C CA . GLY B 1 191 ? 24.860 -36.240 -19.237 1.00 43.06 191 GLY B CA 1
ATOM 2676 C C . GLY B 1 191 ? 23.480 -35.906 -18.707 1.00 42.37 191 GLY B C 1
ATOM 2677 O O . GLY B 1 191 ? 22.472 -36.133 -19.376 1.00 40.12 191 GLY B O 1
ATOM 2678 N N . SER B 1 192 ? 23.436 -35.396 -17.481 1.00 42.91 192 SER B N 1
ATOM 2679 C CA . SER B 1 192 ? 22.173 -35.051 -16.844 1.00 44.09 192 SER B CA 1
ATOM 2680 C C . SER B 1 192 ? 21.476 -33.941 -17.622 1.00 45.47 192 SER B C 1
ATOM 2681 O O . SER B 1 192 ? 22.089 -33.283 -18.467 1.00 44.66 192 SER B O 1
ATOM 2684 N N . TRP B 1 193 ? 20.187 -33.757 -17.350 1.00 46.63 193 TRP B N 1
ATOM 2685 C CA . TRP B 1 193 ? 19.375 -32.803 -18.098 1.00 48.51 193 TRP B CA 1
ATOM 2686 C C . TRP B 1 193 ? 19.602 -31.393 -17.571 1.00 48.16 193 TRP B C 1
ATOM 2687 O O . TRP B 1 193 ? 19.710 -30.441 -18.345 1.00 48.83 193 TRP B O 1
ATOM 2698 N N . PHE B 1 194 ? 19.752 -31.281 -16.255 1.00 47.79 194 PHE B N 1
ATOM 2699 C CA . PHE B 1 194 ? 20.102 -30.018 -15.624 1.00 46.27 194 PHE B CA 1
ATOM 2700 C C . PHE B 1 194 ? 21.399 -29.453 -16.196 1.00 45.09 194 PHE B C 1
ATOM 2701 O O . PHE B 1 194 ? 21.432 -28.311 -16.646 1.00 45.91 194 PHE B O 1
ATOM 2709 N N . MET B 1 195 ? 22.423 -30.292 -16.309 1.00 44.56 195 MET B N 1
ATOM 2710 C CA . MET B 1 195 ? 23.704 -29.840 -16.845 1.00 44.13 195 MET B CA 1
ATOM 2711 C C . MET B 1 195 ? 23.685 -29.617 -18.356 1.00 42.74 195 MET B C 1
ATOM 2712 O O . MET B 1 195 ? 24.315 -28.680 -18.848 1.00 43.61 195 MET B O 1
ATOM 2717 N N . GLN B 1 196 ? 23.031 -30.511 -19.094 1.00 39.41 196 GLN B N 1
ATOM 2718 C CA . GLN B 1 196 ? 22.919 -30.356 -20.544 1.00 39.85 196 GLN B CA 1
ATOM 2719 C C . GLN B 1 196 ? 22.301 -29.004 -20.876 1.00 38.56 196 GLN B C 1
ATOM 2720 O O . GLN B 1 196 ? 22.832 -28.244 -21.687 1.00 38.05 196 GLN B O 1
ATOM 2726 N N . SER B 1 197 ? 21.170 -28.722 -20.237 1.00 36.79 197 SER B N 1
ATOM 2727 C CA . SER B 1 197 ? 20.449 -27.471 -20.439 1.00 35.39 197 SER B CA 1
ATOM 2728 C C . SER B 1 197 ? 21.185 -26.262 -19.869 1.00 35.92 197 SER B C 1
ATOM 2729 O O . SER B 1 197 ? 21.188 -25.192 -20.484 1.00 36.24 197 SER B O 1
ATOM 2732 N N . LEU B 1 198 ? 21.790 -26.419 -18.693 1.00 34.65 198 LEU B N 1
ATOM 2733 C CA . LEU B 1 198 ? 22.438 -25.286 -18.037 1.00 35.07 198 LEU B CA 1
ATOM 2734 C C . LEU B 1 198 ? 23.611 -24.793 -18.867 1.00 35.63 198 LEU B C 1
ATOM 2735 O O . LEU B 1 198 ? 23.875 -23.589 -18.940 1.00 35.16 198 LEU B O 1
ATOM 2740 N N . CYS B 1 199 ? 24.297 -25.732 -19.510 1.00 35.65 199 CYS B N 1
ATOM 2741 C CA . CYS B 1 199 ? 25.386 -25.386 -20.410 1.00 36.46 199 CYS B CA 1
ATOM 2742 C C . CYS B 1 199 ? 24.894 -24.997 -21.802 1.00 37.50 199 CYS B C 1
ATOM 2743 O O . CYS B 1 199 ? 25.288 -23.961 -22.336 1.00 38.52 199 CYS B O 1
ATOM 2746 N N . ALA B 1 200 ? 23.928 -25.740 -22.329 1.00 37.56 200 ALA B N 1
ATOM 2747 C CA . ALA B 1 200 ? 23.299 -25.340 -23.580 1.00 38.65 200 ALA B CA 1
ATOM 2748 C C . ALA B 1 200 ? 22.842 -23.884 -23.504 1.00 40.07 200 ALA B C 1
ATOM 2749 O O . ALA B 1 200 ? 22.984 -23.124 -24.466 1.00 39.39 200 ALA B O 1
ATOM 2751 N N . GLU B 1 201 ? 22.386 -23.467 -22.326 1.00 39.61 201 GLU B N 1
ATOM 2752 C CA . GLU B 1 201 ? 21.991 -22.077 -22.145 1.00 39.20 201 GLU B CA 1
ATOM 2753 C C . GLU B 1 201 ? 23.196 -21.165 -21.956 1.00 39.53 201 GLU B C 1
ATOM 2754 O O . GLU B 1 201 ? 23.487 -20.329 -22.809 1.00 40.17 201 GLU B O 1
ATOM 2760 N N . LEU B 1 202 ? 23.957 -21.387 -20.892 1.00 40.78 202 LEU B N 1
ATOM 2761 C CA . LEU B 1 202 ? 25.081 -20.505 -20.611 1.00 40.97 202 LEU B CA 1
ATOM 2762 C C . LEU B 1 202 ? 25.835 -20.241 -21.911 1.00 40.05 202 LEU B C 1
ATOM 2763 O O . LEU B 1 202 ? 25.901 -19.101 -22.368 1.00 38.77 202 LEU B O 1
ATOM 2768 N N . ALA B 1 203 ? 26.121 -21.319 -22.632 1.00 40.33 203 ALA B N 1
ATOM 2769 C CA . ALA B 1 203 ? 27.005 -21.275 -23.794 1.00 41.00 203 ALA B CA 1
ATOM 2770 C C . ALA B 1 203 ? 26.291 -20.852 -25.071 1.00 41.31 203 ALA B C 1
ATOM 2771 O O . ALA B 1 203 ? 26.661 -21.280 -26.161 1.00 44.02 203 ALA B O 1
ATOM 2773 N N . ALA B 1 204 ? 25.213 -20.090 -24.934 1.00 42.75 204 ALA B N 1
ATOM 2774 C CA . ALA B 1 204 ? 24.482 -19.588 -26.092 1.00 41.50 204 ALA B CA 1
ATOM 2775 C C . ALA B 1 204 ? 23.913 -18.227 -25.743 1.00 41.46 204 ALA B C 1
ATOM 2776 O O . ALA B 1 204 ? 23.880 -17.323 -26.576 1.00 42.53 204 ALA B O 1
ATOM 2778 N N . ASN B 1 205 ? 23.520 -18.071 -24.483 1.00 41.94 205 ASN B N 1
ATOM 2779 C CA . ASN B 1 205 ? 22.948 -16.815 -24.018 1.00 41.55 205 ASN B CA 1
ATOM 2780 C C . ASN B 1 205 ? 23.543 -16.349 -22.696 1.00 40.95 205 ASN B C 1
ATOM 2781 O O . ASN B 1 205 ? 23.115 -15.341 -22.137 1.00 41.54 205 ASN B O 1
ATOM 2786 N N . GLY B 1 206 ? 24.567 -17.052 -22.227 1.00 40.78 206 GLY B N 1
ATOM 2787 C CA . GLY B 1 206 ? 25.220 -16.696 -20.972 1.00 40.89 206 GLY B CA 1
ATOM 2788 C C . GLY B 1 206 ? 25.624 -15.237 -20.896 1.00 40.50 206 GLY B C 1
ATOM 2789 O O . GLY B 1 206 ? 25.767 -14.685 -19.809 1.00 40.46 206 GLY B O 1
ATOM 2790 N N . LYS B 1 207 ? 25.907 -14.645 -22.053 1.00 42.89 207 LYS B N 1
ATOM 2791 C CA . LYS B 1 207 ? 26.445 -13.290 -22.124 1.00 43.65 207 LYS B CA 1
ATOM 2792 C C . LYS B 1 207 ? 25.345 -12.334 -22.575 1.00 44.38 207 LYS B C 1
ATOM 2793 O O . LYS B 1 207 ? 25.470 -11.117 -22.429 1.00 44.85 207 LYS B O 1
ATOM 2799 N N . ARG B 1 208 ? 24.253 -12.902 -23.082 1.00 43.31 208 ARG B N 1
ATOM 2800 C CA . ARG B 1 208 ? 23.116 -12.124 -23.561 1.00 42.68 208 ARG B CA 1
ATOM 2801 C C . ARG B 1 208 ? 22.061 -11.897 -22.475 1.00 42.66 208 ARG B C 1
ATOM 2802 O O . ARG B 1 208 ? 21.457 -10.825 -22.401 1.00 43.00 208 ARG B O 1
ATOM 2810 N N . LEU B 1 209 ? 21.852 -12.899 -21.626 1.00 40.06 209 LEU B N 1
ATOM 2811 C CA . LEU B 1 209 ? 20.770 -12.857 -20.648 1.00 37.87 209 LEU B CA 1
ATOM 2812 C C . LEU B 1 209 ? 21.277 -12.735 -19.213 1.00 36.26 209 LEU B C 1
ATOM 2813 O O . LEU B 1 209 ? 22.299 -13.324 -18.856 1.00 34.85 209 LEU B O 1
ATOM 2818 N N . ASP B 1 210 ? 20.489 -12.065 -18.375 1.00 34.14 210 ASP B N 1
ATOM 2819 C CA . ASP B 1 210 ? 20.709 -12.053 -16.932 1.00 33.26 210 ASP B CA 1
ATOM 2820 C C . ASP B 1 210 ? 20.492 -13.438 -16.332 1.00 31.65 210 ASP B C 1
ATOM 2821 O O . ASP B 1 210 ? 19.825 -14.282 -16.934 1.00 31.04 210 ASP B O 1
ATOM 2826 N N . ILE B 1 211 ? 21.188 -13.720 -15.234 1.00 29.88 211 ILE B N 1
ATOM 2827 C CA . ILE B 1 211 ? 21.312 -15.093 -14.746 1.00 29.37 211 ILE B CA 1
ATOM 2828 C C . ILE B 1 211 ? 19.948 -15.709 -14.451 1.00 30.05 211 ILE B C 1
ATOM 2829 O O . ILE B 1 211 ? 19.742 -16.914 -14.611 1.00 29.64 211 ILE B O 1
ATOM 2834 N N . LEU B 1 212 ? 18.998 -14.862 -14.073 1.00 31.10 212 LEU B N 1
ATOM 2835 C CA . LEU B 1 212 ? 17.784 -15.331 -13.419 1.00 31.86 212 LEU B CA 1
ATOM 2836 C C . LEU B 1 212 ? 16.701 -15.701 -14.424 1.00 32.73 212 LEU B C 1
ATOM 2837 O O . LEU B 1 212 ? 15.884 -16.591 -14.171 1.00 32.70 212 LEU B O 1
ATOM 2842 N N . THR B 1 213 ? 16.745 -15.079 -15.598 1.00 32.27 213 THR B N 1
ATOM 2843 C CA . THR B 1 213 ? 15.977 -15.591 -16.724 1.00 32.57 213 THR B CA 1
ATOM 2844 C C . THR B 1 213 ? 16.738 -16.697 -17.448 1.00 32.08 213 THR B C 1
ATOM 2845 O O . THR B 1 213 ? 16.171 -17.750 -17.734 1.00 32.66 213 THR B O 1
ATOM 2849 N N . LEU B 1 214 ? 18.053 -16.545 -17.566 1.00 31.07 214 LEU B N 1
ATOM 2850 C CA . LEU B 1 214 ? 18.875 -17.639 -18.076 1.00 31.71 214 LEU B CA 1
ATOM 2851 C C . LEU B 1 214 ? 18.462 -18.933 -17.393 1.00 31.84 214 LEU B C 1
ATOM 2852 O O . LEU B 1 214 ? 18.082 -19.901 -18.052 1.00 32.25 214 LEU B O 1
ATOM 2857 N N . LEU B 1 215 ? 18.469 -18.907 -16.063 1.00 32.17 215 LEU B N 1
ATOM 2858 C CA . LEU B 1 215 ? 18.195 -20.096 -15.265 1.00 32.05 215 LEU B CA 1
ATOM 2859 C C . LEU B 1 215 ? 16.719 -20.487 -15.323 1.00 31.79 215 LEU B C 1
ATOM 2860 O O . LEU B 1 215 ? 16.382 -21.672 -15.273 1.00 31.04 215 LEU B O 1
ATOM 2865 N N . THR B 1 216 ? 15.838 -19.492 -15.398 1.00 30.53 216 THR B N 1
ATOM 2866 C CA . THR B 1 216 ? 14.422 -19.767 -15.622 1.00 31.34 216 THR B CA 1
ATOM 2867 C C . THR B 1 216 ? 14.204 -20.662 -16.835 1.00 32.11 216 THR B C 1
ATOM 2868 O O . THR B 1 216 ? 13.588 -21.722 -16.724 1.00 33.16 216 THR B O 1
ATOM 2872 N N . PHE B 1 217 ? 14.776 -20.266 -17.969 1.00 31.27 217 PHE B N 1
ATOM 2873 C CA . PHE B 1 217 ? 14.723 -21.068 -19.183 1.00 31.03 217 PHE B CA 1
ATOM 2874 C C . PHE B 1 217 ? 15.455 -22.390 -19.003 1.00 33.04 217 PHE B C 1
ATOM 2875 O O . PHE B 1 217 ? 15.151 -23.375 -19.678 1.00 36.20 217 PHE B O 1
ATOM 2883 N N . VAL B 1 218 ? 16.435 -22.421 -18.108 1.00 32.60 218 VAL B N 1
ATOM 2884 C CA . VAL B 1 218 ? 17.045 -23.700 -17.767 1.00 34.92 218 VAL B CA 1
ATOM 2885 C C . VAL B 1 218 ? 16.021 -24.622 -17.104 1.00 35.87 218 VAL B C 1
ATOM 2886 O O . VAL B 1 218 ? 16.012 -25.827 -17.354 1.00 37.09 218 VAL B O 1
ATOM 2890 N N . CYS B 1 219 ? 15.078 -24.034 -16.372 1.00 36.79 219 CYS B N 1
ATOM 2891 C CA . CYS B 1 219 ? 13.980 -24.793 -15.777 1.00 37.43 219 CYS B CA 1
ATOM 2892 C C . CYS B 1 219 ? 13.034 -25.302 -16.854 1.00 37.67 219 CYS B C 1
ATOM 2893 O O . CYS B 1 219 ? 12.510 -26.415 -16.758 1.00 37.98 219 CYS B O 1
ATOM 2896 N N . GLN B 1 220 ? 12.740 -24.442 -17.825 1.00 38.11 220 GLN B N 1
ATOM 2897 C CA . GLN B 1 220 ? 11.746 -24.761 -18.843 1.00 39.21 220 GLN B CA 1
ATOM 2898 C C . GLN B 1 220 ? 12.239 -25.865 -19.771 1.00 40.24 220 GLN B C 1
ATOM 2899 O O . GLN B 1 220 ? 11.462 -26.715 -20.201 1.00 40.00 220 GLN B O 1
ATOM 2905 N N . ARG B 1 221 ? 13.543 -25.873 -20.039 1.00 42.54 221 ARG B N 1
ATOM 2906 C CA . ARG B 1 221 ? 14.130 -26.808 -20.992 1.00 43.46 221 ARG B CA 1
ATOM 2907 C C . ARG B 1 221 ? 14.300 -28.199 -20.399 1.00 44.37 221 ARG B C 1
ATOM 2908 O O . ARG B 1 221 ? 14.291 -29.188 -21.129 1.00 46.10 221 ARG B O 1
ATOM 2916 N N . VAL B 1 222 ? 14.470 -28.273 -19.081 1.00 44.98 222 VAL B N 1
ATOM 2917 C CA . VAL B 1 222 ? 14.527 -29.561 -18.395 1.00 45.68 222 VAL B CA 1
ATOM 2918 C C . VAL B 1 222 ? 13.132 -30.136 -18.166 1.00 47.01 222 VAL B C 1
ATOM 2919 O O . VAL B 1 222 ? 12.886 -31.311 -18.438 1.00 48.89 222 VAL B O 1
ATOM 2923 N N . ALA B 1 223 ? 12.216 -29.296 -17.693 1.00 47.45 223 ALA B N 1
ATOM 2924 C CA . ALA B 1 223 ? 10.799 -29.644 -17.648 1.00 47.82 223 ALA B CA 1
ATOM 2925 C C . ALA B 1 223 ? 10.380 -30.367 -18.921 1.00 48.95 223 ALA B C 1
ATOM 2926 O O . ALA B 1 223 ? 9.694 -31.388 -18.872 1.00 48.76 223 ALA B O 1
ATOM 2928 N N . VAL B 1 224 ? 10.889 -29.882 -20.050 1.00 49.58 224 VAL B N 1
ATOM 2929 C CA . VAL B 1 224 ? 10.142 -29.885 -21.299 1.00 50.00 224 VAL B CA 1
ATOM 2930 C C . VAL B 1 224 ? 10.789 -30.773 -22.360 1.00 51.68 224 VAL B C 1
ATOM 2931 O O . VAL B 1 224 ? 10.113 -31.254 -23.267 1.00 51.90 224 VAL B O 1
ATOM 2935 N N . ASP B 1 225 ? 12.087 -31.024 -22.222 1.00 53.08 225 ASP B N 1
ATOM 2936 C CA . ASP B 1 225 ? 12.805 -31.850 -23.189 1.00 54.77 225 ASP B CA 1
ATOM 2937 C C . ASP B 1 225 ? 12.975 -33.286 -22.698 1.00 57.34 225 ASP B C 1
ATOM 2938 O O . ASP B 1 225 ? 13.821 -34.024 -23.198 1.00 56.75 225 ASP B O 1
ATOM 2943 N N . PHE B 1 226 ? 12.087 -33.705 -21.800 1.00 61.10 226 PHE B N 1
ATOM 2944 C CA . PHE B 1 226 ? 12.254 -34.942 -21.041 1.00 63.65 226 PHE B CA 1
ATOM 2945 C C . PHE B 1 226 ? 11.615 -36.131 -21.758 1.00 63.72 226 PHE B C 1
ATOM 2946 O O . PHE B 1 226 ? 12.046 -37.271 -21.595 1.00 63.42 226 PHE B O 1
ATOM 2954 N N . GLU B 1 227 ? 10.561 -35.862 -22.522 1.00 64.84 227 GLU B N 1
ATOM 2955 C CA . GLU B 1 227 ? 9.597 -36.891 -22.896 1.00 66.55 227 GLU B CA 1
ATOM 2956 C C . GLU B 1 227 ? 9.537 -37.047 -24.412 1.00 68.61 227 GLU B C 1
ATOM 2957 O O . GLU B 1 227 ? 9.447 -36.054 -25.135 1.00 69.83 227 GLU B O 1
ATOM 2963 N N . SER B 1 228 ? 9.515 -38.290 -24.887 1.00 69.91 228 SER B N 1
ATOM 2964 C CA . SER B 1 228 ? 9.619 -38.561 -26.320 1.00 71.27 228 SER B CA 1
ATOM 2965 C C . SER B 1 228 ? 8.822 -39.778 -26.800 1.00 72.53 228 SER B C 1
ATOM 2966 O O . SER B 1 228 ? 8.785 -40.066 -27.998 1.00 72.79 228 SER B O 1
ATOM 2969 N N . CYS B 1 229 ? 8.219 -40.510 -25.866 1.00 73.13 229 CYS B N 1
ATOM 2970 C CA . CYS B 1 229 ? 7.722 -41.857 -26.136 1.00 73.12 229 CYS B CA 1
ATOM 2971 C C . CYS B 1 229 ? 7.487 -42.614 -24.833 1.00 72.43 229 CYS B C 1
ATOM 2972 O O . CYS B 1 229 ? 8.288 -43.466 -24.450 1.00 71.28 229 CYS B O 1
ATOM 2975 N N . GLN B 1 241 ? 12.832 -33.360 -10.555 1.00 43.02 241 GLN B N 1
ATOM 2976 C CA . GLN B 1 241 ? 14.163 -33.229 -11.150 1.00 45.28 241 GLN B CA 1
ATOM 2977 C C . GLN B 1 241 ? 14.446 -31.849 -11.751 1.00 44.00 241 GLN B C 1
ATOM 2978 O O . GLN B 1 241 ? 15.599 -31.515 -12.046 1.00 42.02 241 GLN B O 1
ATOM 2984 N N . ILE B 1 242 ? 13.393 -31.066 -11.969 1.00 41.26 242 ILE B N 1
ATOM 2985 C CA . ILE B 1 242 ? 13.571 -29.676 -12.357 1.00 41.12 242 ILE B CA 1
ATOM 2986 C C . ILE B 1 242 ? 14.619 -29.045 -11.451 1.00 40.67 242 ILE B C 1
ATOM 2987 O O . ILE B 1 242 ? 14.753 -29.435 -10.290 1.00 43.46 242 ILE B O 1
ATOM 2992 N N . PRO B 1 243 ? 15.418 -28.120 -12.001 1.00 38.07 243 PRO B N 1
ATOM 2993 C CA . PRO B 1 243 ? 16.208 -27.274 -11.125 1.00 36.61 243 PRO B CA 1
ATOM 2994 C C . PRO B 1 243 ? 15.332 -26.477 -10.168 1.00 35.48 243 PRO B C 1
ATOM 2995 O O . PRO B 1 243 ? 14.409 -25.778 -10.588 1.00 34.58 243 PRO B O 1
ATOM 2999 N N . CYS B 1 244 ? 15.645 -26.566 -8.883 1.00 35.11 244 CYS B N 1
ATOM 3000 C CA . CYS B 1 244 ? 15.106 -25.620 -7.920 1.00 35.65 244 CYS B CA 1
ATOM 3001 C C . CYS B 1 244 ? 16.112 -24.499 -7.732 1.00 33.80 244 CYS B C 1
ATOM 3002 O O . CYS B 1 244 ? 17.315 -24.751 -7.663 1.00 35.23 244 CYS B O 1
ATOM 3005 N N . ILE B 1 245 ? 15.634 -23.266 -7.867 1.00 32.60 245 ILE B N 1
ATOM 3006 C CA . ILE B 1 245 ? 16.498 -22.091 -7.908 1.00 29.94 245 ILE B CA 1
ATOM 3007 C C . ILE B 1 245 ? 16.044 -21.101 -6.844 1.00 29.75 245 ILE B C 1
ATOM 3008 O O . ILE B 1 245 ? 14.867 -20.733 -6.770 1.00 30.32 245 ILE B O 1
ATOM 3013 N N . THR B 1 246 ? 17.001 -20.601 -6.076 1.00 27.61 246 THR B N 1
ATOM 3014 C CA . THR B 1 246 ? 16.682 -19.815 -4.897 1.00 26.71 246 THR B CA 1
ATOM 3015 C C . THR B 1 246 ? 17.728 -18.719 -4.750 1.00 27.50 246 THR B C 1
ATOM 3016 O O . THR B 1 246 ? 18.924 -19.000 -4.757 1.00 28.56 246 THR B O 1
ATOM 3020 N N . THR B 1 247 ? 17.286 -17.470 -4.851 1.00 27.17 247 THR B N 1
ATOM 3021 C CA . THR B 1 247 ? 18.197 -16.365 -5.111 1.00 27.82 247 THR B CA 1
ATOM 3022 C C . THR B 1 247 ? 18.031 -15.284 -4.053 1.00 28.73 247 THR B C 1
ATOM 3023 O O . THR B 1 247 ? 16.911 -14.986 -3.648 1.00 29.17 247 THR B O 1
ATOM 3027 N N . MET B 1 248 ? 19.146 -14.722 -3.593 1.00 28.37 248 MET B N 1
ATOM 3028 C CA . MET B 1 248 ? 19.119 -13.500 -2.799 1.00 30.94 248 MET B CA 1
ATOM 3029 C C . MET B 1 248 ? 19.777 -12.340 -3.533 1.00 31.16 248 MET B C 1
ATOM 3030 O O . MET B 1 248 ? 19.902 -11.238 -2.998 1.00 31.52 248 MET B O 1
ATOM 3035 N N . LEU B 1 249 ? 20.260 -12.620 -4.737 1.00 31.95 249 LEU B N 1
ATOM 3036 C CA . LEU B 1 249 ? 20.830 -11.590 -5.590 1.00 31.19 249 LEU B CA 1
ATOM 3037 C C . LEU B 1 249 ? 20.083 -10.273 -5.394 1.00 30.85 249 LEU B C 1
ATOM 3038 O O . LEU B 1 249 ? 18.863 -10.225 -5.532 1.00 29.20 249 LEU B O 1
ATOM 3043 N N . THR B 1 250 ? 20.812 -9.238 -4.985 1.00 29.47 250 THR B N 1
ATOM 3044 C CA . THR B 1 250 ? 20.255 -7.902 -4.826 1.00 28.03 250 THR B CA 1
ATOM 3045 C C . THR B 1 250 ? 20.434 -7.069 -6.090 1.00 30.19 250 THR B C 1
ATOM 3046 O O . THR B 1 250 ? 20.214 -5.854 -6.068 1.00 31.53 250 THR B O 1
ATOM 3050 N N . ARG B 1 251 ? 20.786 -7.714 -7.199 1.00 29.50 251 ARG B N 1
ATOM 3051 C CA . ARG B 1 251 ? 20.853 -7.010 -8.477 1.00 29.85 251 ARG B CA 1
ATOM 3052 C C . ARG B 1 251 ? 20.846 -7.902 -9.719 1.00 32.82 251 ARG B C 1
ATOM 3053 O O . ARG B 1 251 ? 20.898 -9.134 -9.626 1.00 33.53 251 ARG B O 1
ATOM 3061 N N . ILE B 1 252 ? 20.838 -7.252 -10.882 1.00 32.82 252 ILE B N 1
ATOM 3062 C CA . ILE B 1 252 ? 20.821 -7.924 -12.179 1.00 33.04 252 ILE B CA 1
ATOM 3063 C C . ILE B 1 252 ? 22.209 -8.443 -12.541 1.00 34.96 252 ILE B C 1
ATOM 3064 O O . ILE B 1 252 ? 23.154 -7.666 -12.699 1.00 34.61 252 ILE B O 1
ATOM 3069 N N . LEU B 1 253 ? 22.331 -9.761 -12.660 1.00 36.96 253 LEU B N 1
ATOM 3070 C CA . LEU B 1 253 ? 23.619 -10.386 -12.946 1.00 37.52 253 LEU B CA 1
ATOM 3071 C C . LEU B 1 253 ? 23.794 -10.630 -14.446 1.00 40.16 253 LEU B C 1
ATOM 3072 O O . LEU B 1 253 ? 23.066 -11.421 -15.059 1.00 38.64 253 LEU B O 1
ATOM 3077 N N . ARG B 1 254 ? 24.704 -9.868 -15.046 1.00 41.67 254 ARG B N 1
ATOM 3078 C CA . ARG B 1 254 ? 24.953 -9.944 -16.480 1.00 44.52 254 ARG B CA 1
ATOM 3079 C C . ARG B 1 254 ? 26.423 -10.256 -16.758 1.00 45.02 254 ARG B C 1
ATOM 3080 O O . ARG B 1 254 ? 27.318 -9.588 -16.236 1.00 45.79 254 ARG B O 1
ATOM 3088 N N . PHE B 1 255 ? 26.670 -11.276 -17.574 1.00 44.84 255 PHE B N 1
ATOM 3089 C CA . PHE B 1 255 ? 28.035 -11.618 -17.960 1.00 44.80 255 PHE B CA 1
ATOM 3090 C C . PHE B 1 255 ? 28.542 -10.774 -19.122 1.00 46.62 255 PHE B C 1
ATOM 3091 O O . PHE B 1 255 ? 28.488 -11.193 -20.276 1.00 46.31 255 PHE B O 1
ATOM 3099 N N . SER B 1 256 ? 29.117 -9.621 -18.792 1.00 50.09 256 SER B N 1
ATOM 3100 C CA . SER B 1 256 ? 29.386 -8.575 -19.773 1.00 52.49 256 SER B CA 1
ATOM 3101 C C . SER B 1 256 ? 30.776 -8.721 -20.381 1.00 53.68 256 SER B C 1
ATOM 3102 O O . SER B 1 256 ? 31.589 -9.518 -19.909 1.00 56.53 256 SER B O 1
ATOM 3105 N N . ALA C 1 10 ? -5.569 -20.566 22.646 1.00 33.48 10 ALA C N 1
ATOM 3106 C CA . ALA C 1 10 ? -6.956 -20.030 22.785 1.00 35.65 10 ALA C CA 1
ATOM 3107 C C . ALA C 1 10 ? -7.076 -18.948 23.860 1.00 36.15 10 ALA C C 1
ATOM 3108 O O . ALA C 1 10 ? -6.269 -18.893 24.789 1.00 37.35 10 ALA C O 1
ATOM 3110 N N . ALA C 1 11 ? -8.103 -18.109 23.750 1.00 36.17 11 ALA C N 1
ATOM 3111 C CA . ALA C 1 11 ? -8.271 -16.967 24.652 1.00 35.38 11 ALA C CA 1
ATOM 3112 C C . ALA C 1 11 ? -9.143 -17.310 25.853 1.00 36.46 11 ALA C C 1
ATOM 3113 O O . ALA C 1 11 ? -9.260 -16.528 26.795 1.00 35.57 11 ALA C O 1
ATOM 3115 N N . GLU C 1 12 ? -9.841 -18.435 25.760 1.00 38.84 12 GLU C N 1
ATOM 3116 C CA . GLU C 1 12 ? -11.024 -18.668 26.574 1.00 39.08 12 GLU C CA 1
ATOM 3117 C C . GLU C 1 12 ? -11.054 -20.125 27.002 1.00 39.91 12 GLU C C 1
ATOM 3118 O O . GLU C 1 12 ? -10.634 -21.003 26.248 1.00 40.12 12 GLU C O 1
ATOM 3124 N N . TYR C 1 13 ? -11.390 -20.352 28.268 1.00 40.41 13 TYR C N 1
ATOM 3125 C CA . TYR C 1 13 ? -11.599 -21.701 28.776 1.00 37.27 13 TYR C CA 1
ATOM 3126 C C . TYR C 1 13 ? -12.821 -22.298 28.090 1.00 37.48 13 TYR C C 1
ATOM 3127 O O . TYR C 1 13 ? -13.805 -21.600 27.831 1.00 37.30 13 TYR C O 1
ATOM 3136 N N . ASN C 1 14 ? -12.718 -23.568 27.716 1.00 37.59 14 ASN C N 1
ATOM 3137 C CA . ASN C 1 14 ? -13.861 -24.286 27.166 1.00 38.46 14 ASN C CA 1
ATOM 3138 C C . ASN C 1 14 ? -14.921 -24.579 28.224 1.00 39.16 14 ASN C C 1
ATOM 3139 O O . ASN C 1 14 ? -14.777 -25.509 29.023 1.00 38.72 14 ASN C O 1
ATOM 3144 N N . MET C 1 15 ? -15.937 -23.721 28.274 1.00 39.84 15 MET C N 1
ATOM 3145 C CA . MET C 1 15 ? -16.972 -23.777 29.303 1.00 39.57 15 MET C CA 1
ATOM 3146 C C . MET C 1 15 ? -18.299 -24.246 28.709 1.00 40.68 15 MET C C 1
ATOM 3147 O O . MET C 1 15 ? -19.372 -23.827 29.147 1.00 40.11 15 MET C O 1
ATOM 3152 N N . ARG C 1 16 ? -18.223 -25.088 27.684 1.00 41.86 16 ARG C N 1
ATOM 3153 C CA . ARG C 1 16 ? -19.430 -25.598 27.046 1.00 44.44 16 ARG C CA 1
ATOM 3154 C C . ARG C 1 16 ? -19.482 -27.122 27.035 1.00 43.23 16 ARG C C 1
ATOM 3155 O O . ARG C 1 16 ? -20.178 -27.718 26.215 1.00 43.08 16 ARG C O 1
ATOM 3163 N N . HIS C 1 17 ? -18.846 -27.736 28.029 1.00 43.00 17 HIS C N 1
ATOM 3164 C CA . HIS C 1 17 ? -18.890 -29.186 28.211 1.00 41.88 17 HIS C CA 1
ATOM 3165 C C . HIS C 1 17 ? -20.292 -29.677 28.574 1.00 42.60 17 HIS C C 1
ATOM 3166 O O . HIS C 1 17 ? -21.215 -28.883 28.754 1.00 44.42 17 HIS C O 1
ATOM 3173 N N . LYS C 1 18 ? -20.453 -30.993 28.658 1.00 42.80 18 LYS C N 1
ATOM 3174 C CA . LYS C 1 18 ? -21.717 -31.588 29.079 1.00 43.64 18 LYS C CA 1
ATOM 3175 C C . LYS C 1 18 ? -22.145 -31.015 30.425 1.00 43.57 18 LYS C C 1
ATOM 3176 O O . LYS C 1 18 ? -23.238 -30.458 30.560 1.00 42.04 18 LYS C O 1
ATOM 3182 N N . ASN C 1 19 ? -21.250 -31.135 31.404 1.00 44.21 19 ASN C N 1
ATOM 3183 C CA . ASN C 1 19 ? -21.502 -30.693 32.771 1.00 42.64 19 ASN C CA 1
ATOM 3184 C C . ASN C 1 19 ? -20.554 -29.569 33.180 1.00 41.81 19 ASN C C 1
ATOM 3185 O O . ASN C 1 19 ? -19.398 -29.533 32.757 1.00 42.04 19 ASN C O 1
ATOM 3190 N N . ARG C 1 20 ? -21.021 -28.705 34.074 1.00 40.77 20 ARG C N 1
ATOM 3191 C CA . ARG C 1 20 ? -20.195 -27.625 34.604 1.00 40.04 20 ARG C CA 1
ATOM 3192 C C . ARG C 1 20 ? -19.188 -28.152 35.624 1.00 39.51 20 ARG C C 1
ATOM 3193 O O . ARG C 1 20 ? -18.021 -27.759 35.617 1.00 41.52 20 ARG C O 1
ATOM 3201 N N . GLY C 1 21 ? -19.630 -29.080 36.466 1.00 38.79 21 GLY C N 1
ATOM 3202 C CA . GLY C 1 21 ? -18.731 -29.804 37.363 1.00 37.51 21 GLY C CA 1
ATOM 3203 C C . GLY C 1 21 ? -19.075 -29.536 38.814 1.00 35.61 21 GLY C C 1
ATOM 3204 O O . GLY C 1 21 ? -19.986 -28.764 39.103 1.00 33.94 21 GLY C O 1
ATOM 3205 N N . MET C 1 22 ? -18.317 -30.133 39.729 1.00 35.93 22 MET C N 1
ATOM 3206 C CA . MET C 1 22 ? -18.648 -30.075 41.154 1.00 37.19 22 MET C CA 1
ATOM 3207 C C . MET C 1 22 ? -18.377 -28.708 41.769 1.00 35.98 22 MET C C 1
ATOM 3208 O O . MET C 1 22 ? -17.389 -28.057 41.436 1.00 36.51 22 MET C O 1
ATOM 3213 N N . ALA C 1 23 ? -19.173 -28.352 42.771 1.00 35.16 23 ALA C N 1
ATOM 3214 C CA . ALA C 1 23 ? -18.751 -27.388 43.782 1.00 33.65 23 ALA C CA 1
ATOM 3215 C C . ALA C 1 23 ? -18.932 -27.974 45.182 1.00 34.65 23 ALA C C 1
ATOM 3216 O O . ALA C 1 23 ? -20.057 -28.167 45.642 1.00 33.64 23 ALA C O 1
ATOM 3218 N N . LEU C 1 24 ? -17.822 -28.380 45.791 1.00 35.05 24 LEU C N 1
ATOM 3219 C CA . LEU C 1 24 ? -17.828 -28.851 47.169 1.00 36.16 24 LEU C CA 1
ATOM 3220 C C . LEU C 1 24 ? -17.743 -27.685 48.150 1.00 35.71 24 LEU C C 1
ATOM 3221 O O . LEU C 1 24 ? -16.669 -27.118 48.353 1.00 35.88 24 LEU C O 1
ATOM 3226 N N . ILE C 1 25 ? -18.848 -27.407 48.838 1.00 33.76 25 ILE C N 1
ATOM 3227 C CA . ILE C 1 25 ? -18.844 -26.431 49.928 1.00 31.68 25 ILE C CA 1
ATOM 3228 C C . ILE C 1 25 ? -18.677 -27.067 51.310 1.00 30.70 25 ILE C C 1
ATOM 3229 O O . ILE C 1 25 ? -19.533 -27.817 51.772 1.00 29.02 25 ILE C O 1
ATOM 3234 N N . PHE C 1 26 ? -17.536 -26.810 51.937 1.00 30.74 26 PHE C N 1
ATOM 3235 C CA . PHE C 1 26 ? -17.279 -27.289 53.290 1.00 32.87 26 PHE C CA 1
ATOM 3236 C C . PHE C 1 26 ? -17.503 -26.174 54.305 1.00 33.80 26 PHE C C 1
ATOM 3237 O O . PHE C 1 26 ? -16.969 -25.075 54.156 1.00 34.91 26 PHE C O 1
ATOM 3245 N N . ASN C 1 27 ? -18.349 -26.430 55.296 1.00 34.14 27 ASN C N 1
ATOM 3246 C CA . ASN C 1 27 ? -18.308 -25.652 56.529 1.00 36.81 27 ASN C CA 1
ATOM 3247 C C . ASN C 1 27 ? -17.365 -26.289 57.542 1.00 36.90 27 ASN C C 1
ATOM 3248 O O . ASN C 1 27 ? -17.480 -27.479 57.855 1.00 38.00 27 ASN C O 1
ATOM 3253 N N . HIS C 1 28 ? -16.382 -25.516 57.988 1.00 35.12 28 HIS C N 1
ATOM 3254 C CA . HIS C 1 28 ? -15.334 -26.052 58.844 1.00 34.06 28 HIS C CA 1
ATOM 3255 C C . HIS C 1 28 ? -15.851 -26.233 60.265 1.00 33.78 28 HIS C C 1
ATOM 3256 O O . HIS C 1 28 ? -16.892 -25.686 60.632 1.00 33.11 28 HIS C O 1
ATOM 3263 N N . ASN C 1 43 ? -23.331 -20.559 57.257 1.00 64.31 43 ASN C N 1
ATOM 3264 C CA . ASN C 1 43 ? -24.652 -21.167 57.145 1.00 63.74 43 ASN C CA 1
ATOM 3265 C C . ASN C 1 43 ? -25.543 -20.408 56.169 1.00 63.31 43 ASN C C 1
ATOM 3266 O O . ASN C 1 43 ? -26.063 -20.988 55.215 1.00 63.06 43 ASN C O 1
ATOM 3271 N N . VAL C 1 44 ? -25.714 -19.112 56.412 1.00 62.01 44 VAL C N 1
ATOM 3272 C CA . VAL C 1 44 ? -26.419 -18.246 55.470 1.00 61.28 44 VAL C CA 1
ATOM 3273 C C . VAL C 1 44 ? -25.606 -18.025 54.195 1.00 60.04 44 VAL C C 1
ATOM 3274 O O . VAL C 1 44 ? -26.049 -18.367 53.098 1.00 59.93 44 VAL C O 1
ATOM 3278 N N . ASP C 1 45 ? -24.411 -17.463 54.349 1.00 58.64 45 ASP C N 1
ATOM 3279 C CA . ASP C 1 45 ? -23.292 -17.762 53.459 1.00 58.27 45 ASP C CA 1
ATOM 3280 C C . ASP C 1 45 ? -23.511 -19.057 52.684 1.00 57.43 45 ASP C C 1
ATOM 3281 O O . ASP C 1 45 ? -23.640 -19.053 51.458 1.00 55.76 45 ASP C O 1
ATOM 3286 N N . CYS C 1 46 ? -23.494 -20.170 53.410 1.00 56.72 46 CYS C N 1
ATOM 3287 C CA . CYS C 1 46 ? -23.238 -21.471 52.810 1.00 56.74 46 CYS C CA 1
ATOM 3288 C C . CYS C 1 46 ? -24.481 -21.993 52.095 1.00 55.42 46 CYS C C 1
ATOM 3289 O O . CYS C 1 46 ? -24.421 -22.970 51.347 1.00 54.13 46 CYS C O 1
ATOM 3292 N N . GLU C 1 47 ? -25.608 -21.330 52.329 1.00 54.34 47 GLU C N 1
ATOM 3293 C CA . GLU C 1 47 ? -26.815 -21.584 51.555 1.00 53.64 47 GLU C CA 1
ATOM 3294 C C . GLU C 1 47 ? -26.800 -20.700 50.319 1.00 50.89 47 GLU C C 1
ATOM 3295 O O . GLU C 1 47 ? -27.206 -21.118 49.235 1.00 50.33 47 GLU C O 1
ATOM 3301 N N . ASN C 1 48 ? -26.298 -19.483 50.494 1.00 47.91 48 ASN C N 1
ATOM 3302 C CA . ASN C 1 48 ? -26.330 -18.484 49.437 1.00 46.09 48 ASN C CA 1
ATOM 3303 C C . ASN C 1 48 ? -25.339 -18.785 48.319 1.00 44.19 48 ASN C C 1
ATOM 3304 O O . ASN C 1 48 ? -25.736 -19.012 47.179 1.00 42.21 48 ASN C O 1
ATOM 3309 N N . LEU C 1 49 ? -24.068 -18.917 48.680 1.00 43.00 49 LEU C N 1
ATOM 3310 C CA . LEU C 1 49 ? -23.128 -19.677 47.867 1.00 43.62 49 LEU C CA 1
ATOM 3311 C C . LEU C 1 49 ? -23.830 -20.814 47.128 1.00 44.63 49 LEU C C 1
ATOM 3312 O O . LEU C 1 49 ? -23.928 -20.806 45.897 1.00 44.17 49 LEU C O 1
ATOM 3317 N N . THR C 1 50 ? -24.236 -21.827 47.888 1.00 45.44 50 THR C N 1
ATOM 3318 C CA . THR C 1 50 ? -25.018 -22.950 47.376 1.00 45.69 50 THR C CA 1
ATOM 3319 C C . THR C 1 50 ? -26.002 -22.554 46.276 1.00 45.53 50 THR C C 1
ATOM 3320 O O . THR C 1 50 ? -25.886 -22.999 45.136 1.00 44.95 50 THR C O 1
ATOM 3324 N N . ARG C 1 51 ? -26.996 -21.748 46.631 1.00 46.48 51 ARG C N 1
ATOM 3325 C CA . ARG C 1 51 ? -27.939 -21.212 45.655 1.00 48.20 51 ARG C CA 1
ATOM 3326 C C . ARG C 1 51 ? -27.217 -20.732 44.396 1.00 48.39 51 ARG C C 1
ATOM 3327 O O . ARG C 1 51 ? -27.248 -21.391 43.356 1.00 48.25 51 ARG C O 1
ATOM 3335 N N . VAL C 1 52 ? -26.516 -19.609 44.524 1.00 48.47 52 VAL C N 1
ATOM 3336 C CA . VAL C 1 52 ? -25.829 -18.977 43.403 1.00 47.29 52 VAL C CA 1
ATOM 3337 C C . VAL C 1 52 ? -25.064 -19.971 42.534 1.00 47.81 52 VAL C C 1
ATOM 3338 O O . VAL C 1 52 ? -25.146 -19.921 41.306 1.00 48.59 52 VAL C O 1
ATOM 3342 N N . LEU C 1 53 ? -24.276 -20.833 43.169 1.00 47.63 53 LEU C N 1
ATOM 3343 C CA . LEU C 1 53 ? -23.533 -21.853 42.438 1.00 47.34 53 LEU C CA 1
ATOM 3344 C C . LEU C 1 53 ? -24.485 -22.774 41.687 1.00 48.27 53 LEU C C 1
ATOM 3345 O O . LEU C 1 53 ? -24.174 -23.247 40.591 1.00 47.99 53 LEU C O 1
ATOM 3350 N N . LYS C 1 54 ? -25.633 -23.047 42.298 1.00 47.91 54 LYS C N 1
ATOM 3351 C CA . LYS C 1 54 ? -26.604 -23.957 41.711 1.00 49.65 54 LYS C CA 1
ATOM 3352 C C . LYS C 1 54 ? -27.210 -23.287 40.489 1.00 50.67 54 LYS C C 1
ATOM 3353 O O . LYS C 1 54 ? -27.623 -23.958 39.542 1.00 51.36 54 LYS C O 1
ATOM 3359 N N . GLN C 1 55 ? -27.283 -21.960 40.539 1.00 50.87 55 GLN C N 1
ATOM 3360 C CA . GLN C 1 55 ? -27.804 -21.169 39.431 1.00 50.71 55 GLN C CA 1
ATOM 3361 C C . GLN C 1 55 ? -26.764 -20.985 38.333 1.00 49.45 55 GLN C C 1
ATOM 3362 O O . GLN C 1 55 ? -27.106 -20.628 37.209 1.00 50.11 55 GLN C O 1
ATOM 3368 N N . LEU C 1 56 ? -25.491 -21.156 38.678 1.00 48.36 56 LEU C N 1
ATOM 3369 C CA . LEU C 1 56 ? -24.436 -21.283 37.672 1.00 47.20 56 LEU C CA 1
ATOM 3370 C C . LEU C 1 56 ? -24.264 -22.736 37.232 1.00 46.70 56 LEU C C 1
ATOM 3371 O O . LEU C 1 56 ? -23.296 -23.081 36.549 1.00 46.65 56 LEU C O 1
ATOM 3376 N N . ASP C 1 57 ? -25.214 -23.580 37.623 1.00 44.52 57 ASP C N 1
ATOM 3377 C CA . ASP C 1 57 ? -25.360 -24.911 37.047 1.00 43.15 57 ASP C CA 1
ATOM 3378 C C . ASP C 1 57 ? -24.213 -25.838 37.437 1.00 41.49 57 ASP C C 1
ATOM 3379 O O . ASP C 1 57 ? -23.965 -26.843 36.769 1.00 40.36 57 ASP C O 1
ATOM 3384 N N . PHE C 1 58 ? -23.527 -25.499 38.526 1.00 40.75 58 PHE C N 1
ATOM 3385 C CA . PHE C 1 58 ? -22.690 -26.454 39.255 1.00 39.24 58 PHE C CA 1
ATOM 3386 C C . PHE C 1 58 ? -23.559 -27.537 39.890 1.00 38.92 58 PHE C C 1
ATOM 3387 O O . PHE C 1 58 ? -24.746 -27.319 40.148 1.00 36.59 58 PHE C O 1
ATOM 3395 N N . GLU C 1 59 ? -22.952 -28.684 40.186 1.00 37.94 59 GLU C N 1
ATOM 3396 C CA . GLU C 1 59 ? -23.564 -29.658 41.079 1.00 38.29 59 GLU C CA 1
ATOM 3397 C C . GLU C 1 59 ? -23.018 -29.547 42.500 1.00 37.19 59 GLU C C 1
ATOM 3398 O O . GLU C 1 59 ? -21.944 -30.061 42.822 1.00 37.94 59 GLU C O 1
ATOM 3404 N N . VAL C 1 60 ? -23.774 -28.854 43.345 1.00 36.19 60 VAL C N 1
ATOM 3405 C CA . VAL C 1 60 ? -23.276 -28.384 44.631 1.00 34.79 60 VAL C CA 1
ATOM 3406 C C . VAL C 1 60 ? -23.547 -29.422 45.713 1.00 35.51 60 VAL C C 1
ATOM 3407 O O . VAL C 1 60 ? -24.702 -29.687 46.056 1.00 34.99 60 VAL C O 1
ATOM 3411 N N . THR C 1 61 ? -22.483 -29.975 46.284 1.00 34.72 61 THR C N 1
ATOM 3412 C CA . THR C 1 61 ? -22.627 -30.775 47.488 1.00 36.43 61 THR C CA 1
ATOM 3413 C C . THR C 1 61 ? -21.950 -30.116 48.685 1.00 37.26 61 THR C C 1
ATOM 3414 O O . THR C 1 61 ? -20.786 -29.713 48.607 1.00 36.75 61 THR C O 1
ATOM 3418 N N . VAL C 1 62 ? -22.708 -29.988 49.773 1.00 37.96 62 VAL C N 1
ATOM 3419 C CA . VAL C 1 62 ? -22.341 -29.170 50.927 1.00 38.20 62 VAL C CA 1
ATOM 3420 C C . VAL C 1 62 ? -22.000 -30.078 52.107 1.00 39.86 62 VAL C C 1
ATOM 3421 O O . VAL C 1 62 ? -22.805 -30.925 52.497 1.00 41.44 62 VAL C O 1
ATOM 3425 N N . TYR C 1 63 ? -20.804 -29.925 52.664 1.00 38.90 63 TYR C N 1
ATOM 3426 C CA . TYR C 1 63 ? -20.398 -30.774 53.774 1.00 42.00 63 TYR C CA 1
ATOM 3427 C C . TYR C 1 63 ? -20.446 -30.034 55.109 1.00 44.64 63 TYR C C 1
ATOM 3428 O O . TYR C 1 63 ? -20.318 -28.809 55.156 1.00 45.37 63 TYR C O 1
ATOM 3437 N N . LYS C 1 64 ? -20.662 -30.781 56.188 1.00 46.73 64 LYS C N 1
ATOM 3438 C CA . LYS C 1 64 ? -20.833 -30.187 57.511 1.00 49.08 64 LYS C CA 1
ATOM 3439 C C . LYS C 1 64 ? -20.025 -30.947 58.557 1.00 49.45 64 LYS C C 1
ATOM 3440 O O . LYS C 1 64 ? -20.565 -31.803 59.256 1.00 49.17 64 LYS C O 1
ATOM 3446 N N . ASP C 1 65 ? -18.733 -30.648 58.655 1.00 51.55 65 ASP C N 1
ATOM 3447 C CA . ASP C 1 65 ? -17.896 -31.286 59.666 1.00 54.74 65 ASP C CA 1
ATOM 3448 C C . ASP C 1 65 ? -16.799 -30.392 60.251 1.00 54.57 65 ASP C C 1
ATOM 3449 O O . ASP C 1 65 ? -16.695 -29.213 59.911 1.00 54.73 65 ASP C O 1
ATOM 3454 N N . CYS C 1 66 ? -16.066 -30.934 61.220 1.00 53.73 66 CYS C N 1
ATOM 3455 C CA . CYS C 1 66 ? -15.246 -30.135 62.124 1.00 53.18 66 CYS C CA 1
ATOM 3456 C C . CYS C 1 66 ? -13.762 -30.400 61.881 1.00 52.18 66 CYS C C 1
ATOM 3457 O O . CYS C 1 66 ? -12.919 -29.531 62.108 1.00 51.94 66 CYS C O 1
ATOM 3460 N N . ARG C 1 67 ? -13.437 -31.638 61.524 1.00 50.58 67 ARG C N 1
ATOM 3461 C CA . ARG C 1 67 ? -12.050 -32.015 61.289 1.00 49.47 67 ARG C CA 1
ATOM 3462 C C . ARG C 1 67 ? -11.579 -31.529 59.919 1.00 49.67 67 ARG C C 1
ATOM 3463 O O . ARG C 1 67 ? -11.983 -32.070 58.888 1.00 49.43 67 ARG C O 1
ATOM 3471 N N . TYR C 1 68 ? -10.974 -30.344 59.921 1.00 49.54 68 TYR C N 1
ATOM 3472 C CA . TYR C 1 68 ? -9.902 -30.005 58.992 1.00 48.93 68 TYR C CA 1
ATOM 3473 C C . TYR C 1 68 ? -9.596 -31.150 58.032 1.00 48.89 68 TYR C C 1
ATOM 3474 O O . TYR C 1 68 ? -9.792 -31.026 56.822 1.00 46.34 68 TYR C O 1
ATOM 3483 N N . LYS C 1 69 ? -9.164 -32.279 58.586 1.00 48.72 69 LYS C N 1
ATOM 3484 C CA . LYS C 1 69 ? -8.642 -33.382 57.784 1.00 48.40 69 LYS C CA 1
ATOM 3485 C C . LYS C 1 69 ? -9.708 -34.013 56.891 1.00 47.26 69 LYS C C 1
ATOM 3486 O O . LYS C 1 69 ? -9.408 -34.485 55.794 1.00 46.17 69 LYS C O 1
ATOM 3492 N N . ASP C 1 70 ? -10.946 -34.039 57.376 1.00 46.26 70 ASP C N 1
ATOM 3493 C CA . ASP C 1 70 ? -12.059 -34.589 56.607 1.00 46.27 70 ASP C CA 1
ATOM 3494 C C . ASP C 1 70 ? -12.291 -33.760 55.349 1.00 44.17 70 ASP C C 1
ATOM 3495 O O . ASP C 1 70 ? -12.747 -34.270 54.328 1.00 43.85 70 ASP C O 1
ATOM 3500 N N . ILE C 1 71 ? -11.982 -32.472 55.446 1.00 43.20 71 ILE C N 1
ATOM 3501 C CA . ILE C 1 71 ? -12.062 -31.552 54.318 1.00 43.09 71 ILE C CA 1
ATOM 3502 C C . ILE C 1 71 ? -11.016 -31.869 53.245 1.00 42.79 71 ILE C C 1
ATOM 3503 O O . ILE C 1 71 ? -11.314 -31.846 52.052 1.00 43.75 71 ILE C O 1
ATOM 3508 N N . LEU C 1 72 ? -9.801 -32.197 53.670 1.00 41.44 72 LEU C N 1
ATOM 3509 C CA . LEU C 1 72 ? -8.714 -32.474 52.740 1.00 43.61 72 LEU C CA 1
ATOM 3510 C C . LEU C 1 72 ? -8.875 -33.825 52.046 1.00 43.67 72 LEU C C 1
ATOM 3511 O O . LEU C 1 72 ? -8.728 -33.925 50.827 1.00 43.02 72 LEU C O 1
ATOM 3516 N N . ARG C 1 73 ? -9.193 -34.850 52.831 1.00 43.25 73 ARG C N 1
ATOM 3517 C CA . ARG C 1 73 ? -9.561 -36.157 52.300 1.00 44.31 73 ARG C CA 1
ATOM 3518 C C . ARG C 1 73 ? -10.654 -36.043 51.245 1.00 45.12 73 ARG C C 1
ATOM 3519 O O . ARG C 1 73 ? -10.504 -36.529 50.122 1.00 45.52 73 ARG C O 1
ATOM 3527 N N . THR C 1 74 ? -11.789 -35.470 51.635 1.00 45.40 74 THR C N 1
ATOM 3528 C CA . THR C 1 74 ? -12.929 -35.361 50.731 1.00 45.40 74 THR C CA 1
ATOM 3529 C C . THR C 1 74 ? -12.486 -34.731 49.418 1.00 46.16 74 THR C C 1
ATOM 3530 O O . THR C 1 74 ? -13.044 -35.021 48.359 1.00 46.96 74 THR C O 1
ATOM 3534 N N . ILE C 1 75 ? -11.444 -33.908 49.497 1.00 46.85 75 ILE C N 1
ATOM 3535 C CA . ILE C 1 75 ? -10.928 -33.181 48.342 1.00 47.02 75 ILE C CA 1
ATOM 3536 C C . ILE C 1 75 ? -10.048 -34.078 47.472 1.00 47.87 75 ILE C C 1
ATOM 3537 O O . ILE C 1 75 ? -10.134 -34.049 46.244 1.00 47.57 75 ILE C O 1
ATOM 3542 N N . GLU C 1 76 ? -9.226 -34.901 48.115 1.00 48.61 76 GLU C N 1
ATOM 3543 C CA . GLU C 1 76 ? -8.306 -35.782 47.403 1.00 48.81 76 GLU C CA 1
ATOM 3544 C C . GLU C 1 76 ? -9.061 -36.756 46.508 1.00 49.37 76 GLU C C 1
ATOM 3545 O O . GLU C 1 76 ? -8.605 -37.087 45.412 1.00 49.72 76 GLU C O 1
ATOM 3551 N N . TYR C 1 77 ? -10.250 -37.153 46.951 1.00 50.00 77 TYR C N 1
ATOM 3552 C CA . TYR C 1 77 ? -11.033 -38.172 46.260 1.00 49.44 77 TYR C CA 1
ATOM 3553 C C . TYR C 1 77 ? -11.760 -37.605 45.044 1.00 49.20 77 TYR C C 1
ATOM 3554 O O . TYR C 1 77 ? -11.919 -38.281 44.028 1.00 49.24 77 TYR C O 1
ATOM 3563 N N . SER C 1 78 ? -12.245 -36.376 45.170 1.00 47.64 78 SER C N 1
ATOM 3564 C CA . SER C 1 78 ? -12.851 -35.687 44.046 1.00 48.21 78 SER C CA 1
ATOM 3565 C C . SER C 1 78 ? -11.814 -35.453 42.957 1.00 48.39 78 SER C C 1
ATOM 3566 O O . SER C 1 78 ? -12.067 -35.708 41.781 1.00 49.29 78 SER C O 1
ATOM 3569 N N . ALA C 1 79 ? -10.640 -34.973 43.352 1.00 48.09 79 ALA C N 1
ATOM 3570 C CA . ALA C 1 79 ? -9.454 -35.110 42.516 1.00 47.63 79 ALA C CA 1
ATOM 3571 C C . ALA C 1 79 ? -9.388 -36.508 41.906 1.00 47.62 79 ALA C C 1
ATOM 3572 O O . ALA C 1 79 ? -8.929 -36.680 40.777 1.00 48.17 79 ALA C O 1
ATOM 3574 N N . SER C 1 80 ? -9.892 -37.492 42.648 1.00 47.54 80 SER C N 1
ATOM 3575 C CA . SER C 1 80 ? -9.839 -38.897 42.247 1.00 46.51 80 SER C CA 1
ATOM 3576 C C . SER C 1 80 ? -10.658 -39.156 40.990 1.00 44.45 80 SER C C 1
ATOM 3577 O O . SER C 1 80 ? -10.586 -40.239 40.411 1.00 43.84 80 SER C O 1
ATOM 3580 N N . GLN C 1 81 ? -11.506 -38.199 40.630 1.00 42.80 81 GLN C N 1
ATOM 3581 C CA . GLN C 1 81 ? -12.637 -38.481 39.757 1.00 42.13 81 GLN C CA 1
ATOM 3582 C C . GLN C 1 81 ? -12.374 -38.054 38.321 1.00 41.98 81 GLN C C 1
ATOM 3583 O O . GLN C 1 81 ? -11.430 -37.314 38.040 1.00 41.58 81 GLN C O 1
ATOM 3589 N N . ASN C 1 82 ? -13.143 -38.639 37.408 1.00 42.22 82 ASN C N 1
ATOM 3590 C CA . ASN C 1 82 ? -13.114 -38.259 36.007 1.00 41.71 82 ASN C CA 1
ATOM 3591 C C . ASN C 1 82 ? -14.030 -37.068 35.767 1.00 43.58 82 ASN C C 1
ATOM 3592 O O . ASN C 1 82 ? -15.243 -37.161 35.965 1.00 42.45 82 ASN C O 1
ATOM 3597 N N . HIS C 1 83 ? -13.432 -35.945 35.374 1.00 44.80 83 HIS C N 1
ATOM 3598 C CA . HIS C 1 83 ? -14.173 -34.724 35.078 1.00 43.70 83 HIS C CA 1
ATOM 3599 C C . HIS C 1 83 ? -14.101 -34.358 33.600 1.00 43.18 83 HIS C C 1
ATOM 3600 O O . HIS C 1 83 ? -14.462 -33.243 33.218 1.00 42.20 83 HIS C O 1
ATOM 3607 N N . SER C 1 84 ? -13.567 -35.271 32.792 1.00 40.84 84 SER C N 1
ATOM 3608 C CA . SER C 1 84 ? -13.569 -35.126 31.338 1.00 39.85 84 SER C CA 1
ATOM 3609 C C . SER C 1 84 ? -14.730 -34.280 30.828 1.00 40.34 84 SER C C 1
ATOM 3610 O O . SER C 1 84 ? -14.550 -33.454 29.935 1.00 41.64 84 SER C O 1
ATOM 3613 N N . ASP C 1 85 ? -15.939 -34.599 31.278 1.00 40.47 85 ASP C N 1
ATOM 3614 C CA . ASP C 1 85 ? -17.146 -33.971 30.748 1.00 41.16 85 ASP C CA 1
ATOM 3615 C C . ASP C 1 85 ? -17.533 -32.718 31.528 1.00 41.19 85 ASP C C 1
ATOM 3616 O O . ASP C 1 85 ? -18.601 -32.144 31.305 1.00 38.76 85 ASP C O 1
ATOM 3621 N N . SER C 1 86 ? -16.671 -32.313 32.459 1.00 41.24 86 SER C N 1
ATOM 3622 C CA . SER C 1 86 ? -16.955 -31.173 33.319 1.00 41.92 86 SER C CA 1
ATOM 3623 C C . SER C 1 86 ? -16.193 -29.938 32.853 1.00 42.25 86 SER C C 1
ATOM 3624 O O . SER C 1 86 ? -15.100 -30.043 32.289 1.00 42.33 86 SER C O 1
ATOM 3627 N N . ASP C 1 87 ? -16.779 -28.770 33.101 1.00 41.82 87 ASP C N 1
ATOM 3628 C CA . ASP C 1 87 ? -16.201 -27.497 32.683 1.00 39.90 87 ASP C CA 1
ATOM 3629 C C . ASP C 1 87 ? -15.068 -27.041 33.602 1.00 40.46 87 ASP C C 1
ATOM 3630 O O . ASP C 1 87 ? -14.072 -26.489 33.135 1.00 41.50 87 ASP C O 1
ATOM 3635 N N . CYS C 1 88 ? -15.246 -27.222 34.909 1.00 40.04 88 CYS C N 1
ATOM 3636 C CA . CYS C 1 88 ? -14.201 -26.919 35.887 1.00 37.94 88 CYS C CA 1
ATOM 3637 C C . CYS C 1 88 ? -14.361 -27.728 37.176 1.00 36.60 88 CYS C C 1
ATOM 3638 O O . CYS C 1 88 ? -15.024 -28.764 37.193 1.00 37.54 88 CYS C O 1
ATOM 3641 N N . ILE C 1 89 ? -13.726 -27.269 38.250 1.00 34.28 89 ILE C N 1
ATOM 3642 C CA . ILE C 1 89 ? -14.119 -27.670 39.599 1.00 31.81 89 ILE C CA 1
ATOM 3643 C C . ILE C 1 89 ? -14.055 -26.499 40.570 1.00 32.43 89 ILE C C 1
ATOM 3644 O O . ILE C 1 89 ? -13.129 -25.686 40.525 1.00 35.73 89 ILE C O 1
ATOM 3649 N N . LEU C 1 90 ? -14.999 -26.455 41.501 1.00 32.11 90 LEU C N 1
ATOM 3650 C CA . LEU C 1 90 ? -14.994 -25.418 42.529 1.00 31.60 90 LEU C CA 1
ATOM 3651 C C . LEU C 1 90 ? -14.929 -26.022 43.928 1.00 31.83 90 LEU C C 1
ATOM 3652 O O . LEU C 1 90 ? -15.697 -26.932 44.254 1.00 31.07 90 LEU C O 1
ATOM 3657 N N . VAL C 1 91 ? -13.925 -25.600 44.693 1.00 31.92 91 VAL C N 1
ATOM 3658 C CA . VAL C 1 91 ? -13.814 -25.937 46.112 1.00 31.01 91 VAL C CA 1
ATOM 3659 C C . VAL C 1 91 ? -13.947 -24.678 46.968 1.00 32.02 91 VAL C C 1
ATOM 3660 O O . VAL C 1 91 ? -13.369 -23.638 46.654 1.00 31.22 91 VAL C O 1
ATOM 3664 N N . ALA C 1 92 ? -14.693 -24.782 48.064 1.00 32.18 92 ALA C N 1
ATOM 3665 C CA . ALA C 1 92 ? -14.935 -23.640 48.937 1.00 31.62 92 ALA C CA 1
ATOM 3666 C C . ALA C 1 92 ? -14.953 -24.068 50.399 1.00 32.99 92 ALA C C 1
ATOM 3667 O O . ALA C 1 92 ? -15.727 -24.946 50.781 1.00 32.73 92 ALA C O 1
ATOM 3669 N N . ILE C 1 93 ? -14.131 -23.415 51.219 1.00 34.00 93 ILE C N 1
ATOM 3670 C CA . ILE C 1 93 ? -13.919 -23.833 52.605 1.00 34.33 93 ILE C CA 1
ATOM 3671 C C . ILE C 1 93 ? -14.173 -22.704 53.595 1.00 35.22 93 ILE C C 1
ATOM 3672 O O . ILE C 1 93 ? -13.277 -21.900 53.862 1.00 36.36 93 ILE C O 1
ATOM 3677 N N . LEU C 1 94 ? -15.301 -22.785 54.292 1.00 35.76 94 LEU C N 1
ATOM 3678 C CA . LEU C 1 94 ? -15.847 -21.635 55.000 1.00 35.97 94 LEU C CA 1
ATOM 3679 C C . LEU C 1 94 ? -15.707 -21.805 56.506 1.00 37.71 94 LEU C C 1
ATOM 3680 O O . LEU C 1 94 ? -16.300 -22.710 57.092 1.00 38.41 94 LEU C O 1
ATOM 3685 N N . SER C 1 95 ? -14.919 -20.930 57.127 1.00 39.52 95 SER C N 1
ATOM 3686 C CA . SER C 1 95 ? -14.744 -20.941 58.578 1.00 39.97 95 SER C CA 1
ATOM 3687 C C . SER C 1 95 ? -15.865 -20.181 59.275 1.00 41.28 95 SER C C 1
ATOM 3688 O O . SER C 1 95 ? -16.307 -19.136 58.796 1.00 44.60 95 SER C O 1
ATOM 3691 N N . ASN C 1 113 ? -0.153 -30.021 50.582 1.00 50.89 113 ASN C N 1
ATOM 3692 C CA . ASN C 1 113 ? -0.059 -30.946 49.460 1.00 51.92 113 ASN C CA 1
ATOM 3693 C C . ASN C 1 113 ? -1.349 -31.014 48.652 1.00 52.32 113 ASN C C 1
ATOM 3694 O O . ASN C 1 113 ? -1.420 -31.697 47.627 1.00 51.22 113 ASN C O 1
ATOM 3699 N N . ILE C 1 114 ? -2.350 -30.261 49.099 1.00 52.06 114 ILE C N 1
ATOM 3700 C CA . ILE C 1 114 ? -3.718 -30.463 48.645 1.00 53.86 114 ILE C CA 1
ATOM 3701 C C . ILE C 1 114 ? -3.828 -30.283 47.138 1.00 54.02 114 ILE C C 1
ATOM 3702 O O . ILE C 1 114 ? -4.788 -30.733 46.511 1.00 54.41 114 ILE C O 1
ATOM 3707 N N . TRP C 1 115 ? -2.858 -29.579 46.568 1.00 53.72 115 TRP C N 1
ATOM 3708 C CA . TRP C 1 115 ? -2.964 -29.143 45.186 1.00 52.25 115 TRP C CA 1
ATOM 3709 C C . TRP C 1 115 ? -2.228 -30.100 44.253 1.00 52.29 115 TRP C C 1
ATOM 3710 O O . TRP C 1 115 ? -2.591 -30.237 43.084 1.00 52.60 115 TRP C O 1
ATOM 3721 N N . SER C 1 116 ? -1.320 -30.892 44.817 1.00 51.09 116 SER C N 1
ATOM 3722 C CA . SER C 1 116 ? -0.569 -31.867 44.030 1.00 49.75 116 SER C CA 1
ATOM 3723 C C . SER C 1 116 ? -1.499 -32.915 43.429 1.00 48.77 116 SER C C 1
ATOM 3724 O O . SER C 1 116 ? -1.112 -33.655 42.523 1.00 49.19 116 SER C O 1
ATOM 3727 N N . PHE C 1 117 ? -2.722 -32.978 43.947 1.00 47.48 117 PHE C N 1
ATOM 3728 C CA . PHE C 1 117 ? -3.759 -33.840 43.386 1.00 45.84 117 PHE C CA 1
ATOM 3729 C C . PHE C 1 117 ? -4.353 -33.234 42.119 1.00 44.44 117 PHE C C 1
ATOM 3730 O O . PHE C 1 117 ? -4.786 -33.954 41.220 1.00 44.43 117 PHE C O 1
ATOM 3738 N N . PHE C 1 118 ? -4.405 -31.907 42.073 1.00 42.70 118 PHE C N 1
ATOM 3739 C CA . PHE C 1 118 ? -5.128 -31.208 41.017 1.00 42.56 118 PHE C CA 1
ATOM 3740 C C . PHE C 1 118 ? -4.220 -30.860 39.839 1.00 44.00 118 PHE C C 1
ATOM 3741 O O . PHE C 1 118 ? -4.691 -30.402 38.798 1.00 43.77 118 PHE C O 1
ATOM 3749 N N . THR C 1 119 ? -2.918 -31.079 39.999 1.00 44.27 119 THR C N 1
ATOM 3750 C CA . THR C 1 119 ? -1.968 -30.712 38.957 1.00 46.32 119 THR C CA 1
ATOM 3751 C C . THR C 1 119 ? -2.272 -31.482 37.681 1.00 47.49 119 THR C C 1
ATOM 3752 O O . THR C 1 119 ? -2.894 -32.544 37.729 1.00 47.81 119 THR C O 1
ATOM 3756 N N . ALA C 1 120 ? -1.821 -30.953 36.547 1.00 48.73 120 ALA C N 1
ATOM 3757 C CA . ALA C 1 120 ? -2.234 -31.471 35.244 1.00 50.03 120 ALA C CA 1
ATOM 3758 C C . ALA C 1 120 ? -1.834 -32.935 35.076 1.00 50.85 120 ALA C C 1
ATOM 3759 O O . ALA C 1 120 ? -2.582 -33.735 34.505 1.00 49.84 120 ALA C O 1
ATOM 3761 N N . ASN C 1 121 ? -0.687 -33.296 35.647 1.00 50.53 121 ASN C N 1
ATOM 3762 C CA . ASN C 1 121 ? -0.283 -34.695 35.726 1.00 50.65 121 ASN C CA 1
ATOM 3763 C C . ASN C 1 121 ? -1.275 -35.510 36.548 1.00 50.67 121 ASN C C 1
ATOM 3764 O O . ASN C 1 121 ? -2.007 -36.337 36.000 1.00 50.57 121 ASN C O 1
ATOM 3769 N N . HIS C 1 122 ? -1.393 -35.166 37.829 1.00 49.15 122 HIS C N 1
ATOM 3770 C CA . HIS C 1 122 ? -2.158 -35.965 38.785 1.00 48.35 122 HIS C CA 1
ATOM 3771 C C . HIS C 1 122 ? -3.640 -36.052 38.429 1.00 46.97 122 HIS C C 1
ATOM 3772 O O . HIS C 1 122 ? -4.269 -37.100 38.581 1.00 45.83 122 HIS C O 1
ATOM 3779 N N . CYS C 1 123 ? -4.183 -34.953 37.916 1.00 46.52 123 CYS C N 1
ATOM 3780 C CA . CYS C 1 123 ? -5.577 -34.904 37.498 1.00 45.68 123 CYS C CA 1
ATOM 3781 C C . CYS C 1 123 ? -5.662 -34.411 36.056 1.00 45.45 123 CYS C C 1
ATOM 3782 O O . CYS C 1 123 ? -5.888 -33.227 35.811 1.00 44.48 123 CYS C O 1
ATOM 3785 N N . PRO C 1 124 ? -5.429 -35.320 35.096 1.00 46.05 124 PRO C N 1
ATOM 3786 C CA . PRO C 1 124 ? -5.483 -35.015 33.670 1.00 45.44 124 PRO C CA 1
ATOM 3787 C C . PRO C 1 124 ? -6.877 -34.628 33.197 1.00 44.92 124 PRO C C 1
ATOM 3788 O O . PRO C 1 124 ? -7.007 -33.911 32.203 1.00 47.62 124 PRO C O 1
ATOM 3792 N N . SER C 1 125 ? -7.902 -35.201 33.821 1.00 42.80 125 SER C N 1
ATOM 3793 C CA . SER C 1 125 ? -9.280 -34.959 33.405 1.00 40.03 125 SER C CA 1
ATOM 3794 C C . SER C 1 125 ? -9.696 -33.524 33.712 1.00 39.57 125 SER C C 1
ATOM 3795 O O . SER C 1 125 ? -10.659 -33.012 33.133 1.00 36.72 125 SER C O 1
ATOM 3798 N N . LEU C 1 126 ? -9.018 -32.921 34.687 1.00 40.08 126 LEU C N 1
ATOM 3799 C CA . LEU C 1 126 ? -8.848 -31.468 34.760 1.00 40.19 126 LEU C CA 1
ATOM 3800 C C . LEU C 1 126 ? -7.395 -31.050 34.533 1.00 42.07 126 LEU C C 1
ATOM 3801 O O . LEU C 1 126 ? -6.664 -30.737 35.486 1.00 44.27 126 LEU C O 1
ATOM 3806 N N . ALA C 1 127 ? -6.998 -31.004 33.265 1.00 39.21 127 ALA C N 1
ATOM 3807 C CA . ALA C 1 127 ? -5.867 -30.187 32.846 1.00 37.81 127 ALA C CA 1
ATOM 3808 C C . ALA C 1 127 ? -6.328 -29.149 31.827 1.00 38.08 127 ALA C C 1
ATOM 3809 O O . ALA C 1 127 ? -7.165 -29.438 30.971 1.00 39.64 127 ALA C O 1
ATOM 3811 N N . GLY C 1 128 ? -5.755 -27.952 31.898 1.00 36.86 128 GLY C N 1
ATOM 3812 C CA . GLY C 1 128 ? -6.232 -26.825 31.104 1.00 33.75 128 GLY C CA 1
ATOM 3813 C C . GLY C 1 128 ? -7.674 -26.469 31.408 1.00 34.26 128 GLY C C 1
ATOM 3814 O O . GLY C 1 128 ? -8.354 -25.823 30.604 1.00 33.99 128 GLY C O 1
ATOM 3815 N N . LYS C 1 129 ? -8.146 -26.902 32.573 1.00 33.22 129 LYS C N 1
ATOM 3816 C CA . LYS C 1 129 ? -9.426 -26.440 33.097 1.00 30.82 129 LYS C CA 1
ATOM 3817 C C . LYS C 1 129 ? -9.239 -25.673 34.404 1.00 28.27 129 LYS C C 1
ATOM 3818 O O . LYS C 1 129 ? -8.265 -25.887 35.128 1.00 26.83 129 LYS C O 1
ATOM 3824 N N . PRO C 1 130 ? -10.168 -24.756 34.698 1.00 25.96 130 PRO C N 1
ATOM 3825 C CA . PRO C 1 130 ? -10.063 -23.911 35.881 1.00 26.79 130 PRO C CA 1
ATOM 3826 C C . PRO C 1 130 ? -10.277 -24.716 37.158 1.00 27.60 130 PRO C C 1
ATOM 3827 O O . PRO C 1 130 ? -11.228 -25.490 37.253 1.00 27.74 130 PRO C O 1
ATOM 3831 N N . LYS C 1 131 ? -9.391 -24.545 38.133 1.00 27.82 131 LYS C N 1
ATOM 3832 C CA . LYS C 1 131 ? -9.610 -25.137 39.444 1.00 27.72 131 LYS C CA 1
ATOM 3833 C C . LYS C 1 131 ? -9.772 -24.048 40.494 1.00 28.96 131 LYS C C 1
ATOM 3834 O O . LYS C 1 131 ? -8.779 -23.464 40.925 1.00 29.05 131 LYS C O 1
ATOM 3840 N N . LEU C 1 132 ? -11.021 -23.670 40.769 1.00 28.53 132 LEU C N 1
ATOM 3841 C CA . LEU C 1 132 ? -11.322 -22.493 41.583 1.00 30.78 132 LEU C CA 1
ATOM 3842 C C . LEU C 1 132 ? -11.366 -22.841 43.068 1.00 33.41 132 LEU C C 1
ATOM 3843 O O . LEU C 1 132 ? -11.975 -23.840 43.457 1.00 35.52 132 LEU C O 1
ATOM 3848 N N . PHE C 1 133 ? -10.844 -21.942 43.900 1.00 33.79 133 PHE C N 1
ATOM 3849 C CA . PHE C 1 133 ? -10.859 -22.133 45.348 1.00 32.75 133 PHE C CA 1
ATOM 3850 C C . PHE C 1 133 ? -11.294 -20.873 46.078 1.00 32.58 133 PHE C C 1
ATOM 3851 O O . PHE C 1 133 ? -10.735 -19.797 45.873 1.00 32.67 133 PHE C O 1
ATOM 3859 N N . PHE C 1 134 ? -12.270 -21.025 46.965 1.00 33.62 134 PHE C N 1
ATOM 3860 C CA . PHE C 1 134 ? -12.762 -19.904 47.750 1.00 35.07 134 PHE C CA 1
ATOM 3861 C C . PHE C 1 134 ? -12.609 -20.182 49.239 1.00 35.52 134 PHE C C 1
ATOM 3862 O O . PHE C 1 134 ? -13.375 -20.957 49.807 1.00 36.57 134 PHE C O 1
ATOM 3870 N N . ILE C 1 135 ? -11.552 -19.633 49.833 1.00 36.44 135 ILE C N 1
ATOM 3871 C CA . ILE C 1 135 ? -11.253 -19.834 51.249 1.00 36.59 135 ILE C CA 1
ATOM 3872 C C . ILE C 1 135 ? -11.662 -18.615 52.069 1.00 37.66 135 ILE C C 1
ATOM 3873 O O . ILE C 1 135 ? -11.138 -17.518 51.870 1.00 37.22 135 ILE C O 1
ATOM 3878 N N . GLN C 1 136 ? -12.655 -18.795 52.935 1.00 38.23 136 GLN C N 1
ATOM 3879 C CA . GLN C 1 136 ? -12.955 -17.813 53.971 1.00 40.01 136 GLN C CA 1
ATOM 3880 C C . GLN C 1 136 ? -12.400 -18.271 55.322 1.00 41.43 136 GLN C C 1
ATOM 3881 O O . GLN C 1 136 ? -12.949 -19.173 55.958 1.00 42.29 136 GLN C O 1
ATOM 3887 N N . ALA C 1 137 ? -11.223 -17.766 55.673 1.00 42.13 137 ALA C N 1
ATOM 3888 C CA . ALA C 1 137 ? -10.453 -18.326 56.779 1.00 42.05 137 ALA C CA 1
ATOM 3889 C C . ALA C 1 137 ? -10.435 -17.382 57.976 1.00 42.11 137 ALA C C 1
ATOM 3890 O O . ALA C 1 137 ? -11.094 -16.342 57.968 1.00 40.38 137 ALA C O 1
ATOM 3892 N N . CYS C 1 138 ? -9.735 -17.781 59.032 1.00 42.98 138 CYS C N 1
ATOM 3893 C CA . CYS C 1 138 ? -9.755 -17.018 60.274 1.00 45.69 138 CYS C CA 1
ATOM 3894 C C . CYS C 1 138 ? -8.567 -16.072 60.334 1.00 45.60 138 CYS C C 1
ATOM 3895 O O . CYS C 1 138 ? -7.565 -16.290 59.654 1.00 45.65 138 CYS C O 1
ATOM 3898 N N . GLN C 1 139 ? -8.696 -15.012 61.128 1.00 46.65 139 GLN C N 1
ATOM 3899 C CA . GLN C 1 139 ? -7.560 -14.156 61.460 1.00 48.01 139 GLN C CA 1
ATOM 3900 C C . GLN C 1 139 ? -6.440 -14.942 62.139 1.00 46.76 139 GLN C C 1
ATOM 3901 O O . GLN C 1 139 ? -5.258 -14.741 61.848 1.00 44.80 139 GLN C O 1
ATOM 3907 N N . VAL C 1 168 ? 1.859 -22.839 42.620 1.00 40.51 168 VAL C N 1
ATOM 3908 C CA . VAL C 1 168 ? 2.182 -22.209 41.344 1.00 39.96 168 VAL C CA 1
ATOM 3909 C C . VAL C 1 168 ? 2.111 -23.178 40.161 1.00 39.20 168 VAL C C 1
ATOM 3910 O O . VAL C 1 168 ? 3.021 -23.218 39.332 1.00 39.81 168 VAL C O 1
ATOM 3914 N N . HIS C 1 169 ? 0.995 -23.889 40.027 1.00 37.76 169 HIS C N 1
ATOM 3915 C CA . HIS C 1 169 ? 0.674 -24.522 38.752 1.00 36.74 169 HIS C CA 1
ATOM 3916 C C . HIS C 1 169 ? -0.510 -23.876 38.032 1.00 35.68 169 HIS C C 1
ATOM 3917 O O . HIS C 1 169 ? -1.294 -23.137 38.631 1.00 33.82 169 HIS C O 1
ATOM 3924 N N . ALA C 1 170 ? -0.573 -24.089 36.722 1.00 34.46 170 ALA C N 1
ATOM 3925 C CA . ALA C 1 170 ? -1.479 -23.340 35.861 1.00 34.45 170 ALA C CA 1
ATOM 3926 C C . ALA C 1 170 ? -2.937 -23.570 36.232 1.00 33.81 170 ALA C C 1
ATOM 3927 O O . ALA C 1 170 ? -3.277 -24.558 36.880 1.00 36.05 170 ALA C O 1
ATOM 3929 N N . ASP C 1 171 ? -3.791 -22.637 35.832 1.00 32.50 171 ASP C N 1
ATOM 3930 C CA . ASP C 1 171 ? -5.228 -22.848 35.861 1.00 31.00 171 ASP C CA 1
ATOM 3931 C C . ASP C 1 171 ? -5.828 -22.934 37.262 1.00 31.49 171 ASP C C 1
ATOM 3932 O O . ASP C 1 171 ? -7.044 -23.070 37.407 1.00 32.78 171 ASP C O 1
ATOM 3937 N N . PHE C 1 172 ? -5.009 -22.685 38.281 1.00 29.76 172 PHE C N 1
ATOM 3938 C CA . PHE C 1 172 ? -5.527 -22.432 39.623 1.00 30.43 172 PHE C CA 1
ATOM 3939 C C . PHE C 1 172 ? -6.059 -21.010 39.797 1.00 32.13 172 PHE C C 1
ATOM 3940 O O . PHE C 1 172 ? -5.714 -20.103 39.037 1.00 32.77 172 PHE C O 1
ATOM 3948 N N . LEU C 1 173 ? -6.938 -20.836 40.777 1.00 32.35 173 LEU C N 1
ATOM 3949 C CA . LEU C 1 173 ? -7.365 -19.511 41.208 1.00 31.80 173 LEU C CA 1
ATOM 3950 C C . LEU C 1 173 ? -7.864 -19.578 42.649 1.00 32.40 173 LEU C C 1
ATOM 3951 O O . LEU C 1 173 ? -8.751 -20.366 42.971 1.00 33.74 173 LEU C O 1
ATOM 3956 N N . ILE C 1 174 ? -7.259 -18.791 43.530 1.00 33.08 174 ILE C N 1
ATOM 3957 C CA . ILE C 1 174 ? -7.643 -18.800 44.937 1.00 33.73 174 ILE C CA 1
ATOM 3958 C C . ILE C 1 174 ? -8.139 -17.427 45.375 1.00 33.21 174 ILE C C 1
ATOM 3959 O O . ILE C 1 174 ? -7.352 -16.491 45.474 1.00 36.08 174 ILE C O 1
ATOM 3964 N N . ALA C 1 175 ? -9.448 -17.285 45.557 1.00 32.98 175 ALA C N 1
ATOM 3965 C CA . ALA C 1 175 ? -9.993 -16.161 46.315 1.00 33.34 175 ALA C CA 1
ATOM 3966 C C . ALA C 1 175 ? -9.923 -16.418 47.821 1.00 35.33 175 ALA C C 1
ATOM 3967 O O . ALA C 1 175 ? -10.197 -17.524 48.292 1.00 34.72 175 ALA C O 1
ATOM 3969 N N . TYR C 1 176 ? -9.514 -15.400 48.569 1.00 36.07 176 TYR C N 1
ATOM 3970 C CA . TYR C 1 176 ? -9.194 -15.569 49.981 1.00 39.65 176 TYR C CA 1
ATOM 3971 C C . TYR C 1 176 ? -9.666 -14.382 50.816 1.00 40.87 176 TYR C C 1
ATOM 3972 O O . TYR C 1 176 ? -9.459 -13.225 50.444 1.00 41.62 176 TYR C O 1
ATOM 3981 N N . SER C 1 177 ? -10.285 -14.677 51.955 1.00 40.81 177 SER C N 1
ATOM 3982 C CA . SER C 1 177 ? -10.766 -13.638 52.856 1.00 41.49 177 SER C CA 1
ATOM 3983 C C . SER C 1 177 ? -10.770 -14.127 54.302 1.00 42.27 177 SER C C 1
ATOM 3984 O O . SER C 1 177 ? -11.180 -15.252 54.593 1.00 39.98 177 SER C O 1
ATOM 3987 N N . THR C 1 178 ? -10.273 -13.288 55.204 1.00 43.90 178 THR C N 1
ATOM 3988 C CA . THR C 1 178 ? -10.283 -13.602 56.627 1.00 43.90 178 THR C CA 1
ATOM 3989 C C . THR C 1 178 ? -11.640 -13.273 57.230 1.00 45.67 178 THR C C 1
ATOM 3990 O O . THR C 1 178 ? -12.206 -12.214 56.972 1.00 47.24 178 THR C O 1
ATOM 3994 N N . VAL C 1 179 ? -12.131 -14.165 58.081 1.00 48.10 179 VAL C N 1
ATOM 3995 C CA . VAL C 1 179 ? -13.238 -13.840 58.968 1.00 50.40 179 VAL C CA 1
ATOM 3996 C C . VAL C 1 179 ? -12.732 -13.528 60.379 1.00 52.45 179 VAL C C 1
ATOM 3997 O O . VAL C 1 179 ? -11.807 -14.180 60.871 1.00 51.67 179 VAL C O 1
ATOM 4001 N N . PRO C 1 180 ? -13.214 -12.420 60.962 1.00 55.23 180 PRO C N 1
ATOM 4002 C CA . PRO C 1 180 ? -12.756 -12.000 62.286 1.00 56.69 180 PRO C CA 1
ATOM 4003 C C . PRO C 1 180 ? -12.884 -13.124 63.305 1.00 56.92 180 PRO C C 1
ATOM 4004 O O . PRO C 1 180 ? -13.810 -13.931 63.205 1.00 58.32 180 PRO C O 1
ATOM 4008 N N . SER C 1 192 ? -20.739 -12.286 56.429 1.00 44.71 192 SER C N 1
ATOM 4009 C CA . SER C 1 192 ? -19.504 -11.728 55.890 1.00 46.59 192 SER C CA 1
ATOM 4010 C C . SER C 1 192 ? -19.736 -10.994 54.573 1.00 46.90 192 SER C C 1
ATOM 4011 O O . SER C 1 192 ? -20.466 -11.472 53.705 1.00 45.95 192 SER C O 1
ATOM 4014 N N . TRP C 1 193 ? -19.016 -9.893 54.387 1.00 48.00 193 TRP C N 1
ATOM 4015 C CA . TRP C 1 193 ? -19.190 -9.050 53.210 1.00 49.53 193 TRP C CA 1
ATOM 4016 C C . TRP C 1 193 ? -18.635 -9.748 51.975 1.00 49.09 193 TRP C C 1
ATOM 4017 O O . TRP C 1 193 ? -19.269 -9.759 50.920 1.00 48.64 193 TRP C O 1
ATOM 4028 N N . PHE C 1 194 ? -17.482 -10.390 52.135 1.00 49.18 194 PHE C N 1
ATOM 4029 C CA . PHE C 1 194 ? -16.940 -11.255 51.094 1.00 49.50 194 PHE C CA 1
ATOM 4030 C C . PHE C 1 194 ? -18.064 -12.109 50.522 1.00 48.84 194 PHE C C 1
ATOM 4031 O O . PHE C 1 194 ? -18.581 -11.821 49.444 1.00 49.08 194 PHE C O 1
ATOM 4039 N N . MET C 1 195 ? -18.562 -13.033 51.337 1.00 48.44 195 MET C N 1
ATOM 4040 C CA . MET C 1 195 ? -19.490 -14.051 50.860 1.00 47.71 195 MET C CA 1
ATOM 4041 C C . MET C 1 195 ? -20.726 -13.410 50.250 1.00 45.35 195 MET C C 1
ATOM 4042 O O . MET C 1 195 ? -21.207 -13.853 49.207 1.00 46.73 195 MET C O 1
ATOM 4047 N N . GLN C 1 196 ? -21.245 -12.383 50.918 1.00 42.27 196 GLN C N 1
ATOM 4048 C CA . GLN C 1 196 ? -22.467 -11.715 50.482 1.00 40.28 196 GLN C CA 1
ATOM 4049 C C . GLN C 1 196 ? -22.280 -11.075 49.115 1.00 39.17 196 GLN C C 1
ATOM 4050 O O . GLN C 1 196 ? -23.099 -11.254 48.214 1.00 37.55 196 GLN C O 1
ATOM 4056 N N . SER C 1 197 ? -21.212 -10.295 48.994 1.00 39.83 197 SER C N 1
ATOM 4057 C CA . SER C 1 197 ? -20.916 -9.553 47.775 1.00 39.46 197 SER C CA 1
ATOM 4058 C C . SER C 1 197 ? -20.434 -10.482 46.665 1.00 38.40 197 SER C C 1
ATOM 4059 O O . SER C 1 197 ? -20.553 -10.159 45.483 1.00 36.93 197 SER C O 1
ATOM 4062 N N . LEU C 1 198 ? -19.942 -11.654 47.056 1.00 37.52 198 LEU C N 1
ATOM 4063 C CA . LEU C 1 198 ? -19.526 -12.673 46.101 1.00 38.69 198 LEU C CA 1
ATOM 4064 C C . LEU C 1 198 ? -20.733 -13.356 45.474 1.00 39.89 198 LEU C C 1
ATOM 4065 O O . LEU C 1 198 ? -20.717 -13.712 44.295 1.00 40.42 198 LEU C O 1
ATOM 4070 N N . CYS C 1 199 ? -21.786 -13.531 46.264 1.00 40.43 199 CYS C N 1
ATOM 4071 C CA . CYS C 1 199 ? -22.996 -14.171 45.768 1.00 41.06 199 CYS C CA 1
ATOM 4072 C C . CYS C 1 199 ? -23.779 -13.220 44.870 1.00 40.88 199 CYS C C 1
ATOM 4073 O O . CYS C 1 199 ? -23.945 -13.483 43.680 1.00 41.17 199 CYS C O 1
ATOM 4076 N N . ALA C 1 200 ? -24.126 -12.053 45.402 1.00 41.17 200 ALA C N 1
ATOM 4077 C CA . ALA C 1 200 ? -24.629 -10.960 44.574 1.00 42.24 200 ALA C CA 1
ATOM 4078 C C . ALA C 1 200 ? -23.990 -10.990 43.189 1.00 43.22 200 ALA C C 1
ATOM 4079 O O . ALA C 1 200 ? -24.683 -11.054 42.171 1.00 42.41 200 ALA C O 1
ATOM 4081 N N . GLU C 1 201 ? -22.661 -10.949 43.163 1.00 42.99 201 GLU C N 1
ATOM 4082 C CA . GLU C 1 201 ? -21.929 -10.696 41.932 1.00 43.62 201 GLU C CA 1
ATOM 4083 C C . GLU C 1 201 ? -22.085 -11.852 40.955 1.00 42.75 201 GLU C C 1
ATOM 4084 O O . GLU C 1 201 ? -22.587 -11.685 39.843 1.00 42.51 201 GLU C O 1
ATOM 4090 N N . LEU C 1 202 ? -21.621 -13.024 41.370 1.00 42.45 202 LEU C N 1
ATOM 4091 C CA . LEU C 1 202 ? -21.986 -14.265 40.706 1.00 41.26 202 LEU C CA 1
ATOM 4092 C C . LEU C 1 202 ? -23.448 -14.257 40.262 1.00 40.98 202 LEU C C 1
ATOM 4093 O O . LEU C 1 202 ? -23.756 -14.552 39.108 1.00 40.79 202 LEU C O 1
ATOM 4098 N N . ALA C 1 203 ? -24.342 -13.883 41.172 1.00 41.11 203 ALA C N 1
ATOM 4099 C CA . ALA C 1 203 ? -25.774 -14.117 40.995 1.00 42.18 203 ALA C CA 1
ATOM 4100 C C . ALA C 1 203 ? -26.433 -13.139 40.027 1.00 43.29 203 ALA C C 1
ATOM 4101 O O . ALA C 1 203 ? -27.588 -13.330 39.640 1.00 45.44 203 ALA C O 1
ATOM 4103 N N . ALA C 1 204 ? -25.768 -12.014 39.778 1.00 43.38 204 ALA C N 1
ATOM 4104 C CA . ALA C 1 204 ? -26.343 -10.953 38.958 1.00 44.07 204 ALA C CA 1
ATOM 4105 C C . ALA C 1 204 ? -25.512 -10.774 37.699 1.00 44.13 204 ALA C C 1
ATOM 4106 O O . ALA C 1 204 ? -26.040 -10.527 36.616 1.00 44.85 204 ALA C O 1
ATOM 4108 N N . ASN C 1 205 ? -24.206 -10.954 37.850 1.00 44.78 205 ASN C N 1
ATOM 4109 C CA . ASN C 1 205 ? -23.283 -10.792 36.741 1.00 42.95 205 ASN C CA 1
ATOM 4110 C C . ASN C 1 205 ? -22.608 -12.107 36.377 1.00 42.50 205 ASN C C 1
ATOM 4111 O O . ASN C 1 205 ? -22.118 -12.266 35.259 1.00 42.34 205 ASN C O 1
ATOM 4116 N N . GLY C 1 206 ? -22.706 -13.086 37.272 1.00 41.16 206 GLY C N 1
ATOM 4117 C CA . GLY C 1 206 ? -22.064 -14.383 37.069 1.00 43.25 206 GLY C CA 1
ATOM 4118 C C . GLY C 1 206 ? -21.918 -14.812 35.619 1.00 44.47 206 GLY C C 1
ATOM 4119 O O . GLY C 1 206 ? -20.983 -15.528 35.265 1.00 44.85 206 GLY C O 1
ATOM 4120 N N . LYS C 1 207 ? -22.883 -14.440 34.786 1.00 46.90 207 LYS C N 1
ATOM 4121 C CA . LYS C 1 207 ? -22.968 -14.962 33.426 1.00 48.37 207 LYS C CA 1
ATOM 4122 C C . LYS C 1 207 ? -22.537 -13.9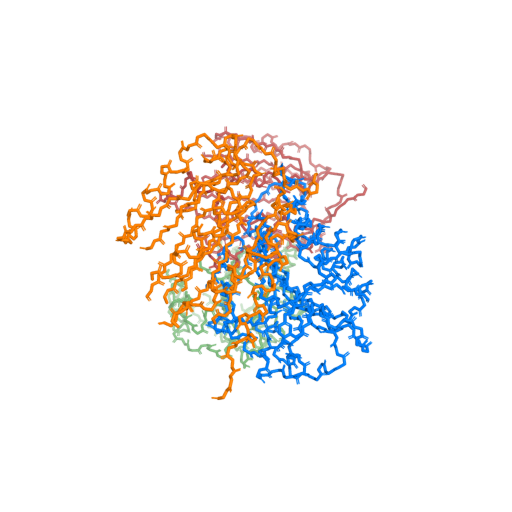09 32.408 1.00 48.98 207 LYS C C 1
ATOM 4123 O O . LYS C 1 207 ? -22.232 -14.230 31.259 1.00 50.67 207 LYS C O 1
ATOM 4129 N N . ARG C 1 208 ? -22.533 -12.649 32.835 1.00 48.51 208 ARG C N 1
ATOM 4130 C CA . ARG C 1 208 ? -22.237 -11.529 31.946 1.00 47.37 208 ARG C CA 1
ATOM 4131 C C . ARG C 1 208 ? -20.735 -11.273 31.838 1.00 46.27 208 ARG C C 1
ATOM 4132 O O . ARG C 1 208 ? -20.252 -10.830 30.798 1.00 49.07 208 ARG C O 1
ATOM 4140 N N . LEU C 1 209 ? -20.004 -11.532 32.917 1.00 43.49 209 LEU C N 1
ATOM 4141 C CA . LEU C 1 209 ? -18.641 -11.032 33.076 1.00 40.07 209 LEU C CA 1
ATOM 4142 C C . LEU C 1 209 ? -17.625 -12.172 33.170 1.00 37.99 209 LEU C C 1
ATOM 4143 O O . LEU C 1 209 ? -17.963 -13.293 33.555 1.00 35.99 209 LEU C O 1
ATOM 4148 N N . ASP C 1 210 ? -16.361 -11.854 32.907 1.00 36.22 210 ASP C N 1
ATOM 4149 C CA . ASP C 1 210 ? -15.275 -12.811 33.106 1.00 36.16 210 ASP C CA 1
ATOM 4150 C C . ASP C 1 210 ? -14.829 -12.871 34.569 1.00 35.58 210 ASP C C 1
ATOM 4151 O O . ASP C 1 210 ? -15.019 -11.917 35.327 1.00 36.46 210 ASP C O 1
ATOM 4156 N N . ILE C 1 211 ? -14.347 -14.034 34.994 1.00 33.11 211 ILE C N 1
ATOM 4157 C CA . ILE C 1 211 ? -14.333 -14.371 36.411 1.00 32.72 211 ILE C CA 1
ATOM 4158 C C . ILE C 1 211 ? -13.456 -13.421 37.217 1.00 34.12 211 ILE C C 1
ATOM 4159 O O . ILE C 1 211 ? -13.583 -13.333 38.439 1.00 35.66 211 ILE C O 1
ATOM 4164 N N . LEU C 1 212 ? -12.512 -12.773 36.546 1.00 32.89 212 LEU C N 1
ATOM 4165 C CA . LEU C 1 212 ? -11.574 -11.909 37.241 1.00 33.29 212 LEU C CA 1
ATOM 4166 C C . LEU C 1 212 ? -12.198 -10.545 37.524 1.00 35.77 212 LEU C C 1
ATOM 4167 O O . LEU C 1 212 ? -12.141 -10.048 38.655 1.00 36.28 212 LEU C O 1
ATOM 4172 N N . THR C 1 213 ? -12.833 -9.968 36.507 1.00 34.82 213 THR C N 1
ATOM 4173 C CA . THR C 1 213 ? -13.623 -8.759 36.703 1.00 34.14 213 THR C CA 1
ATOM 4174 C C . THR C 1 213 ? -14.613 -8.975 37.843 1.00 33.47 213 THR C C 1
ATOM 4175 O O . THR C 1 213 ? -14.522 -8.329 38.884 1.00 36.12 213 THR C O 1
ATOM 4179 N N . LEU C 1 214 ? -15.573 -9.866 37.628 1.00 32.17 214 LEU C N 1
ATOM 4180 C CA . LEU C 1 214 ? -16.449 -10.336 38.692 1.00 32.51 214 LEU C CA 1
ATOM 4181 C C . LEU C 1 214 ? -15.811 -10.233 40.080 1.00 33.41 214 LEU C C 1
ATOM 4182 O O . LEU C 1 214 ? -16.364 -9.596 40.980 1.00 32.33 214 LEU C O 1
ATOM 4187 N N . LEU C 1 215 ? -14.648 -10.854 40.258 1.00 32.94 215 LEU C N 1
ATOM 4188 C CA . LEU C 1 215 ? -14.017 -10.912 41.576 1.00 33.61 215 LEU C CA 1
ATOM 4189 C C . LEU C 1 215 ? -13.411 -9.570 41.976 1.00 34.96 215 LEU C C 1
ATOM 4190 O O . LEU C 1 215 ? -13.315 -9.242 43.159 1.00 35.44 215 LEU C O 1
ATOM 4195 N N . THR C 1 216 ? -12.929 -8.833 40.982 1.00 36.71 216 THR C N 1
ATOM 4196 C CA . THR C 1 216 ? -12.540 -7.441 41.169 1.00 36.49 216 THR C CA 1
ATOM 4197 C C . THR C 1 216 ? -13.702 -6.612 41.707 1.00 36.61 216 THR C C 1
ATOM 4198 O O . THR C 1 216 ? -13.521 -5.739 42.558 1.00 37.68 216 THR C O 1
ATOM 4202 N N . PHE C 1 217 ? -14.887 -6.846 41.156 1.00 35.06 217 PHE C N 1
ATOM 4203 C CA . PHE C 1 217 ? -16.053 -6.066 41.535 1.00 34.26 217 PHE C CA 1
ATOM 4204 C C . PHE C 1 217 ? -16.566 -6.513 42.896 1.00 35.47 217 PHE C C 1
ATOM 4205 O O . PHE C 1 217 ? -17.316 -5.786 43.546 1.00 37.62 217 PHE C O 1
ATOM 4213 N N . VAL C 1 218 ? -16.252 -7.749 43.269 1.00 35.10 218 VAL C N 1
ATOM 4214 C CA . VAL C 1 218 ? -16.503 -8.217 44.624 1.00 35.38 218 VAL C CA 1
ATOM 4215 C C . VAL C 1 218 ? -15.581 -7.465 45.569 1.00 37.08 218 VAL C C 1
ATOM 4216 O O . VAL C 1 218 ? -16.030 -6.895 46.566 1.00 37.64 218 VAL C O 1
ATOM 4220 N N . CYS C 1 219 ? -14.310 -7.383 45.186 1.00 38.69 219 CYS C N 1
ATOM 4221 C CA . CYS C 1 219 ? -13.305 -6.645 45.945 1.00 39.06 219 CYS C CA 1
ATOM 4222 C C . CYS C 1 219 ? -13.702 -5.187 46.133 1.00 39.53 219 CYS C C 1
ATOM 4223 O O . CYS C 1 219 ? -13.630 -4.661 47.245 1.00 40.24 219 CYS C O 1
ATOM 4226 N N . GLN C 1 220 ? -14.130 -4.547 45.047 1.00 38.91 220 GLN C N 1
ATOM 4227 C CA . GLN C 1 220 ? -14.703 -3.206 45.125 1.00 40.08 220 GLN C CA 1
ATOM 4228 C C . GLN C 1 220 ? -15.803 -3.112 46.176 1.00 41.15 220 GLN C C 1
ATOM 4229 O O . GLN C 1 220 ? -15.842 -2.155 46.951 1.00 39.98 220 GLN C O 1
ATOM 4235 N N . ARG C 1 221 ? -16.680 -4.114 46.193 1.00 42.61 221 ARG C N 1
ATOM 4236 C CA . ARG C 1 221 ? -17.975 -4.018 46.856 1.00 44.95 221 ARG C CA 1
ATOM 4237 C C . ARG C 1 221 ? -17.783 -3.947 48.364 1.00 45.81 221 ARG C C 1
ATOM 4238 O O . ARG C 1 221 ? -18.350 -3.083 49.029 1.00 45.72 221 ARG C O 1
ATOM 4246 N N . VAL C 1 222 ? -16.953 -4.839 48.893 1.00 47.19 222 VAL C N 1
ATOM 4247 C CA . VAL C 1 222 ? -16.698 -4.879 50.327 1.00 48.49 222 VAL C CA 1
ATOM 4248 C C . VAL C 1 222 ? -15.887 -3.663 50.753 1.00 49.69 222 VAL C C 1
ATOM 4249 O O . VAL C 1 222 ? -16.099 -3.111 51.836 1.00 49.44 222 VAL C O 1
ATOM 4253 N N . ALA C 1 223 ? -15.000 -3.220 49.866 1.00 50.39 223 ALA C N 1
ATOM 4254 C CA . ALA C 1 223 ? -14.100 -2.114 50.170 1.00 52.33 223 ALA C CA 1
ATOM 4255 C C . ALA C 1 223 ? -14.883 -0.811 50.264 1.00 52.89 223 ALA C C 1
ATOM 4256 O O . ALA C 1 223 ? -14.722 -0.045 51.213 1.00 51.92 223 ALA C O 1
ATOM 4258 N N . VAL C 1 224 ? -15.794 -0.614 49.319 1.00 55.78 224 VAL C N 1
ATOM 4259 C CA . VAL C 1 224 ? -16.742 0.491 49.388 1.00 58.32 224 VAL C CA 1
ATOM 4260 C C . VAL C 1 224 ? -17.890 0.155 50.340 1.00 60.18 224 VAL C C 1
ATOM 4261 O O . VAL C 1 224 ? -18.999 0.673 50.195 1.00 60.39 224 VAL C O 1
ATOM 4265 N N . ASP C 1 225 ? -17.598 -0.670 51.344 1.00 61.91 225 ASP C N 1
ATOM 4266 C CA . ASP C 1 225 ? -18.577 -1.035 52.366 1.00 63.79 225 ASP C CA 1
ATOM 4267 C C . ASP C 1 225 ? -17.909 -1.500 53.657 1.00 64.92 225 ASP C C 1
ATOM 4268 O O . ASP C 1 225 ? -18.585 -1.871 54.619 1.00 64.59 225 ASP C O 1
ATOM 4273 N N . GLN C 1 241 ? -9.122 -6.332 55.274 1.00 52.34 241 GLN C N 1
ATOM 4274 C CA . GLN C 1 241 ? -9.845 -7.594 55.171 1.00 53.61 241 GLN C CA 1
ATOM 4275 C C . GLN C 1 241 ? -10.635 -7.669 53.870 1.00 51.69 241 GLN C C 1
ATOM 4276 O O . GLN C 1 241 ? -11.603 -8.427 53.765 1.00 50.80 241 GLN C O 1
ATOM 4282 N N . ILE C 1 242 ? -10.268 -6.810 52.921 1.00 49.48 242 ILE C N 1
ATOM 4283 C CA . ILE C 1 242 ? -10.623 -6.982 51.514 1.00 45.48 242 ILE C CA 1
ATOM 4284 C C . ILE C 1 242 ? -10.259 -8.379 51.023 1.00 41.92 242 ILE C C 1
ATOM 4285 O O . ILE C 1 242 ? -9.231 -8.925 51.413 1.00 40.66 242 ILE C O 1
ATOM 4290 N N . PRO C 1 243 ? -11.133 -8.981 50.203 1.00 40.37 243 PRO C N 1
ATOM 4291 C CA . PRO C 1 243 ? -10.830 -10.233 49.519 1.00 39.45 243 PRO C CA 1
ATOM 4292 C C . PRO C 1 243 ? -9.494 -10.177 48.792 1.00 38.93 243 PRO C C 1
ATOM 4293 O O . PRO C 1 243 ? -9.160 -9.162 48.178 1.00 39.81 243 PRO C O 1
ATOM 4297 N N . CYS C 1 244 ? -8.793 -11.303 48.771 1.00 37.38 244 CYS C N 1
ATOM 4298 C CA . CYS C 1 244 ? -7.510 -11.385 48.094 1.00 35.82 244 CYS C CA 1
ATOM 4299 C C . CYS C 1 244 ? -7.538 -12.496 47.053 1.00 34.11 244 CYS C C 1
ATOM 4300 O O . CYS C 1 244 ? -7.669 -13.673 47.389 1.00 34.35 244 CYS C O 1
ATOM 4303 N N . ILE C 1 245 ? -7.360 -12.125 45.790 1.00 33.21 245 ILE C N 1
ATOM 4304 C CA . ILE C 1 245 ? -7.591 -13.050 44.684 1.00 32.07 245 ILE C CA 1
ATOM 4305 C C . ILE C 1 245 ? -6.289 -13.354 43.954 1.00 31.30 245 ILE C C 1
ATOM 4306 O O . ILE C 1 245 ? -5.702 -12.464 43.337 1.00 33.40 245 ILE C O 1
ATOM 4311 N N . THR C 1 246 ? -5.825 -14.597 44.042 1.00 29.25 246 THR C N 1
ATOM 4312 C CA . THR C 1 246 ? -4.532 -14.955 43.468 1.00 28.85 246 THR C CA 1
ATOM 4313 C C . THR C 1 246 ? -4.621 -15.987 42.343 1.00 28.24 246 THR C C 1
ATOM 4314 O O . THR C 1 246 ? -4.985 -17.139 42.562 1.00 26.33 246 THR C O 1
ATOM 4318 N N . THR C 1 247 ? -4.355 -15.543 41.120 1.00 27.95 247 THR C N 1
ATOM 4319 C CA . THR C 1 247 ? -4.787 -16.277 39.938 1.00 29.31 247 THR C CA 1
ATOM 4320 C C . THR C 1 247 ? -3.610 -16.670 39.053 1.00 31.20 247 THR C C 1
ATOM 4321 O O . THR C 1 247 ? -2.708 -15.862 38.818 1.00 32.30 247 THR C O 1
ATOM 4325 N N . MET C 1 248 ? -3.627 -17.906 38.563 1.00 30.62 248 MET C N 1
ATOM 4326 C CA . MET C 1 248 ? -2.854 -18.268 37.378 1.00 32.98 248 MET C CA 1
ATOM 4327 C C . MET C 1 248 ? -3.710 -18.982 36.337 1.00 32.05 248 MET C C 1
ATOM 4328 O O . MET C 1 248 ? -3.228 -19.852 35.609 1.00 29.10 248 MET C O 1
ATOM 4333 N N . LEU C 1 249 ? -4.976 -18.589 36.253 1.00 31.77 249 LEU C N 1
ATOM 4334 C CA . LEU C 1 249 ? -5.745 -18.809 35.038 1.00 31.97 249 LEU C CA 1
ATOM 4335 C C . LEU C 1 249 ? -4.854 -18.487 33.845 1.00 33.45 249 LEU C C 1
ATOM 4336 O O . LEU C 1 249 ? -4.190 -17.451 33.822 1.00 33.76 249 LEU C O 1
ATOM 4341 N N . THR C 1 250 ? -4.768 -19.417 32.899 1.00 33.63 250 THR C N 1
ATOM 4342 C CA . THR C 1 250 ? -4.148 -19.113 31.617 1.00 34.12 250 THR C CA 1
ATOM 4343 C C . THR C 1 250 ? -5.145 -18.580 30.588 1.00 34.57 250 THR C C 1
ATOM 4344 O O . THR C 1 250 ? -4.737 -18.087 29.537 1.00 34.07 250 THR C O 1
ATOM 4348 N N . ARG C 1 251 ? -6.423 -18.529 30.961 1.00 35.63 251 ARG C N 1
ATOM 4349 C CA . ARG C 1 251 ? -7.486 -18.125 30.038 1.00 36.24 251 ARG C CA 1
ATOM 4350 C C . ARG C 1 251 ? -8.609 -17.330 30.704 1.00 37.80 251 ARG C C 1
ATOM 4351 O O . ARG C 1 251 ? -8.674 -17.231 31.930 1.00 39.98 251 ARG C O 1
ATOM 4359 N N . ILE C 1 252 ? -9.526 -16.820 29.887 1.00 38.60 252 ILE C N 1
ATOM 4360 C CA . ILE C 1 252 ? -10.691 -16.081 30.366 1.00 39.46 252 ILE C CA 1
ATOM 4361 C C . ILE C 1 252 ? -11.803 -17.033 30.793 1.00 41.18 252 ILE C C 1
ATOM 4362 O O . ILE C 1 252 ? -12.451 -17.659 29.946 1.00 41.78 252 ILE C O 1
ATOM 4367 N N . LEU C 1 253 ? -12.121 -17.014 32.086 1.00 41.82 253 LEU C N 1
ATOM 4368 C CA . LEU C 1 253 ? -13.238 -17.788 32.629 1.00 40.19 253 LEU C CA 1
ATOM 4369 C C . LEU C 1 253 ? -14.543 -17.017 32.479 1.00 40.81 253 LEU C C 1
ATOM 4370 O O . LEU C 1 253 ? -14.745 -15.996 33.131 1.00 41.53 253 LEU C O 1
ATOM 4375 N N . ARG C 1 254 ? -15.435 -17.513 31.628 1.00 43.06 254 ARG C N 1
ATOM 4376 C CA . ARG C 1 254 ? -16.828 -17.077 31.652 1.00 44.93 254 ARG C CA 1
ATOM 4377 C C . ARG C 1 254 ? -17.804 -18.242 31.798 1.00 45.32 254 ARG C C 1
ATOM 4378 O O . ARG C 1 254 ? -17.550 -19.341 31.308 1.00 46.00 254 ARG C O 1
ATOM 4386 N N . PHE C 1 255 ? -18.875 -18.024 32.553 1.00 46.18 255 PHE C N 1
ATOM 4387 C CA . PHE C 1 255 ? -19.852 -19.077 32.800 1.00 46.29 255 PHE C CA 1
ATOM 4388 C C . PHE C 1 255 ? -20.948 -19.053 31.741 1.00 46.93 255 PHE C C 1
ATOM 4389 O O . PHE C 1 255 ? -22.097 -18.725 32.030 1.00 47.24 255 PHE C O 1
ATOM 4397 N N . SER C 1 256 ? -20.583 -19.382 30.507 1.00 49.00 256 SER C N 1
ATOM 4398 C CA . SER C 1 256 ? -21.485 -19.210 29.372 1.00 50.09 256 SER C CA 1
ATOM 4399 C C . SER C 1 256 ? -22.540 -20.313 29.331 1.00 50.92 256 SER C C 1
ATOM 4400 O O . SER C 1 256 ? -22.725 -21.048 30.304 1.00 51.02 256 SER C O 1
ATOM 4403 N N . ALA D 1 10 ? -18.084 3.255 40.323 1.00 57.29 10 ALA D N 1
ATOM 4404 C CA . ALA D 1 10 ? -17.374 3.403 39.019 1.00 56.97 10 ALA D CA 1
ATOM 4405 C C . ALA D 1 10 ? -16.538 2.162 38.718 1.00 56.50 10 ALA D C 1
ATOM 4406 O O . ALA D 1 10 ? -15.955 1.562 39.620 1.00 57.83 10 ALA D O 1
ATOM 4408 N N . ALA D 1 11 ? -16.527 1.750 37.456 1.00 54.81 11 ALA D N 1
ATOM 4409 C CA . ALA D 1 11 ? -16.238 0.361 37.111 1.00 54.30 11 ALA D CA 1
ATOM 4410 C C . ALA D 1 11 ? -14.773 0.154 36.720 1.00 53.13 11 ALA D C 1
ATOM 4411 O O . ALA D 1 11 ? -14.321 -0.975 36.519 1.00 51.71 11 ALA D O 1
ATOM 4413 N N . GLU D 1 12 ? -14.012 1.241 36.719 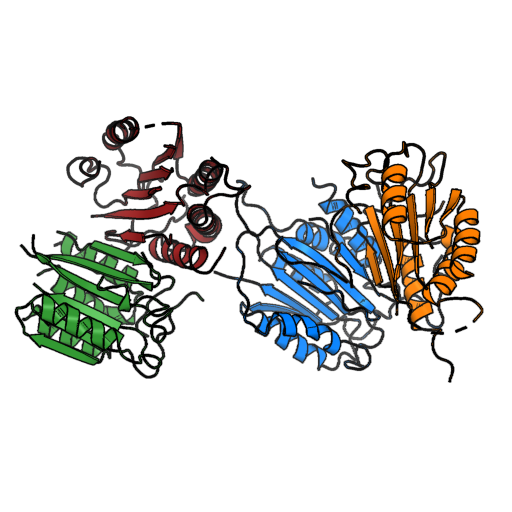1.00 51.85 12 GLU D N 1
ATOM 4414 C CA . GLU D 1 12 ? -12.846 1.360 35.855 1.00 50.16 12 GLU D CA 1
ATOM 4415 C C . GLU D 1 12 ? -11.915 2.432 36.403 1.00 48.76 12 GLU D C 1
ATOM 4416 O O . GLU D 1 12 ? -12.359 3.522 36.763 1.00 49.02 12 GLU D O 1
ATOM 4422 N N . TYR D 1 13 ? -10.629 2.114 36.496 1.00 47.23 13 TYR D N 1
ATOM 4423 C CA . TYR D 1 13 ? -9.671 3.060 37.055 1.00 46.13 13 TYR D CA 1
ATOM 4424 C C . TYR D 1 13 ? -9.577 4.315 36.194 1.00 47.44 13 TYR D C 1
ATOM 4425 O O . TYR D 1 13 ? -9.598 4.239 34.965 1.00 48.50 13 TYR D O 1
ATOM 4434 N N . ASN D 1 14 ? -9.577 5.473 36.846 1.00 49.52 14 ASN D N 1
ATOM 4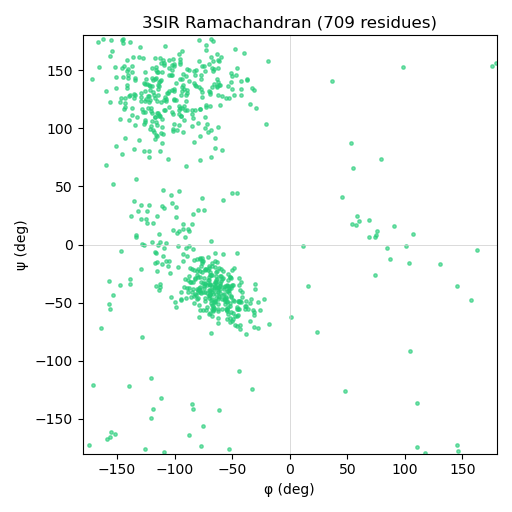435 C CA . ASN D 1 14 ? -9.355 6.738 36.154 1.00 50.81 14 ASN D CA 1
ATOM 4436 C C . ASN D 1 14 ? -7.902 6.870 35.714 1.00 52.70 14 ASN D C 1
ATOM 4437 O O . ASN D 1 14 ? -7.012 7.053 36.546 1.00 53.81 14 ASN D O 1
ATOM 4442 N N . MET D 1 15 ? -7.663 6.666 34.420 1.00 54.11 15 MET D N 1
ATOM 4443 C CA . MET D 1 15 ? -6.312 6.488 33.891 1.00 54.30 15 MET D CA 1
ATOM 4444 C C . MET D 1 15 ? -6.019 7.535 32.823 1.00 55.02 15 MET D C 1
ATOM 4445 O O . MET D 1 15 ? -5.381 7.238 31.812 1.00 55.57 15 MET D O 1
ATOM 4450 N N . ARG D 1 16 ? -6.577 8.726 33.008 1.00 55.55 16 ARG D N 1
ATOM 4451 C CA . ARG D 1 16 ? -6.256 9.869 32.162 1.00 56.47 16 ARG D CA 1
ATOM 4452 C C . ARG D 1 16 ? -5.895 11.087 33.007 1.00 56.25 16 ARG D C 1
ATOM 4453 O O . ARG D 1 16 ? -6.035 12.226 32.563 1.00 56.82 16 ARG D O 1
ATOM 4461 N N . HIS D 1 17 ? -5.484 10.845 34.249 1.00 55.90 17 HIS D N 1
ATOM 4462 C CA . HIS D 1 17 ? -4.714 11.823 35.008 1.00 54.49 17 HIS D CA 1
ATOM 4463 C C . HIS D 1 17 ? -3.693 12.501 34.098 1.00 54.82 17 HIS D C 1
ATOM 4464 O O . HIS D 1 17 ? -3.416 12.020 32.998 1.00 54.16 17 HIS D O 1
ATOM 4471 N N . LYS D 1 18 ? -3.144 13.624 34.552 1.00 55.14 18 LYS D N 1
ATOM 4472 C CA . LYS D 1 18 ? -2.157 14.358 33.768 1.00 54.58 18 LYS D CA 1
ATOM 4473 C C . LYS D 1 18 ? -1.010 13.432 33.382 1.00 53.96 18 LYS D C 1
ATOM 4474 O O . LYS D 1 18 ? -0.687 13.289 32.200 1.00 55.26 18 LYS D O 1
ATOM 4480 N N . ASN D 1 19 ? -0.490 12.713 34.373 1.00 52.26 19 ASN D N 1
ATOM 4481 C CA . ASN D 1 19 ? 0.626 11.794 34.171 1.00 49.81 19 ASN D CA 1
ATOM 4482 C C . ASN D 1 19 ? 0.256 10.356 34.529 1.00 49.10 19 ASN D C 1
ATOM 4483 O O . ASN D 1 19 ? -0.546 10.121 35.436 1.00 49.65 19 ASN D O 1
ATOM 4488 N N . ARG D 1 20 ? 0.915 9.400 33.880 1.00 47.33 20 ARG D N 1
ATOM 4489 C CA . ARG D 1 20 ? 0.704 7.979 34.155 1.00 45.16 20 ARG D CA 1
ATOM 4490 C C . ARG D 1 20 ? 1.279 7.552 35.511 1.00 44.96 20 ARG D C 1
ATOM 4491 O O . ARG D 1 20 ? 0.731 6.673 36.184 1.00 44.03 20 ARG D O 1
ATOM 4499 N N . GLY D 1 21 ? 2.349 8.217 35.936 1.00 44.33 21 GLY D N 1
ATOM 4500 C CA . GLY D 1 21 ? 3.011 7.880 37.193 1.00 44.26 21 GLY D CA 1
ATOM 4501 C C . GLY D 1 21 ? 4.381 7.262 36.985 1.00 44.85 21 GLY D C 1
ATOM 4502 O O . GLY D 1 21 ? 4.881 7.205 35.860 1.00 46.01 21 GLY D O 1
ATOM 4503 N N . MET D 1 22 ? 4.996 6.810 38.075 1.00 44.77 22 MET D N 1
ATOM 4504 C CA . MET D 1 22 ? 6.402 6.422 38.062 1.00 44.52 22 MET D CA 1
ATOM 4505 C C . MET D 1 22 ? 6.563 4.923 37.854 1.00 45.28 22 MET D C 1
ATOM 4506 O O . MET D 1 22 ? 5.703 4.138 38.257 1.00 45.28 22 MET D O 1
ATOM 4511 N N . ALA D 1 23 ? 7.725 4.531 37.336 1.00 44.78 23 ALA D N 1
ATOM 4512 C CA . ALA D 1 23 ? 8.081 3.121 37.213 1.00 43.41 23 ALA D CA 1
ATOM 4513 C C . ALA D 1 23 ? 9.481 2.867 37.759 1.00 43.55 23 ALA D C 1
ATOM 4514 O O . ALA D 1 23 ? 10.467 2.934 37.020 1.00 44.40 23 ALA D O 1
ATOM 4516 N N . LEU D 1 24 ? 9.563 2.558 39.049 1.00 40.76 24 LEU D N 1
ATOM 4517 C CA . LEU D 1 24 ? 10.844 2.233 39.665 1.00 39.91 24 LEU D CA 1
ATOM 4518 C C . LEU D 1 24 ? 11.271 0.792 39.373 1.00 40.41 24 LEU D C 1
ATOM 4519 O O . LEU D 1 24 ? 10.735 -0.164 39.942 1.00 40.41 24 LEU D O 1
ATOM 4524 N N . ILE D 1 25 ? 12.236 0.639 38.472 1.00 40.02 25 ILE D N 1
ATOM 4525 C CA . ILE D 1 25 ? 12.817 -0.672 38.204 1.00 39.37 25 ILE D CA 1
ATOM 4526 C C . ILE D 1 25 ? 14.095 -0.886 39.000 1.00 39.79 25 ILE D C 1
ATOM 4527 O O . ILE D 1 25 ? 15.070 -0.151 38.836 1.00 40.63 25 ILE D O 1
ATOM 4532 N N . PHE D 1 26 ? 14.084 -1.900 39.860 1.00 40.03 26 PHE D N 1
ATOM 4533 C CA . PHE D 1 26 ? 15.265 -2.267 40.634 1.00 40.38 26 PHE D CA 1
ATOM 4534 C C . PHE D 1 26 ? 15.864 -3.566 40.099 1.00 41.54 26 PHE D C 1
ATOM 4535 O O . PHE D 1 26 ? 15.154 -4.560 39.949 1.00 42.20 26 PHE D O 1
ATOM 4543 N N . ASN D 1 27 ? 17.152 -3.536 39.763 1.00 41.35 27 ASN D N 1
ATOM 4544 C CA . ASN D 1 27 ? 17.959 -4.751 39.684 1.00 42.32 27 ASN D CA 1
ATOM 4545 C C . ASN D 1 27 ? 18.627 -5.097 41.016 1.00 42.79 27 ASN D C 1
ATOM 4546 O O . ASN D 1 27 ? 19.366 -4.288 41.577 1.00 41.58 27 ASN D O 1
ATOM 4551 N N . HIS D 1 28 ? 18.481 -6.353 41.429 1.00 42.42 28 HIS D N 1
ATOM 4552 C CA . HIS D 1 28 ? 19.039 -6.846 42.679 1.00 43.37 28 HIS D CA 1
ATOM 4553 C C . HIS D 1 28 ? 20.012 -7.983 42.380 1.00 44.44 28 HIS D C 1
ATOM 4554 O O . HIS D 1 28 ? 21.065 -7.779 41.772 1.00 44.27 28 HIS D O 1
ATOM 4561 N N . ASN D 1 43 ? 19.123 -7.533 32.969 1.00 57.12 43 ASN D N 1
ATOM 4562 C CA . ASN D 1 43 ? 19.672 -6.455 32.155 1.00 57.87 43 ASN D CA 1
ATOM 4563 C C . ASN D 1 43 ? 18.956 -6.312 30.819 1.00 57.37 43 ASN D C 1
ATOM 4564 O O . ASN D 1 43 ? 18.594 -5.207 30.414 1.00 58.13 43 ASN D O 1
ATOM 4569 N N . VAL D 1 44 ? 18.825 -7.423 30.103 1.00 55.88 44 VAL D N 1
ATOM 4570 C CA . VAL D 1 44 ? 17.921 -7.494 28.961 1.00 54.75 44 VAL D CA 1
ATOM 4571 C C . VAL D 1 44 ? 16.458 -7.454 29.395 1.00 53.93 44 VAL D C 1
ATOM 4572 O O . VAL D 1 44 ? 15.626 -6.818 28.744 1.00 53.16 44 VAL D O 1
ATOM 4576 N N . ASP D 1 45 ? 16.152 -8.124 30.503 1.00 53.33 45 ASP D N 1
ATOM 4577 C CA . ASP D 1 45 ? 14.870 -7.945 31.180 1.00 52.71 45 ASP D CA 1
ATOM 4578 C C . ASP D 1 45 ? 14.650 -6.470 31.474 1.00 52.30 45 ASP D C 1
ATOM 4579 O O . ASP D 1 45 ? 13.552 -5.940 31.296 1.00 54.37 45 ASP D O 1
ATOM 4584 N N . CYS D 1 46 ? 15.724 -5.800 31.874 1.00 51.08 46 CYS D N 1
ATOM 4585 C CA . CYS D 1 46 ? 15.623 -4.441 32.379 1.00 49.21 46 CYS D CA 1
ATOM 4586 C C . CYS D 1 46 ? 15.351 -3.429 31.282 1.00 47.89 46 CYS D C 1
ATOM 4587 O O . CYS D 1 46 ? 14.930 -2.307 31.560 1.00 49.41 46 CYS D O 1
ATOM 4590 N N . GLU D 1 47 ? 15.673 -3.793 30.047 1.00 46.44 47 GLU D N 1
ATOM 4591 C CA . GLU D 1 47 ? 15.598 -2.845 28.946 1.00 45.83 47 GLU D CA 1
ATOM 4592 C C . GLU D 1 47 ? 14.267 -2.929 28.208 1.00 44.86 47 GLU D C 1
ATOM 4593 O O . GLU D 1 47 ? 13.662 -1.902 27.897 1.00 43.57 47 GLU D O 1
ATOM 4599 N N . ASN D 1 48 ? 13.779 -4.150 27.999 1.00 43.21 48 ASN D N 1
ATOM 4600 C CA . ASN D 1 48 ? 12.382 -4.368 27.628 1.00 42.28 48 ASN D CA 1
ATOM 4601 C C . ASN D 1 48 ? 11.424 -3.678 28.586 1.00 41.39 48 ASN D C 1
ATOM 4602 O O . ASN D 1 48 ? 10.569 -2.899 28.168 1.00 40.55 48 ASN D O 1
ATOM 4607 N N . LEU D 1 49 ? 11.456 -4.105 29.843 1.00 39.96 49 LEU D N 1
ATOM 4608 C CA . LEU D 1 49 ? 10.508 -3.578 30.804 1.00 41.02 49 LEU D CA 1
ATOM 4609 C C . LEU D 1 49 ? 10.585 -2.062 30.786 1.00 41.03 49 LEU D C 1
ATOM 4610 O O . LEU D 1 49 ? 9.559 -1.384 30.778 1.00 42.08 49 LEU D O 1
ATOM 4615 N N . THR D 1 50 ? 11.792 -1.544 30.592 1.00 41.44 50 THR D N 1
ATOM 4616 C CA . THR D 1 50 ? 11.969 -0.114 30.385 1.00 42.58 50 THR D CA 1
ATOM 4617 C C . THR D 1 50 ? 11.373 0.352 29.063 1.00 44.11 50 THR D C 1
ATOM 4618 O O . THR D 1 50 ? 10.592 1.300 29.032 1.00 45.59 50 THR D O 1
ATOM 4622 N N . ARG D 1 51 ? 11.738 -0.316 27.972 1.00 46.53 51 ARG D N 1
ATOM 4623 C CA . ARG D 1 51 ? 11.119 -0.058 26.674 1.00 48.31 51 ARG D CA 1
ATOM 4624 C C . ARG D 1 51 ? 9.606 0.031 26.822 1.00 47.20 51 ARG D C 1
ATOM 4625 O O . ARG D 1 51 ? 9.000 1.068 26.547 1.00 47.04 51 ARG D O 1
ATOM 4633 N N . VAL D 1 52 ? 9.016 -1.065 27.288 1.00 45.26 52 VAL D N 1
ATOM 4634 C CA . VAL D 1 52 ? 7.571 -1.188 27.426 1.00 44.85 52 VAL D CA 1
ATOM 4635 C C . VAL D 1 52 ? 6.954 0.006 28.150 1.00 44.57 52 VAL D C 1
ATOM 4636 O O . VAL D 1 52 ? 6.081 0.691 27.613 1.00 45.83 52 VAL D O 1
ATOM 4640 N N . LEU D 1 53 ? 7.395 0.239 29.381 1.00 42.65 53 LEU D N 1
ATOM 4641 C CA . LEU D 1 53 ? 6.700 1.155 30.273 1.00 41.23 53 LEU D CA 1
ATOM 4642 C C . LEU D 1 53 ? 6.858 2.595 29.802 1.00 41.28 53 LEU D C 1
ATOM 4643 O O . LEU D 1 53 ? 5.982 3.433 30.018 1.00 40.80 53 LEU D O 1
ATOM 4648 N N . LYS D 1 54 ? 7.957 2.866 29.108 1.00 42.46 54 LYS D N 1
ATOM 4649 C CA . LYS D 1 54 ? 8.122 4.138 28.412 1.00 44.02 54 LYS D CA 1
ATOM 4650 C C . LYS D 1 54 ? 7.052 4.355 27.347 1.00 43.72 54 LYS D C 1
ATOM 4651 O O . LYS D 1 54 ? 6.513 5.454 27.225 1.00 43.50 54 LYS D O 1
ATOM 4657 N N . GLN D 1 55 ? 6.737 3.304 26.595 1.00 43.96 55 GLN D N 1
ATOM 4658 C CA . GLN D 1 55 ? 5.704 3.374 25.564 1.00 44.79 55 GLN D CA 1
ATOM 4659 C C . GLN D 1 55 ? 4.328 3.566 26.185 1.00 44.53 55 GLN D C 1
ATOM 4660 O O . GLN D 1 55 ? 3.394 4.024 25.529 1.00 44.53 55 GLN D O 1
ATOM 4666 N N . LEU D 1 56 ? 4.185 3.114 27.425 1.00 45.17 56 LEU D N 1
ATOM 4667 C CA . LEU D 1 56 ? 2.915 3.214 28.129 1.00 44.94 56 LEU D CA 1
ATOM 4668 C C . LEU D 1 56 ? 2.789 4.545 28.866 1.00 45.82 56 LEU D C 1
ATOM 4669 O O . LEU D 1 56 ? 1.852 4.756 29.640 1.00 46.78 56 LEU D O 1
ATOM 4674 N N . ASP D 1 57 ? 3.685 5.470 28.535 1.00 46.13 57 ASP D N 1
ATOM 4675 C CA . ASP D 1 57 ? 3.610 6.848 29.010 1.00 46.83 57 ASP D CA 1
ATOM 4676 C C . ASP D 1 57 ? 4.023 6.987 30.467 1.00 45.78 57 ASP D C 1
ATOM 4677 O O . ASP D 1 57 ? 3.952 8.074 31.041 1.00 45.37 57 ASP D O 1
ATOM 4682 N N . PHE D 1 58 ? 4.537 5.898 31.028 1.00 45.60 58 PHE D N 1
ATOM 4683 C CA . PHE D 1 58 ? 5.191 5.934 32.329 1.00 45.22 58 PHE D CA 1
ATOM 4684 C C . PHE D 1 58 ? 6.485 6.736 32.257 1.00 45.82 58 PHE D C 1
ATOM 4685 O O . PHE D 1 58 ? 7.193 6.704 31.248 1.00 43.83 58 PHE D O 1
ATOM 4693 N N . GLU D 1 59 ? 6.840 7.376 33.367 1.00 46.07 59 GLU D N 1
ATOM 4694 C CA . GLU D 1 59 ? 8.199 7.867 33.540 1.00 45.58 59 GLU D CA 1
ATOM 4695 C C . GLU D 1 59 ? 9.082 6.912 34.335 1.00 43.74 59 GLU D C 1
ATOM 4696 O O . GLU D 1 59 ? 8.811 6.600 35.494 1.00 43.01 59 GLU D O 1
ATOM 4702 N N . VAL D 1 60 ? 10.109 6.404 33.663 1.00 41.65 60 VAL D N 1
ATOM 4703 C CA . VAL D 1 60 ? 10.854 5.249 34.140 1.00 37.88 60 VAL D CA 1
ATOM 4704 C C . VAL D 1 60 ? 12.197 5.737 34.661 1.00 38.22 60 VAL D C 1
ATOM 4705 O O . VAL D 1 60 ? 12.808 6.624 34.064 1.00 38.33 60 VAL D O 1
ATOM 4709 N N . THR D 1 61 ? 12.549 5.307 35.868 1.00 37.73 61 THR D N 1
ATOM 4710 C CA . THR D 1 61 ? 13.916 5.451 36.350 1.00 36.42 61 THR D CA 1
ATOM 4711 C C . THR D 1 61 ? 14.461 4.085 36.741 1.00 36.94 61 THR D C 1
ATOM 4712 O O . THR D 1 61 ? 13.731 3.252 37.274 1.00 37.18 61 THR D O 1
ATOM 4716 N N . VAL D 1 62 ? 15.715 3.830 36.385 1.00 37.23 62 VAL D N 1
ATOM 4717 C CA . VAL D 1 62 ? 16.293 2.495 36.489 1.00 36.45 62 VAL D CA 1
ATOM 4718 C C . VAL D 1 62 ? 17.347 2.462 37.589 1.00 39.28 62 VAL D C 1
ATOM 4719 O O . VAL D 1 62 ? 18.419 3.052 37.438 1.00 42.46 62 VAL D O 1
ATOM 4723 N N . TYR D 1 63 ? 17.033 1.805 38.703 1.00 40.47 63 TYR D N 1
ATOM 4724 C CA . TYR D 1 63 ? 17.978 1.678 39.813 1.00 41.60 63 TYR D CA 1
ATOM 4725 C C . TYR D 1 63 ? 18.813 0.403 39.692 1.00 42.83 63 TYR D C 1
ATOM 4726 O O . TYR D 1 63 ? 18.274 -0.675 39.444 1.00 44.13 63 TYR D O 1
ATOM 4735 N N . LYS D 1 64 ? 20.123 0.522 39.884 1.00 44.56 64 LYS D N 1
ATOM 4736 C CA . LYS D 1 64 ? 21.043 -0.571 39.571 1.00 46.97 64 LYS D CA 1
ATOM 4737 C C . LYS D 1 64 ? 21.867 -1.004 40.781 1.00 48.05 64 LYS D C 1
ATOM 4738 O O . LYS D 1 64 ? 22.605 -0.205 41.356 1.00 48.66 64 LYS D O 1
ATOM 4744 N N . ASP D 1 65 ? 21.772 -2.283 41.135 1.00 49.25 65 ASP D N 1
ATOM 4745 C CA . ASP D 1 65 ? 22.319 -2.774 42.396 1.00 51.30 65 ASP D CA 1
ATOM 4746 C C . ASP D 1 65 ? 21.234 -3.171 43.398 1.00 51.94 65 ASP D C 1
ATOM 4747 O O . ASP D 1 65 ? 20.197 -2.513 43.522 1.00 52.36 65 ASP D O 1
ATOM 4752 N N . LYS D 1 69 ? 17.869 -3.411 50.843 1.00 52.89 69 LYS D N 1
ATOM 4753 C CA . LYS D 1 69 ? 17.532 -2.343 51.778 1.00 54.09 69 LYS D CA 1
ATOM 4754 C C . LYS D 1 69 ? 17.523 -0.979 51.095 1.00 54.54 69 LYS D C 1
ATOM 4755 O O . LYS D 1 69 ? 16.707 -0.116 51.424 1.00 54.37 69 LYS D O 1
ATOM 4761 N N . ASP D 1 70 ? 18.429 -0.791 50.139 1.00 53.63 70 ASP D N 1
ATOM 4762 C CA . ASP D 1 70 ? 18.375 0.376 49.267 1.00 52.89 70 ASP D CA 1
ATOM 4763 C C . ASP D 1 70 ? 17.003 0.454 48.611 1.00 50.83 70 ASP D C 1
ATOM 4764 O O . ASP D 1 70 ? 16.445 1.537 48.429 1.00 49.42 70 ASP D O 1
ATOM 4769 N N . ILE D 1 71 ? 16.443 -0.712 48.306 1.00 50.01 71 ILE D N 1
ATOM 4770 C CA . ILE D 1 71 ? 15.182 -0.777 47.582 1.00 48.96 71 ILE D CA 1
ATOM 4771 C C . ILE D 1 71 ? 14.044 -0.282 48.459 1.00 49.06 71 ILE D C 1
ATOM 4772 O O . ILE D 1 71 ? 13.410 0.727 48.144 1.00 50.00 71 ILE D O 1
ATOM 4777 N N . LEU D 1 72 ? 13.859 -0.939 49.601 1.00 48.57 72 LEU D N 1
ATOM 4778 C CA . LEU D 1 72 ? 12.880 -0.500 50.592 1.00 48.28 72 LEU D CA 1
ATOM 4779 C C . LEU D 1 72 ? 12.956 1.008 50.778 1.00 47.21 72 LEU D C 1
ATOM 4780 O O . LEU D 1 72 ? 11.946 1.705 50.680 1.00 48.87 72 LEU D O 1
ATOM 4785 N N . ARG D 1 73 ? 14.166 1.518 50.978 1.00 45.71 73 ARG D N 1
ATOM 4786 C CA . ARG D 1 73 ? 14.337 2.938 51.253 1.00 45.01 73 ARG D CA 1
ATOM 4787 C C . ARG D 1 73 ? 14.009 3.814 50.051 1.00 42.92 73 ARG D C 1
ATOM 4788 O O . ARG D 1 73 ? 13.156 4.696 50.140 1.00 43.14 73 ARG D O 1
ATOM 4796 N N . THR D 1 74 ? 14.587 3.496 48.897 1.00 41.45 74 THR D N 1
ATOM 4797 C CA . THR D 1 74 ? 14.190 4.168 47.664 1.00 39.97 74 THR D CA 1
ATOM 4798 C C . THR D 1 74 ? 12.673 4.180 47.519 1.00 40.60 74 THR D C 1
ATOM 4799 O O . THR D 1 74 ? 12.075 5.215 47.221 1.00 39.65 74 THR D O 1
ATOM 4803 N N . ILE D 1 75 ? 12.056 3.019 47.714 1.00 40.98 75 ILE D N 1
ATOM 4804 C CA . ILE D 1 75 ? 10.601 2.928 47.701 1.00 43.51 75 ILE D CA 1
ATOM 4805 C C . ILE D 1 75 ? 9.965 3.867 48.724 1.00 44.49 75 ILE D C 1
ATOM 4806 O O . ILE D 1 75 ? 8.882 4.406 48.496 1.00 45.06 75 ILE D O 1
ATOM 4811 N N . GLU D 1 76 ? 10.624 4.039 49.864 1.00 44.52 76 GLU D N 1
ATOM 4812 C CA . GLU D 1 76 ? 10.049 4.834 50.939 1.00 47.07 76 GLU D CA 1
ATOM 4813 C C . GLU D 1 76 ? 9.926 6.303 50.547 1.00 47.47 76 GLU D C 1
ATOM 4814 O O . GLU D 1 76 ? 8.871 6.912 50.721 1.00 47.46 76 GLU D O 1
ATOM 4820 N N . TYR D 1 77 ? 11.006 6.870 50.021 1.00 49.43 77 TYR D N 1
ATOM 4821 C CA . TYR D 1 77 ? 11.035 8.295 49.705 1.00 51.41 77 TYR D CA 1
ATOM 4822 C C . TYR D 1 77 ? 10.143 8.644 48.517 1.00 50.83 77 TYR D C 1
ATOM 4823 O O . TYR D 1 77 ? 9.678 9.777 48.390 1.00 51.57 77 TYR D O 1
ATOM 4832 N N . SER D 1 78 ? 9.805 7.630 47.727 1.00 51.01 78 SER D N 1
ATOM 4833 C CA . SER D 1 78 ? 8.964 7.804 46.546 1.00 49.95 78 SER D CA 1
ATOM 4834 C C . SER D 1 78 ? 7.479 7.678 46.881 1.00 48.61 78 SER D C 1
ATOM 4835 O O . SER D 1 78 ? 6.623 8.236 46.188 1.00 48.34 78 SER D O 1
ATOM 4838 N N . ALA D 1 79 ? 7.178 6.869 47.892 1.00 46.10 79 ALA D N 1
ATOM 4839 C CA . ALA D 1 79 ? 5.837 6.820 48.462 1.00 44.90 79 ALA D CA 1
ATOM 4840 C C . ALA D 1 79 ? 5.445 8.148 49.111 1.00 44.05 79 ALA D C 1
ATOM 4841 O O . ALA D 1 79 ? 4.287 8.558 49.039 1.00 42.55 79 ALA D O 1
ATOM 4843 N N . SER D 1 80 ? 6.425 8.848 49.675 1.00 43.28 80 SER D N 1
ATOM 4844 C CA . SER D 1 80 ? 6.177 10.110 50.369 1.00 44.27 80 SER D CA 1
ATOM 4845 C C . SER D 1 80 ? 5.824 11.232 49.399 1.00 43.86 80 SER D C 1
ATOM 4846 O O . SER D 1 80 ? 5.455 12.337 49.812 1.00 42.50 80 SER D O 1
ATOM 4849 N N . GLN D 1 81 ? 6.006 10.962 48.111 1.00 42.54 81 GLN D N 1
ATOM 4850 C CA . GLN D 1 81 ? 5.836 11.987 47.091 1.00 43.12 81 GLN D CA 1
ATOM 4851 C C . GLN D 1 81 ? 4.366 12.298 46.847 1.00 43.02 81 GLN D C 1
ATOM 4852 O O . GLN D 1 81 ? 3.489 11.474 47.116 1.00 43.08 81 GLN D O 1
ATOM 4858 N N . ASN D 1 82 ? 4.103 13.515 46.385 1.00 42.67 82 ASN D N 1
ATOM 4859 C CA . ASN D 1 82 ? 2.780 13.862 45.883 1.00 43.87 82 ASN D CA 1
ATOM 4860 C C . ASN D 1 82 ? 2.493 13.132 44.575 1.00 44.17 82 ASN D C 1
ATOM 4861 O O . ASN D 1 82 ? 3.257 13.243 43.615 1.00 43.14 82 ASN D O 1
ATOM 4866 N N . HIS D 1 83 ? 1.452 12.306 44.582 1.00 44.55 83 HIS D N 1
ATOM 4867 C CA . HIS D 1 83 ? 1.038 11.590 43.382 1.00 45.49 83 HIS D CA 1
ATOM 4868 C C . HIS D 1 83 ? -0.383 11.962 42.973 1.00 45.68 83 HIS D C 1
ATOM 4869 O O . HIS D 1 83 ? -0.997 11.291 42.142 1.00 46.30 83 HIS D O 1
ATOM 4876 N N . SER D 1 84 ? -0.853 13.097 43.481 1.00 44.55 84 SER D N 1
ATOM 4877 C CA . SER D 1 84 ? -2.176 13.612 43.146 1.00 44.80 84 SER D CA 1
ATOM 4878 C C . SER D 1 84 ? -2.453 13.677 41.644 1.00 45.82 84 SER D C 1
ATOM 4879 O O . SER D 1 84 ? -3.610 13.774 41.233 1.00 46.31 84 SER D O 1
ATOM 4882 N N . ASP D 1 85 ? -1.395 13.702 40.836 1.00 46.43 85 ASP D N 1
ATOM 4883 C CA . ASP D 1 85 ? -1.528 13.903 39.395 1.00 47.66 85 ASP D CA 1
ATOM 4884 C C . ASP D 1 85 ? -1.220 12.658 38.561 1.00 47.12 85 ASP D C 1
ATOM 4885 O O . ASP D 1 85 ? -1.323 12.695 37.333 1.00 47.08 85 ASP D O 1
ATOM 4890 N N . SER D 1 86 ? -0.821 11.574 39.222 1.00 45.61 86 SER D N 1
ATOM 4891 C CA . SER D 1 86 ? -0.469 10.333 38.537 1.00 43.99 86 SER D CA 1
ATOM 4892 C C . SER D 1 86 ? -1.675 9.397 38.427 1.00 44.90 86 SER D C 1
ATOM 4893 O O . SER D 1 86 ? -2.545 9.382 39.302 1.00 44.40 86 SER D O 1
ATOM 4896 N N . ASP D 1 87 ? -1.742 8.640 37.333 1.00 43.73 87 ASP D N 1
ATOM 4897 C CA . ASP D 1 87 ? -2.781 7.628 37.166 1.00 42.10 87 ASP D CA 1
ATOM 4898 C C . ASP D 1 87 ? -2.595 6.524 38.199 1.00 41.11 87 ASP D C 1
ATOM 4899 O O . ASP D 1 87 ? -3.565 5.999 38.750 1.00 42.10 87 ASP D O 1
ATOM 4904 N N . CYS D 1 88 ? -1.333 6.198 38.463 1.00 38.62 88 CYS D N 1
ATOM 4905 C CA . CYS D 1 88 ? -0.958 4.945 39.105 1.00 37.36 88 CYS D CA 1
ATOM 4906 C C . CYS D 1 88 ? 0.496 5.079 39.542 1.00 36.54 88 CYS D C 1
ATOM 4907 O O . CYS D 1 88 ? 1.146 6.076 39.229 1.00 37.88 88 CYS D O 1
ATOM 4910 N N . ILE D 1 89 ? 1.003 4.078 40.255 1.00 33.62 89 ILE D N 1
ATOM 4911 C CA . ILE D 1 89 ? 2.440 3.873 40.374 1.00 30.96 89 ILE D CA 1
ATOM 4912 C C . ILE D 1 89 ? 2.766 2.435 39.986 1.00 31.84 89 ILE D C 1
ATOM 4913 O O . ILE D 1 89 ? 1.876 1.586 39.946 1.00 34.21 89 ILE D O 1
ATOM 4918 N N . LEU D 1 90 ? 4.024 2.174 39.644 1.00 31.06 90 LEU D N 1
ATOM 4919 C CA . LEU D 1 90 ? 4.462 0.820 39.332 1.00 31.24 90 LEU D CA 1
ATOM 4920 C C . LEU D 1 90 ? 5.839 0.597 39.915 1.00 31.64 90 LEU D C 1
ATOM 4921 O O . LEU D 1 90 ? 6.699 1.474 39.822 1.00 34.77 90 LEU D O 1
ATOM 4926 N N . VAL D 1 91 ? 6.085 -0.633 40.354 1.00 30.20 91 VAL D N 1
ATOM 4927 C CA . VAL D 1 91 ? 7.343 -0.979 41.002 1.00 29.90 91 VAL D CA 1
ATOM 4928 C C . VAL D 1 91 ? 7.780 -2.384 40.599 1.00 31.26 91 VAL D C 1
ATOM 4929 O O . VAL D 1 91 ? 7.062 -3.353 40.848 1.00 31.77 91 VAL D O 1
ATOM 4933 N N . ALA D 1 92 ? 8.972 -2.498 40.020 1.00 31.07 92 ALA D N 1
ATOM 4934 C CA . ALA D 1 92 ? 9.455 -3.783 39.518 1.00 30.36 92 ALA D CA 1
ATOM 4935 C C . ALA D 1 92 ? 10.803 -4.165 40.110 1.00 30.20 92 ALA D C 1
ATOM 4936 O O . ALA D 1 92 ? 11.783 -3.435 39.972 1.00 32.63 92 ALA D O 1
ATOM 4938 N N . ILE D 1 93 ? 10.860 -5.353 40.701 1.00 30.64 93 ILE D N 1
ATOM 4939 C CA . ILE D 1 93 ? 12.089 -5.873 41.285 1.00 30.75 93 ILE D CA 1
ATOM 4940 C C . ILE D 1 93 ? 12.542 -7.113 40.520 1.00 32.04 93 ILE D C 1
ATOM 4941 O O . ILE D 1 93 ? 11.755 -8.038 40.307 1.00 33.36 93 ILE D O 1
ATOM 4946 N N . LEU D 1 94 ? 13.769 -7.079 40.010 1.00 29.86 94 LEU D N 1
ATOM 4947 C CA . LEU D 1 94 ? 14.285 -8.196 39.233 1.00 31.19 94 LEU D CA 1
ATOM 4948 C C . LEU D 1 94 ? 15.524 -8.806 39.883 1.00 32.72 94 LEU D C 1
ATOM 4949 O O . LEU D 1 94 ? 16.317 -8.101 40.513 1.00 32.72 94 LEU D O 1
ATOM 4954 N N . SER D 1 95 ? 15.623 -10.131 39.818 1.00 32.18 95 SER D N 1
ATOM 4955 C CA . SER D 1 95 ? 16.795 -10.843 40.316 1.00 33.41 95 SER D CA 1
ATOM 4956 C C . SER D 1 95 ? 17.365 -11.798 39.271 1.00 33.46 95 SER D C 1
ATOM 4957 O O . SER D 1 95 ? 16.648 -12.265 38.385 1.00 33.55 95 SER D O 1
ATOM 4960 N N . ILE D 1 114 ? 7.089 -2.221 53.714 1.00 53.27 114 ILE D N 1
ATOM 4961 C CA . ILE D 1 114 ? 7.203 -2.168 52.258 1.00 54.50 114 ILE D CA 1
ATOM 4962 C C . ILE D 1 114 ? 5.878 -1.825 51.582 1.00 54.08 114 ILE D C 1
ATOM 4963 O O . ILE D 1 114 ? 5.845 -1.118 50.575 1.00 54.12 114 ILE D O 1
ATOM 4968 N N . TRP D 1 115 ? 4.788 -2.325 52.155 1.00 54.05 115 TRP D N 1
ATOM 4969 C CA . TRP D 1 115 ? 3.449 -2.069 51.643 1.00 54.24 115 TRP D CA 1
ATOM 4970 C C . TRP D 1 115 ? 2.715 -1.047 52.508 1.00 53.45 115 TRP D C 1
ATOM 4971 O O . TRP D 1 115 ? 1.736 -0.442 52.069 1.00 53.78 115 TRP D O 1
ATOM 4982 N N . SER D 1 116 ? 3.125 -0.934 53.768 1.00 51.69 116 SER D N 1
ATOM 4983 C CA . SER D 1 116 ? 2.582 0.087 54.654 1.00 49.67 116 SER D CA 1
ATOM 4984 C C . SER D 1 116 ? 2.803 1.480 54.072 1.00 47.65 116 SER D C 1
ATOM 4985 O O . SER D 1 116 ? 2.047 2.410 54.359 1.00 47.62 116 SER D O 1
ATOM 4988 N N . PHE D 1 117 ? 3.790 1.596 53.189 1.00 45.91 117 PHE D N 1
ATOM 4989 C CA . PHE D 1 117 ? 4.116 2.874 52.565 1.00 44.77 117 PHE D CA 1
ATOM 4990 C C . PHE D 1 117 ? 3.037 3.326 51.589 1.00 44.33 117 PHE D C 1
ATOM 4991 O O . PHE D 1 117 ? 2.910 4.517 51.313 1.00 43.81 117 PHE D O 1
ATOM 4999 N N . PHE D 1 118 ? 2.219 2.387 51.123 1.00 44.39 118 PHE D N 1
ATOM 5000 C CA . PHE D 1 118 ? 1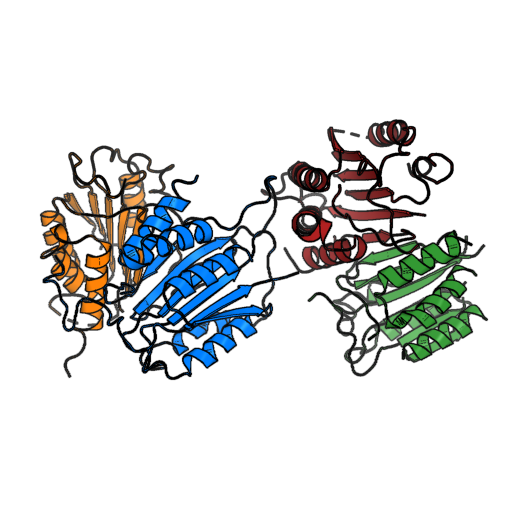.312 2.656 50.011 1.00 44.37 118 PHE D CA 1
ATOM 5001 C C . PHE D 1 118 ? -0.176 2.576 50.351 1.00 44.09 118 PHE D C 1
ATOM 5002 O O . PHE D 1 118 ? -1.020 2.897 49.513 1.00 44.06 118 PHE D O 1
ATOM 5010 N N . THR D 1 119 ? -0.503 2.133 51.562 1.00 44.27 119 THR D N 1
ATOM 5011 C CA . THR D 1 119 ? -1.900 2.027 51.978 1.00 44.16 119 THR D CA 1
ATOM 5012 C C . THR D 1 119 ? -2.581 3.391 51.920 1.00 44.02 119 THR D C 1
ATOM 5013 O O . THR D 1 119 ? -1.918 4.425 51.885 1.00 45.59 119 THR D O 1
ATOM 5017 N N . ALA D 1 120 ? -3.907 3.398 51.895 1.00 44.73 120 ALA D N 1
ATOM 5018 C CA . ALA D 1 120 ? -4.637 4.645 51.722 1.00 46.23 120 ALA D CA 1
ATOM 5019 C C . ALA D 1 120 ? -4.204 5.682 52.754 1.00 47.32 120 ALA D C 1
ATOM 5020 O O . ALA D 1 120 ? -4.267 6.884 52.494 1.00 46.95 120 ALA D O 1
ATOM 5022 N N . ASN D 1 121 ? -3.693 5.208 53.888 1.00 48.99 121 ASN D N 1
ATOM 5023 C CA . ASN D 1 121 ? -3.403 6.070 55.035 1.00 49.81 121 ASN D CA 1
ATOM 5024 C C . ASN D 1 121 ? -2.032 6.749 54.997 1.00 49.40 121 ASN D C 1
ATOM 5025 O O . ASN D 1 121 ? -1.928 7.949 55.251 1.00 49.92 121 ASN D O 1
ATOM 5030 N N . HIS D 1 122 ? -0.990 5.994 54.655 1.00 47.41 122 HIS D N 1
ATOM 5031 C CA . HIS D 1 122 ? 0.360 6.548 54.557 1.00 47.66 122 HIS D CA 1
ATOM 5032 C C . HIS D 1 122 ? 0.623 7.290 53.245 1.00 47.59 122 HIS D C 1
ATOM 5033 O O . HIS D 1 122 ? 1.690 7.876 53.062 1.00 45.54 122 HIS D O 1
ATOM 5040 N N . CYS D 1 123 ? -0.271 7.126 52.276 1.00 48.05 123 CYS D N 1
ATOM 5041 C CA . CYS D 1 123 ? 0.000 7.580 50.915 1.00 48.31 123 CYS D CA 1
ATOM 5042 C C . CYS D 1 123 ? -1.295 7.744 50.131 1.00 47.92 123 CYS D C 1
ATOM 5043 O O . CYS D 1 123 ? -1.564 6.976 49.203 1.00 48.13 123 CYS D O 1
ATOM 5046 N N . PRO D 1 124 ? -2.110 8.738 50.522 1.00 46.86 124 PRO D N 1
ATOM 5047 C CA . PRO D 1 124 ? -3.459 8.931 49.992 1.00 45.51 124 PRO D CA 1
ATOM 5048 C C . PRO D 1 124 ? -3.445 9.632 48.638 1.00 45.78 124 PRO D C 1
ATOM 5049 O O . PRO D 1 124 ? -4.385 9.486 47.855 1.00 46.09 124 PRO D O 1
ATOM 5053 N N . SER D 1 125 ? -2.371 10.360 48.349 1.00 44.00 125 SER D N 1
ATOM 5054 C CA . SER D 1 125 ? -2.148 10.836 46.990 1.00 43.89 125 SER D CA 1
ATOM 5055 C C . SER D 1 125 ? -2.244 9.686 45.989 1.00 44.10 125 SER D C 1
ATOM 5056 O O . SER D 1 125 ? -2.673 9.884 44.849 1.00 43.59 125 SER D O 1
ATOM 5059 N N . LEU D 1 126 ? -1.933 8.476 46.449 1.00 43.12 126 LEU D N 1
ATOM 5060 C CA . LEU D 1 126 ? -2.509 7.263 45.869 1.00 42.63 126 LEU D CA 1
ATOM 5061 C C . LEU D 1 126 ? -3.384 6.536 46.882 1.00 44.01 126 LEU D C 1
ATOM 5062 O O . LEU D 1 126 ? -2.911 5.718 47.675 1.00 45.54 126 LEU D O 1
ATOM 5067 N N . ALA D 1 127 ? -4.674 6.838 46.851 1.00 44.58 127 ALA D N 1
ATOM 5068 C CA . ALA D 1 127 ? -5.656 5.948 47.444 1.00 44.84 127 ALA D CA 1
ATOM 5069 C C . ALA D 1 127 ? -6.809 5.797 46.463 1.00 45.29 127 ALA D C 1
ATOM 5070 O O . ALA D 1 127 ? -7.073 6.701 45.669 1.00 47.25 127 ALA D O 1
ATOM 5072 N N . GLY D 1 128 ? -7.366 4.591 46.400 1.00 43.88 128 GLY D N 1
ATOM 5073 C CA . GLY D 1 128 ? -8.255 4.218 45.309 1.00 41.69 128 GLY D CA 1
ATOM 5074 C C . GLY D 1 128 ? -7.620 4.337 43.937 1.00 40.18 128 GLY D C 1
ATOM 5075 O O . GLY D 1 128 ? -8.334 4.361 42.932 1.00 40.56 128 GLY D O 1
ATOM 5076 N N . LYS D 1 129 ? -6.290 4.416 43.900 1.00 38.13 129 LYS D N 1
ATOM 5077 C CA . LYS D 1 129 ? -5.510 4.215 42.676 1.00 36.66 129 LYS D CA 1
ATOM 5078 C C . LYS D 1 129 ? -4.725 2.907 42.705 1.00 36.42 129 LYS D C 1
ATOM 5079 O O . LYS D 1 129 ? -4.290 2.468 43.770 1.00 36.82 129 LYS D O 1
ATOM 5085 N N . PRO D 1 130 ? -4.395 2.378 41.515 1.00 35.60 130 PRO D N 1
ATOM 5086 C CA . PRO D 1 130 ? -3.590 1.168 41.384 1.00 33.97 130 PRO D CA 1
ATOM 5087 C C . PRO D 1 130 ? -2.135 1.356 41.802 1.00 35.03 130 PRO D C 1
ATOM 5088 O O . PRO D 1 130 ? -1.450 2.238 41.279 1.00 36.24 130 PRO D O 1
ATOM 5092 N N . LYS D 1 131 ? -1.641 0.443 42.634 1.00 34.24 131 LYS D N 1
ATOM 5093 C CA . LYS D 1 131 ? -0.209 0.269 42.841 1.00 33.86 131 LYS D CA 1
ATOM 5094 C C . LYS D 1 131 ? 0.264 -1.114 42.391 1.00 34.73 131 LYS D C 1
ATOM 5095 O O . LYS D 1 131 ? 0.080 -2.095 43.108 1.00 34.57 131 LYS D O 1
ATOM 5101 N N . LEU D 1 132 ? 1.024 -1.156 41.298 1.00 34.84 132 LEU D N 1
ATOM 5102 C CA . LEU D 1 132 ? 1.342 -2.409 40.615 1.00 31.74 132 LEU D CA 1
ATOM 5103 C C . LEU D 1 132 ? 2.749 -2.898 40.935 1.00 30.56 132 LEU D C 1
ATOM 5104 O O . LEU D 1 132 ? 3.722 -2.176 40.720 1.00 31.79 132 LEU D O 1
ATOM 5109 N N . PHE D 1 133 ? 2.867 -4.182 41.257 1.00 29.15 133 PHE D N 1
ATOM 5110 C CA . PHE D 1 133 ? 4.149 -4.755 41.656 1.00 29.02 133 PHE D CA 1
ATOM 5111 C C . PHE D 1 133 ? 4.580 -5.904 40.754 1.00 31.10 133 PHE D C 1
ATOM 5112 O O . PHE D 1 133 ? 3.814 -6.833 40.500 1.00 32.14 133 PHE D O 1
ATOM 5120 N N . PHE D 1 134 ? 5.835 -5.872 40.321 1.00 32.43 134 PHE D N 1
ATOM 5121 C CA . PHE D 1 134 ? 6.372 -6.948 39.497 1.00 34.36 134 PHE D CA 1
ATOM 5122 C C . PHE D 1 134 ? 7.671 -7.482 40.084 1.00 35.44 134 PHE D C 1
ATOM 5123 O O . PHE D 1 134 ? 8.659 -6.758 40.205 1.00 35.14 134 PHE D O 1
ATOM 5131 N N . ILE D 1 135 ? 7.639 -8.735 40.520 1.00 35.97 135 ILE D N 1
ATOM 5132 C CA . ILE D 1 135 ? 8.757 -9.298 41.259 1.00 36.55 135 ILE D CA 1
ATOM 5133 C C . ILE D 1 135 ? 9.243 -10.588 40.615 1.00 38.24 135 ILE D C 1
ATOM 5134 O O . ILE D 1 135 ? 8.511 -11.575 40.537 1.00 39.32 135 ILE D O 1
ATOM 5139 N N . GLN D 1 136 ? 10.464 -10.550 40.094 1.00 39.41 136 GLN D N 1
ATOM 5140 C CA . GLN D 1 136 ? 11.087 -11.740 39.534 1.00 39.75 136 GLN D CA 1
ATOM 5141 C C . GLN D 1 136 ? 12.258 -12.134 40.428 1.00 39.36 136 GLN D C 1
ATOM 5142 O O . GLN D 1 136 ? 13.093 -11.297 40.770 1.00 39.73 136 GLN D O 1
ATOM 5148 N N . ALA D 1 137 ? 12.220 -13.365 40.925 1.00 39.16 137 ALA D N 1
ATOM 5149 C CA . ALA D 1 137 ? 12.597 -13.648 42.304 1.00 40.00 137 ALA D CA 1
ATOM 5150 C C . ALA D 1 137 ? 13.406 -14.937 42.397 1.00 40.99 137 ALA D C 1
ATOM 5151 O O . ALA D 1 137 ? 13.931 -15.422 41.393 1.00 42.57 137 ALA D O 1
ATOM 5153 N N . ALA D 1 170 ? -5.747 -3.141 49.293 1.00 25.42 170 ALA D N 1
ATOM 5154 C CA . ALA D 1 170 ? -6.777 -2.683 48.365 1.00 28.74 170 ALA D CA 1
ATOM 5155 C C . ALA D 1 170 ? -6.150 -1.872 47.241 1.00 30.39 170 ALA D C 1
ATOM 5156 O O . ALA D 1 170 ? -5.495 -0.863 47.492 1.00 31.90 170 ALA D O 1
ATOM 5158 N N . ASP D 1 171 ? -6.438 -2.262 46.003 1.00 31.06 171 ASP D N 1
ATOM 5159 C CA . ASP D 1 171 ? -5.871 -1.606 44.834 1.00 29.97 171 ASP D CA 1
ATOM 5160 C C . ASP D 1 171 ? -4.402 -1.946 44.610 1.00 31.50 171 ASP D C 1
ATOM 5161 O O . ASP D 1 171 ? -3.772 -1.394 43.711 1.00 34.85 171 ASP D O 1
ATOM 5166 N N . PHE D 1 172 ? -3.868 -2.876 45.394 1.00 31.20 172 PHE D N 1
ATOM 5167 C CA . PHE D 1 172 ? -2.595 -3.511 45.062 1.00 32.90 172 PHE D CA 1
ATOM 5168 C C . PHE D 1 172 ? -2.786 -4.536 43.950 1.00 35.18 172 PHE D C 1
ATOM 5169 O O . PHE D 1 172 ? -3.848 -5.150 43.837 1.00 36.33 172 PHE D O 1
ATOM 5177 N N . LEU D 1 173 ? -1.727 -4.779 43.184 1.00 35.81 173 LEU D N 1
ATOM 5178 C CA . LEU D 1 173 ? -1.615 -6.007 42.402 1.00 34.48 173 LEU D CA 1
ATOM 5179 C C . LEU D 1 173 ? -0.162 -6.444 42.301 1.00 35.53 173 LEU D C 1
ATOM 5180 O O . LEU D 1 173 ? 0.684 -5.683 41.832 1.00 35.04 173 LEU D O 1
ATOM 5185 N N . ILE D 1 174 ? 0.104 -7.690 42.682 1.00 36.90 174 ILE D N 1
ATOM 5186 C CA . ILE D 1 174 ? 1.450 -8.253 42.629 1.00 37.10 174 ILE D CA 1
ATOM 5187 C C . ILE D 1 174 ? 1.505 -9.367 41.591 1.00 37.93 174 ILE D C 1
ATOM 5188 O O . ILE D 1 174 ? 0.901 -10.422 41.778 1.00 39.64 174 ILE D O 1
ATOM 5193 N N . ALA D 1 175 ? 2.211 -9.126 40.491 1.00 39.45 175 ALA D N 1
ATOM 5194 C CA . ALA D 1 175 ? 2.685 -10.206 39.629 1.00 39.99 175 ALA D CA 1
ATOM 5195 C C . ALA D 1 175 ? 4.057 -10.703 40.072 1.00 41.24 175 ALA D C 1
ATOM 5196 O O . ALA D 1 175 ? 4.964 -9.911 40.323 1.00 43.45 175 ALA D O 1
ATOM 5198 N N . TYR D 1 176 ? 4.202 -12.021 40.159 1.00 42.23 176 TYR D N 1
ATOM 5199 C CA . TYR D 1 176 ? 5.336 -12.636 40.837 1.00 42.04 176 TYR D CA 1
ATOM 5200 C C . TYR D 1 176 ? 5.679 -13.947 40.138 1.00 43.03 176 TYR D C 1
ATOM 5201 O O . TYR D 1 176 ? 4.820 -14.813 39.977 1.00 44.22 176 TYR D O 1
ATOM 5210 N N . SER D 1 177 ? 6.915 -14.063 39.668 1.00 43.54 177 SER D N 1
ATOM 5211 C CA . SER D 1 177 ? 7.421 -15.328 39.155 1.00 45.52 177 SER D CA 1
ATOM 5212 C C . SER D 1 177 ? 8.774 -15.625 39.789 1.00 47.37 177 SER D C 1
ATOM 5213 O O . SER D 1 177 ? 9.425 -14.726 40.324 1.00 47.27 177 SER D O 1
ATOM 5216 N N . THR D 1 178 ? 9.192 -16.885 39.744 1.00 48.70 178 THR D N 1
ATOM 5217 C CA . THR D 1 178 ? 10.529 -17.233 40.208 1.00 51.22 178 THR D CA 1
ATOM 5218 C C . THR D 1 178 ? 11.405 -17.830 39.112 1.00 52.91 178 THR D C 1
ATOM 5219 O O . THR D 1 178 ? 10.958 -18.665 38.324 1.00 52.58 178 THR D O 1
ATOM 5223 N N . VAL D 1 179 ? 12.619 -17.299 39.007 1.00 55.35 179 VAL D N 1
ATOM 5224 C CA . VAL D 1 179 ? 13.538 -17.637 37.926 1.00 57.22 179 VAL D CA 1
ATOM 5225 C C . VAL D 1 179 ? 14.566 -18.637 38.442 1.00 58.28 179 VAL D C 1
ATOM 5226 O O . VAL D 1 179 ? 15.074 -18.489 39.555 1.00 59.34 179 VAL D O 1
ATOM 5230 N N . PRO D 1 180 ? 14.816 -19.698 37.662 1.00 59.58 180 PRO D N 1
ATOM 5231 C CA . PRO D 1 180 ? 15.788 -20.752 37.929 1.00 61.18 180 PRO D CA 1
ATOM 5232 C C . PRO D 1 180 ? 17.013 -20.287 38.719 1.00 63.36 180 PRO D C 1
ATOM 5233 O O . PRO D 1 180 ? 17.618 -19.268 38.380 1.00 64.85 180 PRO D O 1
ATOM 5237 N N . GLY D 1 181 ? 17.387 -21.044 39.748 1.00 64.49 181 GLY D N 1
ATOM 5238 C CA . GLY D 1 181 ? 18.566 -20.729 40.555 1.00 65.68 181 GLY D CA 1
ATOM 5239 C C . GLY D 1 181 ? 19.757 -20.325 39.707 1.00 66.77 181 GLY D C 1
ATOM 5240 O O . GLY D 1 181 ? 19.774 -19.243 39.121 1.00 66.84 181 GLY D O 1
ATOM 5241 N N . PHE D 1 182 ? 20.761 -21.195 39.646 1.00 67.60 182 PHE D N 1
ATOM 5242 C CA . PHE D 1 182 ? 21.379 -21.543 38.373 1.00 69.59 182 PHE D CA 1
ATOM 5243 C C . PHE D 1 182 ? 20.475 -22.534 37.641 1.00 69.85 182 PHE D C 1
ATOM 5244 O O . PHE D 1 182 ? 20.229 -23.635 38.137 1.00 70.14 182 PHE D O 1
ATOM 5252 N N . TYR D 1 183 ? 19.962 -22.140 36.477 1.00 69.42 183 TYR D N 1
ATOM 5253 C CA . TYR D 1 183 ? 20.792 -21.823 35.318 1.00 69.45 183 TYR D CA 1
ATOM 5254 C C . TYR D 1 183 ? 20.752 -20.344 34.944 1.00 67.56 183 TYR D C 1
ATOM 5255 O O . TYR D 1 183 ? 21.739 -19.795 34.456 1.00 67.88 183 TYR D O 1
ATOM 5264 N N . SER D 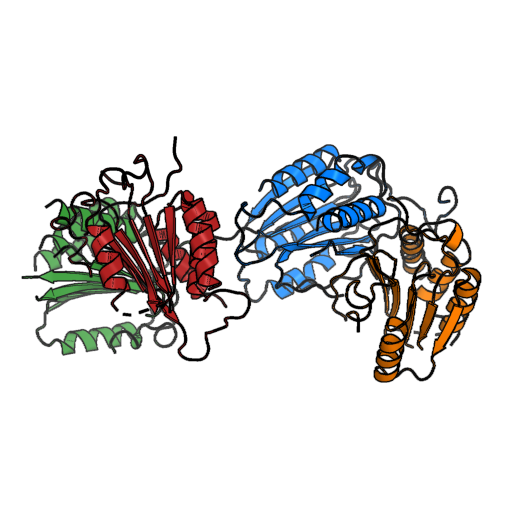1 184 ? 19.587 -19.724 35.102 1.00 66.29 184 SER D N 1
ATOM 5265 C CA . SER D 1 184 ? 19.313 -18.438 34.471 1.00 66.02 184 SER D CA 1
ATOM 5266 C C . SER D 1 184 ? 20.252 -17.355 34.993 1.00 65.93 184 SER D C 1
ATOM 5267 O O . SER D 1 184 ? 20.545 -17.295 36.189 1.00 64.83 184 SER D O 1
ATOM 5270 N N . TRP D 1 185 ? 20.771 -16.547 34.073 1.00 65.68 185 TRP D N 1
ATOM 5271 C CA . TRP D 1 185 ? 21.809 -15.573 34.393 1.00 67.03 185 TRP D CA 1
ATOM 5272 C C . TRP D 1 185 ? 22.041 -14.644 33.211 1.00 66.24 185 TRP D C 1
ATOM 5273 O O . TRP D 1 185 ? 21.124 -13.961 32.760 1.00 65.59 185 TRP D O 1
ATOM 5284 N N . ARG D 1 186 ? 23.274 -14.624 32.715 1.00 66.79 186 ARG D N 1
ATOM 5285 C CA . ARG D 1 186 ? 23.547 -14.144 31.365 1.00 67.03 186 ARG D CA 1
ATOM 5286 C C . ARG D 1 186 ? 22.603 -14.821 30.374 1.00 66.34 186 ARG D C 1
ATOM 5287 O O . ARG D 1 186 ? 23.036 -15.339 29.343 1.00 65.50 186 ARG D O 1
ATOM 5295 N N . ASN D 1 187 ? 21.329 -14.892 30.749 1.00 65.64 187 ASN D N 1
ATOM 5296 C CA . ASN D 1 187 ? 20.246 -15.188 29.816 1.00 65.60 187 ASN D CA 1
ATOM 5297 C C . ASN D 1 187 ? 20.621 -14.922 28.359 1.00 65.96 187 ASN D C 1
ATOM 5298 O O . ASN D 1 187 ? 20.704 -13.770 27.928 1.00 66.54 187 ASN D O 1
ATOM 5303 N N . THR D 1 188 ? 20.885 -15.993 27.616 1.00 65.20 188 THR D N 1
ATOM 5304 C CA . THR D 1 188 ? 20.818 -15.955 26.159 1.00 64.41 188 THR D CA 1
ATOM 5305 C C . THR D 1 188 ? 19.998 -14.758 25.690 1.00 63.57 188 THR D C 1
ATOM 5306 O O . THR D 1 188 ? 19.184 -14.223 26.444 1.00 63.73 188 THR D O 1
ATOM 5310 N N . THR D 1 189 ? 20.216 -14.338 24.447 1.00 61.80 189 THR D N 1
ATOM 5311 C CA . THR D 1 189 ? 19.938 -12.958 24.057 1.00 60.28 189 THR D CA 1
ATOM 5312 C C . THR D 1 189 ? 18.482 -12.571 24.302 1.00 58.27 189 THR D C 1
ATOM 5313 O O . THR D 1 189 ? 17.888 -11.822 23.527 1.00 57.48 189 THR D O 1
ATOM 5317 N N . ARG D 1 190 ? 17.927 -13.048 25.412 1.00 56.71 190 ARG D N 1
ATOM 5318 C CA . ARG D 1 190 ? 16.557 -12.718 25.785 1.00 55.50 190 ARG D CA 1
ATOM 5319 C C . ARG D 1 190 ? 16.368 -12.600 27.296 1.00 54.84 190 ARG D C 1
ATOM 5320 O O . ARG D 1 190 ? 17.316 -12.755 28.072 1.00 54.83 190 ARG D O 1
ATOM 5328 N N . GLY D 1 191 ? 15.158 -12.221 27.695 1.00 52.97 191 GLY D N 1
ATOM 5329 C CA . GLY D 1 191 ? 14.826 -12.073 29.106 1.00 52.26 191 GLY D CA 1
ATOM 5330 C C . GLY D 1 191 ? 14.641 -13.416 29.781 1.00 51.23 191 GLY D C 1
ATOM 5331 O O . GLY D 1 191 ? 15.152 -14.431 29.314 1.00 50.62 191 GLY D O 1
ATOM 5332 N N . SER D 1 192 ? 13.894 -13.424 30.878 1.00 50.77 192 SER D N 1
ATOM 5333 C CA . SER D 1 192 ? 13.283 -14.651 31.371 1.00 50.74 192 SER D CA 1
ATOM 5334 C C . SER D 1 192 ? 11.911 -14.825 30.728 1.00 51.19 192 SER D C 1
ATOM 5335 O O . SER D 1 192 ? 11.254 -13.842 30.387 1.00 51.51 192 SER D O 1
ATOM 5338 N N . TRP D 1 193 ? 11.480 -16.076 30.579 1.00 51.70 193 TRP D N 1
ATOM 5339 C CA . TRP D 1 193 ? 10.153 -16.386 30.047 1.00 52.38 193 TRP D CA 1
ATOM 5340 C C . TRP D 1 193 ? 9.126 -15.330 30.454 1.00 51.91 193 TRP D C 1
ATOM 5341 O O . TRP D 1 193 ? 8.358 -14.837 29.624 1.00 51.21 193 TRP D O 1
ATOM 5352 N N . PHE D 1 194 ? 9.127 -14.977 31.736 1.00 50.65 194 PHE D N 1
ATOM 5353 C CA . PHE D 1 194 ? 8.084 -14.128 32.295 1.00 49.52 194 PHE D CA 1
ATOM 5354 C C . PHE D 1 194 ? 8.147 -12.733 31.681 1.00 48.54 194 PHE D C 1
ATOM 5355 O O . PHE D 1 194 ? 7.210 -12.306 31.009 1.00 48.01 194 PHE D O 1
ATOM 5363 N N . MET D 1 195 ? 9.312 -12.099 31.777 1.00 48.46 195 MET D N 1
ATOM 5364 C CA . MET D 1 195 ? 9.499 -10.743 31.268 1.00 47.98 195 MET D CA 1
ATOM 5365 C C . MET D 1 195 ? 9.264 -10.681 29.764 1.00 47.91 195 MET D C 1
ATOM 5366 O O . MET D 1 195 ? 8.714 -9.703 29.262 1.00 49.07 195 MET D O 1
ATOM 5371 N N . GLN D 1 196 ? 9.821 -11.649 29.041 1.00 47.28 196 GLN D N 1
ATOM 5372 C CA . GLN D 1 196 ? 9.571 -11.787 27.609 1.00 48.00 196 GLN D CA 1
ATOM 5373 C C . GLN D 1 196 ? 8.086 -11.637 27.291 1.00 46.04 196 GLN D C 1
ATOM 5374 O O . GLN D 1 196 ? 7.700 -10.822 26.451 1.00 45.73 196 GLN D O 1
ATOM 5380 N N . SER D 1 197 ? 7.266 -12.461 27.937 1.00 44.11 197 SER D N 1
ATOM 5381 C CA . SER D 1 197 ? 5.826 -12.479 27.691 1.00 42.23 197 SER D CA 1
ATOM 5382 C C . SER D 1 197 ? 5.098 -11.280 28.301 1.00 41.33 197 SER D C 1
ATOM 5383 O O . SER D 1 197 ? 4.167 -10.749 27.696 1.00 42.48 197 SER D O 1
ATOM 5386 N N . LEU D 1 198 ? 5.512 -10.841 29.486 1.00 38.86 198 LEU D N 1
ATOM 5387 C CA . LEU D 1 198 ? 4.941 -9.618 30.040 1.00 36.92 198 LEU D CA 1
ATOM 5388 C C . LEU D 1 198 ? 5.133 -8.472 29.057 1.00 37.62 198 LEU D C 1
ATOM 5389 O O . LEU D 1 198 ? 4.177 -7.775 28.710 1.00 39.17 198 LEU D O 1
ATOM 5394 N N . CYS D 1 199 ? 6.354 -8.331 28.552 1.00 35.93 199 CYS D N 1
ATOM 5395 C CA . CYS D 1 199 ? 6.668 -7.270 27.603 1.00 38.25 199 CYS D CA 1
ATOM 5396 C C . CYS D 1 199 ? 5.958 -7.423 26.254 1.00 38.98 199 CYS D C 1
ATOM 5397 O O . CYS D 1 199 ? 5.212 -6.536 25.836 1.00 38.06 199 CYS D O 1
ATOM 5400 N N . ALA D 1 200 ? 6.154 -8.553 25.580 1.00 38.50 200 ALA D N 1
ATOM 5401 C CA . ALA D 1 200 ? 5.410 -8.806 24.352 1.00 38.71 200 ALA D CA 1
ATOM 5402 C C . ALA D 1 200 ? 3.947 -8.412 24.549 1.00 40.61 200 ALA D C 1
ATOM 5403 O O . ALA D 1 200 ? 3.396 -7.608 23.791 1.00 40.43 200 ALA D O 1
ATOM 5405 N N . GLU D 1 201 ? 3.362 -8.879 25.648 1.00 38.96 201 GLU D N 1
ATOM 5406 C CA . GLU D 1 201 ? 1.969 -8.578 25.940 1.00 38.90 201 GLU D CA 1
ATOM 5407 C C . GLU D 1 201 ? 1.765 -7.085 26.174 1.00 38.10 201 GLU D C 1
ATOM 5408 O O . GLU D 1 201 ? 0.910 -6.456 25.554 1.00 36.32 201 GLU D O 1
ATOM 5414 N N . LEU D 1 202 ? 2.610 -6.502 27.013 1.00 39.81 202 LEU D N 1
ATOM 5415 C CA . LEU D 1 202 ? 2.523 -5.075 27.277 1.00 42.34 202 LEU D CA 1
ATOM 5416 C C . LEU D 1 202 ? 2.741 -4.286 25.988 1.00 42.63 202 LEU D C 1
ATOM 5417 O O . LEU D 1 202 ? 1.940 -3.417 25.647 1.00 43.02 202 LEU D O 1
ATOM 5422 N N . ALA D 1 203 ? 3.659 -4.772 25.160 1.00 43.06 203 ALA D N 1
ATOM 5423 C CA . ALA D 1 203 ? 4.104 -4.030 23.987 1.00 42.94 203 ALA D CA 1
ATOM 5424 C C . ALA D 1 203 ? 3.327 -4.385 22.726 1.00 43.02 203 ALA D C 1
ATOM 5425 O O . ALA D 1 203 ? 3.804 -4.148 21.619 1.00 45.74 203 ALA D O 1
ATOM 5427 N N . ALA D 1 204 ? 2.160 -5.000 22.884 1.00 42.19 204 ALA D N 1
ATOM 5428 C CA . ALA D 1 204 ? 1.284 -5.267 21.749 1.00 39.72 204 ALA D CA 1
ATOM 5429 C C . ALA D 1 204 ? -0.162 -4.996 22.131 1.00 39.41 204 ALA D C 1
ATOM 5430 O O . ALA D 1 204 ? -0.974 -4.602 21.293 1.00 39.60 204 ALA D O 1
ATOM 5432 N N . ASN D 1 205 ? -0.488 -5.277 23.388 1.00 39.10 205 ASN D N 1
ATOM 5433 C CA . ASN D 1 205 ? -1.864 -5.210 23.859 1.00 38.23 205 ASN D CA 1
ATOM 5434 C C . ASN D 1 205 ? -2.017 -4.342 25.097 1.00 37.24 205 ASN D C 1
ATOM 5435 O O . ASN D 1 205 ? -3.129 -4.153 25.584 1.00 38.30 205 ASN D O 1
ATOM 5440 N N . GLY D 1 206 ? -0.909 -3.782 25.573 1.00 36.92 206 GLY D N 1
ATOM 5441 C CA . GLY D 1 206 ? -0.928 -2.921 26.753 1.00 37.73 206 GLY D CA 1
ATOM 5442 C C . GLY D 1 206 ? -2.071 -1.923 26.757 1.00 38.67 206 GLY D C 1
ATOM 5443 O O . GLY D 1 206 ? -2.539 -1.516 27.820 1.00 38.79 206 GLY D O 1
ATOM 5444 N N . LYS D 1 207 ? -2.516 -1.526 25.567 1.00 39.91 207 LYS D N 1
ATOM 5445 C CA . LYS D 1 207 ? -3.529 -0.486 25.424 1.00 40.12 207 LYS D CA 1
ATOM 5446 C C . LYS D 1 207 ? -4.879 -1.059 25.000 1.00 41.40 207 LYS D C 1
ATOM 5447 O O . LYS D 1 207 ? -5.891 -0.353 25.021 1.00 42.63 207 LYS D O 1
ATOM 5453 N N . ARG D 1 208 ? -4.886 -2.312 24.554 1.00 41.14 208 ARG D N 1
ATOM 5454 C CA . ARG D 1 208 ? -6.116 -2.942 24.078 1.00 40.63 208 ARG D CA 1
ATOM 5455 C C . ARG D 1 208 ? -6.853 -3.618 25.228 1.00 40.30 208 ARG D C 1
ATOM 5456 O O . ARG D 1 208 ? -8.083 -3.618 25.281 1.00 41.11 208 ARG D O 1
ATOM 5464 N N . LEU D 1 209 ? -6.092 -4.207 26.142 1.00 38.62 209 LEU D N 1
ATOM 5465 C CA . LEU D 1 209 ? -6.657 -5.148 27.097 1.00 37.30 209 LEU D CA 1
ATOM 5466 C C . LEU D 1 209 ? -6.616 -4.614 28.527 1.00 36.92 209 LEU D C 1
ATOM 5467 O O . LEU D 1 209 ? -5.848 -3.702 28.847 1.00 35.16 209 LEU D O 1
ATOM 5472 N N . ASP D 1 210 ? -7.453 -5.199 29.380 1.00 35.37 210 ASP D N 1
ATOM 5473 C CA . ASP D 1 210 ? -7.466 -4.876 30.801 1.00 33.82 210 ASP D CA 1
ATOM 5474 C C . ASP D 1 210 ? -6.391 -5.651 31.551 1.00 32.64 210 ASP D C 1
ATOM 5475 O O . ASP D 1 210 ? -6.109 -6.809 31.233 1.00 32.52 210 ASP D O 1
ATOM 5480 N N . ILE D 1 211 ? -5.722 -4.979 32.482 1.00 31.99 211 ILE D N 1
ATOM 5481 C CA . ILE D 1 211 ? -4.476 -5.512 33.022 1.00 31.11 211 ILE D CA 1
ATOM 5482 C C . ILE D 1 211 ? -4.626 -7.000 33.318 1.00 30.59 211 ILE D C 1
ATOM 5483 O O . ILE D 1 211 ? -3.693 -7.784 33.142 1.00 31.02 211 ILE D O 1
ATOM 5488 N N . LEU D 1 212 ? -5.824 -7.387 33.738 1.00 30.43 212 LEU D N 1
ATOM 5489 C CA . LEU D 1 212 ? -6.025 -8.672 34.396 1.00 30.13 212 LEU D CA 1
ATOM 5490 C C . LEU D 1 212 ? -6.150 -9.805 33.388 1.00 31.12 212 LEU D C 1
ATOM 5491 O O . LEU D 1 212 ? -5.745 -10.942 33.659 1.00 28.65 212 LEU D O 1
ATOM 5496 N N . THR D 1 213 ? -6.656 -9.474 32.203 1.00 31.11 213 THR D N 1
ATOM 5497 C CA . THR D 1 213 ? -6.632 -10.424 31.102 1.00 30.98 213 THR D CA 1
ATOM 5498 C C . THR D 1 213 ? -5.290 -10.365 30.386 1.00 31.55 213 THR D C 1
ATOM 5499 O O . THR D 1 213 ? -4.702 -11.403 30.081 1.00 34.40 213 THR D O 1
ATOM 5503 N N . LEU D 1 214 ? -4.694 -9.178 30.363 1.00 31.10 214 LEU D N 1
ATOM 5504 C CA . LEU D 1 214 ? -3.292 -9.056 29.971 1.00 30.95 214 LEU D CA 1
ATOM 5505 C C . LEU D 1 214 ? -2.413 -10.051 30.725 1.00 29.97 214 LEU D C 1
ATOM 5506 O O . LEU D 1 214 ? -1.857 -10.979 30.135 1.00 30.17 214 LEU D O 1
ATOM 5511 N N . LEU D 1 215 ? -2.344 -9.899 32.042 1.00 29.01 215 LEU D N 1
ATOM 5512 C CA . LEU D 1 215 ? -1.536 -10.799 32.855 1.00 30.79 215 LEU D CA 1
ATOM 5513 C C . LEU D 1 215 ? -1.975 -12.257 32.734 1.00 32.12 215 LEU D C 1
ATOM 5514 O O . LEU D 1 215 ? -1.142 -13.165 32.751 1.00 33.13 215 LEU D O 1
ATOM 5519 N N . THR D 1 216 ? -3.266 -12.491 32.517 1.00 33.04 216 THR D N 1
ATOM 5520 C CA . THR D 1 216 ? -3.708 -13.851 32.234 1.00 33.92 216 THR D CA 1
ATOM 5521 C C . THR D 1 216 ? -2.927 -14.394 31.047 1.00 35.33 216 THR D C 1
ATOM 5522 O O . THR D 1 216 ? -2.208 -15.383 31.174 1.00 37.12 216 THR D O 1
ATOM 5526 N N . PHE D 1 217 ? -2.976 -13.666 29.934 1.00 34.78 217 PHE D N 1
ATOM 5527 C CA . PHE D 1 217 ? -2.357 -14.111 28.689 1.00 35.95 217 PHE D CA 1
ATOM 5528 C C . PHE D 1 217 ? -0.840 -14.226 28.807 1.00 36.82 217 PHE D C 1
ATOM 5529 O O . PHE D 1 217 ? -0.208 -14.975 28.060 1.00 38.21 217 PHE D O 1
ATOM 5537 N N . VAL D 1 218 ? -0.257 -13.492 29.749 1.00 35.75 218 VAL D N 1
ATOM 5538 C CA . VAL D 1 218 ? 1.143 -13.696 30.100 1.00 34.17 218 VAL D CA 1
ATOM 5539 C C . VAL D 1 218 ? 1.346 -15.066 30.742 1.00 34.94 218 VAL D C 1
ATOM 5540 O O . VAL D 1 218 ? 2.295 -15.780 30.416 1.00 36.53 218 VAL D O 1
ATOM 5544 N N . CYS D 1 219 ? 0.440 -15.448 31.635 1.00 35.19 219 CYS D N 1
ATOM 5545 C CA . CYS D 1 219 ? 0.514 -16.759 32.272 1.00 36.16 219 CYS D CA 1
ATOM 5546 C C . CYS D 1 219 ? 0.397 -17.853 31.223 1.00 36.32 219 CYS D C 1
ATOM 5547 O O . CYS D 1 219 ? 1.224 -18.769 31.171 1.00 36.21 219 CYS D O 1
ATOM 5550 N N . GLN D 1 220 ? -0.556 -17.674 30.313 1.00 36.81 220 GLN D N 1
ATOM 5551 C CA . GLN D 1 220 ? -0.770 -18.627 29.231 1.00 37.35 220 GLN D CA 1
ATOM 5552 C C . GLN D 1 220 ? 0.491 -18.898 28.416 1.00 38.59 220 GLN D C 1
ATOM 5553 O O . GLN D 1 220 ? 0.767 -20.043 28.059 1.00 39.69 220 GLN D O 1
ATOM 5559 N N . ARG D 1 221 ? 1.270 -17.855 28.146 1.00 40.60 221 ARG D N 1
ATOM 5560 C CA . ARG D 1 221 ? 2.353 -17.960 27.172 1.00 42.40 221 ARG D CA 1
ATOM 5561 C C . ARG D 1 221 ? 3.620 -18.588 27.738 1.00 43.82 221 ARG D C 1
ATOM 5562 O O . ARG D 1 221 ? 4.240 -19.432 27.091 1.00 45.33 221 ARG D O 1
ATOM 5570 N N . VAL D 1 222 ? 4.004 -18.180 28.943 1.00 45.44 222 VAL D N 1
ATOM 5571 C CA . VAL D 1 222 ? 5.153 -18.778 29.614 1.00 46.50 222 VAL D CA 1
ATOM 5572 C C . VAL D 1 222 ? 4.841 -20.213 30.021 1.00 47.88 222 VAL D C 1
ATOM 5573 O O . VAL D 1 222 ? 5.743 -21.037 30.177 1.00 48.31 222 VAL D O 1
ATOM 5577 N N . ALA D 1 223 ? 3.558 -20.493 30.230 1.00 49.93 223 ALA D N 1
ATOM 5578 C CA . ALA D 1 223 ? 3.117 -21.825 30.622 1.00 50.22 223 ALA D CA 1
ATOM 5579 C C . ALA D 1 223 ? 3.129 -22.739 29.407 1.00 51.41 223 ALA D C 1
ATOM 5580 O O . ALA D 1 223 ? 3.600 -23.876 29.472 1.00 51.67 223 ALA D O 1
ATOM 5582 N N . VAL D 1 224 ? 2.676 -22.198 28.28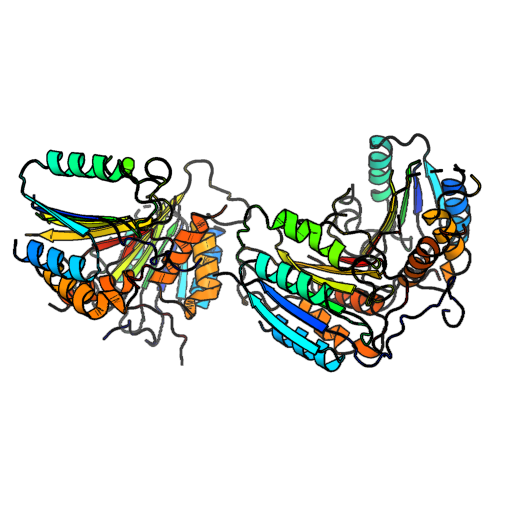0 1.00 51.52 224 VAL D N 1
ATOM 5583 C CA . VAL D 1 224 ? 2.387 -23.006 27.106 1.00 51.25 224 VAL D CA 1
ATOM 5584 C C . VAL D 1 224 ? 3.501 -22.880 26.072 1.00 52.70 224 VAL D C 1
ATOM 5585 O O . VAL D 1 224 ? 3.252 -22.952 24.867 1.00 53.27 224 VAL D O 1
ATOM 5589 N N . ASP D 1 225 ? 4.738 -22.756 26.543 1.00 53.34 225 ASP D N 1
ATOM 5590 C CA . ASP D 1 225 ? 5.801 -22.221 25.704 1.00 53.56 225 ASP D CA 1
ATOM 5591 C C . ASP D 1 225 ? 7.199 -22.467 26.265 1.00 55.21 225 ASP D C 1
ATOM 5592 O O . ASP D 1 225 ? 7.393 -22.546 27.482 1.00 56.38 225 ASP D O 1
ATOM 5597 N N . PHE D 1 226 ? 8.177 -22.533 25.365 1.00 54.55 226 PHE D N 1
ATOM 5598 C CA . PHE D 1 226 ? 9.538 -22.120 25.678 1.00 52.80 226 PHE D CA 1
ATOM 5599 C C . PHE D 1 226 ? 10.452 -23.326 25.875 1.00 53.41 226 PHE D C 1
ATOM 5600 O O . PHE D 1 226 ? 11.679 -23.208 25.833 1.00 54.23 226 PHE D O 1
ATOM 5608 N N . GLN D 1 241 ? 7.028 -21.949 37.790 1.00 53.01 241 GLN D N 1
ATOM 5609 C CA . GLN D 1 241 ? 7.626 -20.772 37.166 1.00 53.80 241 GLN D CA 1
ATOM 5610 C C . GLN D 1 241 ? 6.635 -19.920 36.366 1.00 51.35 241 GLN D C 1
ATOM 5611 O O . GLN D 1 241 ? 6.989 -18.847 35.873 1.00 50.78 241 GLN D O 1
ATOM 5617 N N . ILE D 1 242 ? 5.385 -20.369 36.281 1.00 47.67 242 ILE D N 1
ATOM 5618 C CA . ILE D 1 242 ? 4.296 -19.486 35.875 1.00 45.95 242 ILE D CA 1
ATOM 5619 C C . ILE D 1 242 ? 4.142 -18.319 36.846 1.00 43.34 242 ILE D C 1
ATOM 5620 O O . ILE D 1 242 ? 4.196 -18.505 38.062 1.00 44.77 242 ILE D O 1
ATOM 5625 N N . PRO D 1 243 ? 3.927 -17.109 36.313 1.00 40.06 243 PRO D N 1
ATOM 5626 C CA . PRO D 1 243 ? 3.590 -15.980 37.177 1.00 37.75 243 PRO D CA 1
ATOM 5627 C C . PRO D 1 243 ? 2.450 -16.337 38.127 1.00 35.80 243 PRO D C 1
ATOM 5628 O O . PRO D 1 243 ? 1.443 -16.903 37.701 1.00 35.20 243 PRO D O 1
ATOM 5632 N N . CYS D 1 244 ? 2.602 -15.999 39.403 1.00 34.31 244 CYS D N 1
ATOM 5633 C CA . CYS D 1 244 ? 1.493 -16.084 40.350 1.00 32.29 244 CYS D CA 1
ATOM 5634 C C . CYS D 1 244 ? 0.891 -14.709 40.601 1.00 30.16 244 CYS D C 1
ATOM 5635 O O . CYS D 1 244 ? 1.424 -13.920 41.378 1.00 33.06 244 CYS D O 1
ATOM 5638 N N . ILE D 1 245 ? -0.222 -14.427 39.936 1.00 28.35 245 ILE D N 1
ATOM 5639 C CA . ILE D 1 245 ? -0.821 -13.100 39.972 1.00 26.35 245 ILE D CA 1
ATOM 5640 C C . ILE D 1 245 ? -1.815 -13.006 41.124 1.00 26.29 245 ILE D C 1
ATOM 5641 O O . ILE D 1 245 ? -2.709 -13.845 41.259 1.00 27.19 245 ILE D O 1
ATOM 5646 N N . THR D 1 246 ? -1.674 -11.975 41.947 1.00 22.68 246 THR D N 1
ATOM 5647 C CA . THR D 1 246 ? -2.571 -11.816 43.078 1.00 22.87 246 THR D CA 1
ATOM 5648 C C . THR D 1 246 ? -3.084 -10.385 43.151 1.00 23.37 246 THR D C 1
ATOM 5649 O O . THR D 1 246 ? -2.294 -9.449 43.248 1.00 25.57 246 THR D O 1
ATOM 5653 N N . THR D 1 247 ? -4.366 -10.211 42.849 1.00 24.45 247 THR D N 1
ATOM 5654 C CA . THR D 1 247 ? -4.940 -8.878 42.688 1.00 24.31 247 THR D CA 1
ATOM 5655 C C . THR D 1 247 ? -5.965 -8.583 43.777 1.00 25.33 247 THR D C 1
ATOM 5656 O O . THR D 1 247 ? -6.627 -9.498 44.264 1.00 24.95 247 THR D O 1
ATOM 5660 N N . MET D 1 248 ? -5.952 -7.351 44.281 1.00 26.27 248 MET D N 1
ATOM 5661 C CA . MET D 1 248 ? -7.101 -6.779 44.980 1.00 29.26 248 MET D CA 1
ATOM 5662 C C . MET D 1 248 ? -7.404 -5.382 44.448 1.00 29.87 248 MET D C 1
ATOM 5663 O O . MET D 1 248 ? -7.884 -4.504 45.172 1.00 30.19 248 MET D O 1
ATOM 5668 N N . LEU D 1 249 ? -7.074 -5.176 43.181 1.00 29.34 249 LEU D N 1
ATOM 5669 C CA . LEU D 1 249 ? -7.725 -4.157 42.386 1.00 29.58 249 LEU D CA 1
ATOM 5670 C C . LEU D 1 249 ? -9.206 -4.098 42.761 1.00 30.71 249 LEU D C 1
ATOM 5671 O O . LEU D 1 249 ? -9.789 -5.113 43.139 1.00 30.86 249 LEU D O 1
ATOM 5676 N N . THR D 1 250 ? -9.768 -2.892 42.793 1.00 29.95 250 THR D N 1
ATOM 5677 C CA . THR D 1 250 ? -11.188 -2.711 43.079 1.00 30.50 250 THR D CA 1
ATOM 5678 C C . THR D 1 250 ? -11.915 -2.308 41.803 1.00 31.86 250 THR D C 1
ATOM 5679 O O . THR D 1 250 ? -13.126 -2.070 41.810 1.00 33.09 250 THR D O 1
ATOM 5683 N N . ARG D 1 251 ? -11.169 -2.223 40.705 1.00 32.30 251 ARG D N 1
ATOM 5684 C CA . ARG D 1 251 ? -11.698 -1.660 39.467 1.00 32.37 251 ARG D CA 1
ATOM 5685 C C . ARG D 1 251 ? -10.963 -2.217 38.257 1.00 32.79 251 ARG D C 1
ATOM 5686 O O . ARG D 1 251 ? -9.870 -2.767 38.390 1.00 35.07 251 ARG D O 1
ATOM 5694 N N . ILE D 1 252 ? -11.521 -1.997 37.071 1.00 31.36 252 ILE D N 1
ATOM 5695 C CA . ILE D 1 252 ? -10.862 -2.411 35.842 1.00 31.54 252 ILE D CA 1
ATOM 5696 C C . ILE D 1 252 ? -9.763 -1.432 35.455 1.00 31.64 252 ILE D C 1
ATOM 5697 O O . ILE D 1 252 ? -9.966 -0.218 35.466 1.00 32.14 252 ILE D O 1
ATOM 5702 N N . LEU D 1 253 ? -8.612 -1.974 35.072 1.00 33.53 253 LEU D N 1
ATOM 5703 C CA . LEU D 1 253 ? -7.443 -1.166 34.733 1.00 34.71 253 LEU D CA 1
ATOM 5704 C C . LEU D 1 253 ? -7.113 -1.298 33.244 1.00 36.60 253 LEU D C 1
ATOM 5705 O O . LEU D 1 253 ? -6.781 -2.383 32.758 1.00 35.33 253 LEU D O 1
ATOM 5710 N N . ARG D 1 254 ? -7.312 -0.211 32.506 1.00 38.31 254 ARG D N 1
ATOM 5711 C CA . ARG D 1 254 ? -6.853 -0.136 31.123 1.00 41.89 254 ARG D CA 1
ATOM 5712 C C . ARG D 1 254 ? -6.042 1.130 30.864 1.00 43.39 254 ARG D C 1
ATOM 5713 O O . ARG D 1 254 ? -6.490 2.238 31.162 1.00 44.31 254 ARG D O 1
ATOM 5721 N N . PHE D 1 255 ? -4.873 0.962 30.255 1.00 44.83 255 PHE D N 1
ATOM 5722 C CA . PHE D 1 255 ? -4.072 2.102 29.829 1.00 46.48 255 PHE D CA 1
ATOM 5723 C C . PHE D 1 255 ? -4.625 2.708 28.545 1.00 48.49 255 PHE D C 1
ATOM 5724 O O . PHE D 1 255 ? -4.084 2.493 27.460 1.00 49.50 255 PHE D O 1
ATOM 5732 N N . SER D 1 256 ? -5.761 3.384 28.670 1.00 50.60 256 SER D N 1
ATOM 5733 C CA . SER D 1 256 ? -6.149 4.434 27.737 1.00 52.88 256 SER D CA 1
ATOM 5734 C C . SER D 1 256 ? -4.953 5.316 27.389 1.00 54.88 256 SER D C 1
ATOM 5735 O O . SER D 1 256 ? -4.115 5.601 28.247 1.00 56.10 256 SER D O 1
ATOM 5738 N N . ASP D 1 257 ? -4.856 5.720 26.125 1.00 55.88 257 ASP D N 1
ATOM 5739 C CA . ASP D 1 257 ? -3.874 6.727 25.735 1.00 56.39 257 ASP D CA 1
ATOM 5740 C C . ASP D 1 257 ? -4.137 8.037 26.472 1.00 56.25 257 ASP D C 1
ATOM 5741 O O . ASP D 1 257 ? -4.553 8.028 27.633 1.00 56.85 257 ASP D O 1
ATOM 5746 N N . LYS D 1 258 ? -3.933 9.161 25.792 1.00 55.89 258 LYS D N 1
ATOM 5747 C CA . LYS D 1 258 ? -4.027 10.464 26.444 1.00 55.74 258 LYS D CA 1
ATOM 5748 C C . LYS D 1 258 ? -4.364 11.603 25.485 1.00 55.47 258 LYS D C 1
ATOM 5749 O O . LYS D 1 258 ? -4.461 11.401 24.274 1.00 55.41 258 LYS D O 1
ATOM 5755 N N . GLN D 1 259 ? -4.545 12.799 26.038 1.00 54.98 259 GLN D N 1
ATOM 5756 C CA . GLN D 1 259 ? -5.077 13.928 25.280 1.00 55.61 259 GLN D CA 1
ATOM 5757 C C . GLN D 1 259 ? -4.661 15.268 25.883 1.00 56.58 259 GLN D C 1
ATOM 5758 O O . GLN D 1 259 ? -3.913 15.321 26.862 1.00 56.93 259 GLN D O 1
#

Solvent-accessible surface area: 33462 Å² total; per-residue (Å²): 93,37,80,100,11,77,2,163,138,36,15,87,12,97,6,204,59,165,67,18,6,40,0,3,0,2,2,2,44,34,143,95,106,19,6,92,57,1,23,124,7,1,122,109,6,89,12,134,21,57,61,83,129,49,52,148,7,50,45,0,6,112,37,5,63,142,4,7,92,86,117,5,60,61,8,3,0,0,4,0,0,11,6,8,58,18,39,19,28,34,109,89,49,180,79,8,66,145,57,18,42,68,16,30,39,56,0,19,54,138,121,2,104,20,0,46,28,26,1,3,1,15,3,5,8,3,12,95,66,45,144,11,22,21,18,19,89,10,28,47,64,42,9,0,0,3,0,10,10,31,14,38,28,66,22,20,190,146,106,85,47,157,31,10,98,6,0,79,9,0,9,46,17,7,51,64,32,1,113,190,45,11,3,6,12,0,0,5,30,0,0,40,126,6,28,107,87,150,103,15,0,8,4,0,0,0,0,10,50,8,1,62,6,82,94,57,81,8,99,6,206,56,174,72,22,8,42,0,2,0,2,29,107,70,9,5,87,34,2,24,140,5,0,117,117,7,111,8,137,15,52,56,86,144,106,74,136,172,120,56,19,71,142,32,4,75,142,6,10,90,87,121,5,57,58,12,4,0,0,4,1,0,45,7,39,122,110,66,54,62,0,23,35,137,114,1,90,26,0,48,33,27,1,3,0,14,4,31,0,25,115,145,40,116,6,49,72,64,20,8,4,0,6,0,19,5,55,28,143,165,178,21,12,105,5,0,50,10,0,8,60,6,7,54,59,22,1,110,165,15,11,3,6,10,0,0,2,0,0,0,2,50,2,32,43,58,92,130,103,180,90,11,0,2,1,2,4,2,1,14,56,30,2,91,3,72,64,27,81,7,98,10,210,56,177,69,20,8,38,0,5,0,3,22,106,114,105,33,7,89,46,3,16,125,9,1,118,116,5,103,8,133,19,54,63,81,163,72,97,151,123,106,52,10,74,118,38,1,61,133,2,11,82,72,120,3,57,71,10,4,0,0,5,0,0,36,14,57,157,50,125,45,70,0,26,41,137,122,2,96,22,0,43,28,22,1,3,1,6,10,33,4,21,85,168,107,82,17,9,12,0,30,0,80,5,44,33,119,34,132,8,3,120,13,1,8,50,8,9,53,77,40,1,112,198,40,12,3,4,12,1,2,3,28,0,0,36,118,11,53,108,129,146,28,1,32,3,29,3,8,1,12,61,29,1,70,4,84,96,56,78,10,88,3,176,42,164,70,2,6,41,0,2,0,2,21,161,108,60,12,7,86,2,0,9,81,0,1,102,36,6,68,8,128,17,55,71,82,142,109,188,88,20,81,140,36,1,54,158,6,5,91,73,115,2,69,68,9,0,0,0,5,0,0,36,9,71,95,149,55,62,0,50,60,135,111,3,91,26,0,40,43,26,1,3,2,19,5,29,3,44,56,8,15,0,27,0,85,5,66,25,51,67,166,176,19,196,232,38,105,122,92,6,4,96,4,0,27,5,0,0,10,0,9,23,59,23,2,92,189,50,13,6,7,12,0,1,4,12,0,0,29,30,7,46,81,59,127,143,7,1,27,2,27,2,35,0,13,61,30,1,74,6,39,84,55,219

Secondary structure (DSSP, 8-state):
--SS---SS-SB----SSEEEEEEEEEE-----HHHHHHHHHHHTT-EEEEEEE-SHHHHHHHHHHHHTS--TTEEEEEEEEEE-TT------TTHHHHHHHTTGGGSTTT-GGGSSS-EEEEEEEETTS-EE--EE----TTEEEEEEEE--S---SS---S-HHHHHHHHHHHHHTTTS-HHHHHHHHHHHHHTT----EEEE--SSB----/--B----SSEEEEEEEE--HHHHHHHHHHHHTT-EEEEE-S--HHHHHHHHHHHHTS--TTEEEEEEEEE----TTTSTTT-TTSSSS-EEEEEEE---B----TTEEEEEEE------HHHHHHHHHHHHHTTTS-HHHHHHHHHHHHHHSS----PPEEEE---SB----/--B----SSB--EEEEEE--HHHHHHHHHHHHTT-EEEEEE---HHHHHHHHHHHTTS--TTBS-EEEEEE--TTTTTSTTT-GGGSSS-EEEEEEEE---TTEEEEEEEE--HHHHHHHHHHHHHTTTS-HHHHHHHHHHHHHT----EEEE--SSB----/--B----SSB--EEEEEE---HHHHHHHHHHHTT-EEEEEE--HHHHHHHHHHTS--TTBS-EEEEEE---TTTSTTT-GGGSSS-EEEEEE---EEEEEE---SSS-SS-SSS--HHHHHHHHHHHHHTTTS-HHHHHHHHHHHHHS------EEE--SSB-------